Protein AF-0000000078446846 (afdb_homodimer)

Structure (mmCIF, N/CA/C/O backbone):
data_AF-0000000078446846-model_v1
#
loop_
_entity.id
_entity.type
_entity.pdbx_description
1 polymer 'Choline/ethanolamine kinase, putative'
#
loop_
_atom_site.group_PDB
_atom_site.id
_atom_site.type_symbol
_atom_site.label_atom_id
_atom_site.label_alt_id
_atom_site.label_comp_id
_atom_site.label_asym_id
_atom_site.label_entity_id
_atom_site.label_seq_id
_atom_site.pdbx_PDB_ins_code
_atom_site.Cartn_x
_atom_site.Cartn_y
_atom_site.Cartn_z
_atom_site.occupancy
_atom_site.B_iso_or_equiv
_atom_site.auth_seq_id
_atom_site.auth_comp_id
_atom_site.auth_asym_id
_atom_site.auth_atom_id
_atom_site.pdbx_PDB_model_num
ATOM 1 N N . MET A 1 1 ? -19.094 -29.75 25.406 1 22.97 1 MET A N 1
ATOM 2 C CA . MET A 1 1 ? -18.812 -30.438 24.156 1 22.97 1 MET A CA 1
ATOM 3 C C . MET A 1 1 ? -19.984 -30.297 23.188 1 22.97 1 MET A C 1
ATOM 5 O O . MET A 1 1 ? -20.125 -31.109 22.266 1 22.97 1 MET A O 1
ATOM 9 N N . GLU A 1 2 ? -20.906 -29.438 23.422 1 23.42 2 GLU A N 1
ATOM 10 C CA . GLU A 1 2 ? -22.203 -29.375 22.75 1 23.42 2 GLU A CA 1
ATOM 11 C C . GLU A 1 2 ? -22.031 -29.266 21.234 1 23.42 2 GLU A C 1
ATOM 13 O O . GLU A 1 2 ? -21.078 -28.672 20.75 1 23.42 2 GLU A O 1
ATOM 18 N N . ASP A 1 3 ? -22.875 -30.172 20.422 1 23.31 3 ASP A N 1
ATOM 19 C CA . ASP A 1 3 ? -23 -30.547 19.016 1 23.31 3 ASP A CA 1
ATOM 20 C C . ASP A 1 3 ? -23.234 -29.328 18.125 1 23.31 3 ASP A C 1
ATOM 22 O O . ASP A 1 3 ? -24.234 -28.625 18.297 1 23.31 3 ASP A O 1
ATOM 26 N N . LEU A 1 4 ? -22.25 -28.547 17.891 1 24.52 4 LEU A N 1
ATOM 27 C CA . LEU A 1 4 ? -22.359 -27.531 16.859 1 24.52 4 LEU A CA 1
ATOM 28 C C . LEU A 1 4 ? -23.094 -28.062 15.633 1 24.52 4 LEU A C 1
ATOM 30 O O . LEU A 1 4 ? -22.562 -28.875 14.883 1 24.52 4 LEU A O 1
ATOM 34 N N . LYS A 1 5 ? -24.516 -28.328 15.672 1 25.48 5 LYS A N 1
ATOM 35 C CA . LYS A 1 5 ? -25.641 -28.844 14.906 1 25.48 5 LYS A CA 1
ATOM 36 C C . LYS A 1 5 ? -25.5 -28.484 13.422 1 25.48 5 LYS A C 1
ATOM 38 O O . LYS A 1 5 ? -24.859 -27.5 13.078 1 25.48 5 LYS A O 1
ATOM 43 N N . ASP A 1 6 ? -25.984 -29.406 12.359 1 22.62 6 ASP A N 1
ATOM 44 C CA . ASP A 1 6 ? -26.047 -29.688 10.922 1 22.62 6 ASP A CA 1
ATOM 45 C C . ASP A 1 6 ? -26.578 -28.469 10.164 1 22.62 6 ASP A C 1
ATOM 47 O O . ASP A 1 6 ? -27.797 -28.281 10.055 1 22.62 6 ASP A O 1
ATOM 51 N N . GLN A 1 7 ? -26.266 -27.328 10.344 1 27.14 7 GLN A N 1
ATOM 52 C CA . GLN A 1 7 ? -26.828 -26.375 9.398 1 27.14 7 GLN A CA 1
ATOM 53 C C . GLN A 1 7 ? -26.703 -26.875 7.961 1 27.14 7 GLN A C 1
ATOM 55 O O . GLN A 1 7 ? -25.594 -26.922 7.414 1 27.14 7 GLN A O 1
ATOM 60 N N . GLN A 1 8 ? -27.547 -27.891 7.543 1 24.42 8 GLN A N 1
ATOM 61 C CA . GLN A 1 8 ? -27.812 -28.453 6.223 1 24.42 8 GLN A CA 1
ATOM 62 C C . GLN A 1 8 ? -27.859 -27.375 5.156 1 24.42 8 GLN A C 1
ATOM 64 O O . GLN A 1 8 ? -28.641 -26.422 5.266 1 24.42 8 GLN A O 1
ATOM 69 N N . VAL A 1 9 ? -26.828 -27.172 4.527 1 29.62 9 VAL A N 1
ATOM 70 C CA . VAL A 1 9 ? -26.781 -26.484 3.24 1 29.62 9 VAL A CA 1
ATOM 71 C C . VAL A 1 9 ? -27.906 -27 2.344 1 29.62 9 VAL A C 1
ATOM 73 O O . VAL A 1 9 ? -28.016 -28.203 2.094 1 29.62 9 VAL A O 1
ATOM 76 N N . ASP A 1 10 ? -29.156 -26.531 2.506 1 30.09 10 ASP A N 1
ATOM 77 C CA . ASP A 1 10 ? -30.297 -26.922 1.683 1 30.09 10 ASP A CA 1
ATOM 78 C C . ASP A 1 10 ? -29.875 -27.094 0.223 1 30.09 10 ASP A C 1
ATOM 80 O O . ASP A 1 10 ? -29.531 -26.125 -0.453 1 30.09 10 ASP A O 1
ATOM 84 N N . ALA A 1 11 ? -29.438 -28.25 -0.302 1 29.41 11 ALA A N 1
ATOM 85 C CA . ALA A 1 11 ? -29.109 -28.812 -1.606 1 29.41 11 ALA A CA 1
ATOM 86 C C . ALA A 1 11 ? -30.25 -28.594 -2.602 1 29.41 11 ALA A C 1
ATOM 88 O O . ALA A 1 11 ? -30.078 -28.812 -3.805 1 29.41 11 ALA A O 1
ATOM 89 N N . SER A 1 12 ? -31.469 -28.516 -2.193 1 31.17 12 SER A N 1
ATOM 90 C CA . SER A 1 12 ? -32.594 -28.688 -3.096 1 31.17 12 SER A CA 1
ATOM 91 C C . SER A 1 12 ? -32.719 -27.5 -4.043 1 31.17 12 SER A C 1
ATOM 93 O O . SER A 1 12 ? -33.562 -27.5 -4.953 1 31.17 12 SER A O 1
ATOM 95 N N . ALA A 1 13 ? -32.406 -26.328 -3.713 1 31.66 13 ALA A N 1
ATOM 96 C CA . ALA A 1 13 ? -32.844 -25.328 -4.68 1 31.66 13 ALA A CA 1
ATOM 97 C C . ALA A 1 13 ? -31.922 -25.328 -5.906 1 31.66 13 ALA A C 1
ATOM 99 O O . ALA A 1 13 ? -30.812 -24.781 -5.867 1 31.66 13 ALA A O 1
ATOM 100 N N . ARG A 1 14 ? -31.969 -26.328 -6.75 1 32.19 14 ARG A N 1
ATOM 101 C CA . ARG A 1 14 ? -31.438 -26.406 -8.102 1 32.19 14 ARG A CA 1
ATOM 102 C C . ARG A 1 14 ? -31.75 -25.156 -8.898 1 32.19 14 ARG A C 1
ATOM 104 O O . ARG A 1 14 ? -32.906 -24.938 -9.305 1 32.19 14 ARG A O 1
ATOM 111 N N . VAL A 1 15 ? -31.172 -24.078 -8.586 1 35.31 15 VAL A N 1
ATOM 112 C CA . VAL A 1 15 ? -31.359 -23 -9.555 1 35.31 15 VAL A CA 1
ATOM 113 C C . VAL A 1 15 ? -30.906 -23.469 -10.938 1 35.31 15 VAL A C 1
ATOM 115 O O . VAL A 1 15 ? -29.75 -23.844 -11.117 1 35.31 15 VAL A O 1
ATOM 118 N N . ASP A 1 16 ? -31.688 -24.078 -11.758 1 33.06 16 ASP A N 1
ATOM 119 C CA . ASP A 1 16 ? -31.453 -24.375 -13.164 1 33.06 16 ASP A CA 1
ATOM 120 C C . ASP A 1 16 ? -30.703 -23.234 -13.852 1 33.06 16 ASP A C 1
ATOM 122 O O . ASP A 1 16 ? -31.234 -22.141 -14.008 1 33.06 16 ASP A O 1
ATOM 126 N N . LEU A 1 17 ? -29.375 -23.219 -13.859 1 38.16 17 LEU A N 1
ATOM 127 C CA . LEU A 1 17 ? -28.344 -22.312 -14.336 1 38.16 17 LEU A CA 1
ATOM 128 C C . LEU A 1 17 ? -28.562 -21.938 -15.797 1 38.16 17 LEU A C 1
ATOM 130 O O . LEU A 1 17 ? -27.922 -21.031 -16.312 1 38.16 17 LEU A O 1
ATOM 134 N N . THR A 1 18 ? -29.047 -22.875 -16.672 1 40.66 18 THR A N 1
ATOM 135 C CA . THR A 1 18 ? -29.469 -22.5 -18.016 1 40.66 18 THR A CA 1
ATOM 136 C C . THR A 1 18 ? -30.297 -21.219 -17.984 1 40.66 18 THR A C 1
ATOM 138 O O . THR A 1 18 ? -30.312 -20.453 -18.953 1 40.66 18 THR A O 1
ATOM 141 N N . GLU A 1 19 ? -30.891 -21.031 -16.938 1 41.5 19 GLU A N 1
ATOM 142 C CA . GLU A 1 19 ? -31.828 -19.922 -16.734 1 41.5 19 GLU A CA 1
ATOM 143 C C . GLU A 1 19 ? -31.094 -18.672 -16.234 1 41.5 19 GLU A C 1
ATOM 145 O O . GLU A 1 19 ? -31.688 -17.609 -16.141 1 41.5 19 GLU A O 1
ATOM 150 N N . LEU A 1 20 ? -29.891 -18.812 -15.625 1 46.75 20 LEU A N 1
ATOM 151 C CA . LEU A 1 20 ? -29.188 -17.609 -15.195 1 46.75 20 LEU A CA 1
ATOM 152 C C . LEU A 1 20 ? -28.891 -16.688 -16.375 1 46.75 20 LEU A C 1
ATOM 154 O O . LEU A 1 20 ? -28.625 -15.5 -16.188 1 46.75 20 LEU A O 1
ATOM 158 N N . GLU A 1 21 ? -28.484 -17.312 -17.609 1 49.31 21 GLU A N 1
ATOM 159 C CA . GLU A 1 21 ? -28.172 -16.516 -18.781 1 49.31 21 GLU A CA 1
ATOM 160 C C . GLU A 1 21 ? -29.422 -15.992 -19.453 1 49.31 21 GLU A C 1
ATOM 162 O O . GLU A 1 21 ? -29.391 -15.547 -20.609 1 49.31 21 GLU A O 1
ATOM 167 N N . LYS A 1 22 ? -30.453 -16.328 -18.953 1 47.66 22 LYS A N 1
ATOM 168 C CA . LYS A 1 22 ? -31.484 -15.602 -19.703 1 47.66 22 LYS A CA 1
ATOM 169 C C . LYS A 1 22 ? -31.141 -14.117 -19.797 1 47.66 22 LYS A C 1
ATOM 171 O O . LYS A 1 22 ? -30.328 -13.609 -19.016 1 47.66 22 LYS A O 1
ATOM 176 N N . ASP A 1 23 ? -31.703 -13.289 -20.672 1 56.88 23 ASP A N 1
ATOM 177 C CA . ASP A 1 23 ? -31.547 -11.977 -21.297 1 56.88 23 ASP A CA 1
ATOM 178 C C . ASP A 1 23 ? -31.328 -10.898 -20.234 1 56.88 23 ASP A C 1
ATOM 180 O O . ASP A 1 23 ? -30.594 -9.938 -20.453 1 56.88 23 ASP A O 1
ATOM 184 N N . ASP A 1 24 ? -31.75 -11.055 -18.922 1 65.56 24 ASP A N 1
ATOM 185 C CA . ASP A 1 24 ? -31.672 -9.867 -18.078 1 65.56 24 ASP A CA 1
ATOM 186 C C . ASP A 1 24 ? -30.953 -10.172 -16.766 1 65.56 24 ASP A C 1
ATOM 188 O O . ASP A 1 24 ? -31.094 -9.43 -15.781 1 65.56 24 ASP A O 1
ATOM 192 N N . PHE A 1 25 ? -30.047 -11.375 -16.656 1 81.75 25 PHE A N 1
ATOM 193 C CA . PHE A 1 25 ? -29.234 -11.773 -15.516 1 81.75 25 PHE A CA 1
ATOM 194 C C . PHE A 1 25 ? -30.094 -11.875 -14.258 1 81.75 25 PHE A C 1
ATOM 196 O O . PHE A 1 25 ? -29.625 -11.594 -13.156 1 81.75 25 PHE A O 1
ATOM 203 N N . SER A 1 26 ? -31.375 -12.148 -14.398 1 85.25 26 SER A N 1
ATOM 204 C CA . SER A 1 26 ? -32.281 -12.164 -13.266 1 85.25 26 SER A CA 1
ATOM 205 C C . SER A 1 26 ? -31.875 -13.195 -12.227 1 85.25 26 SER A C 1
ATOM 207 O O . SER A 1 26 ? -31.969 -12.945 -11.0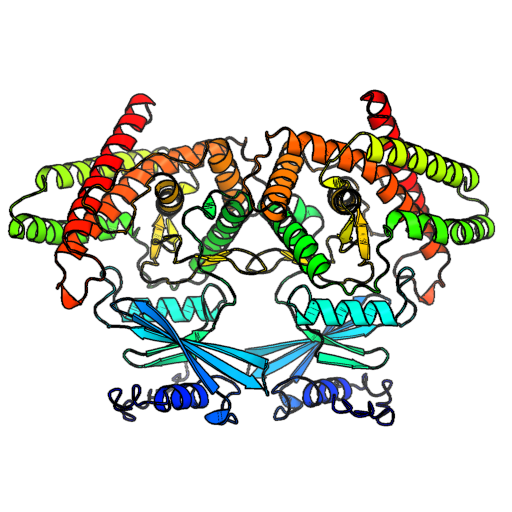23 1 85.25 26 SER A O 1
ATOM 209 N N . GLY A 1 27 ? -31.484 -14.328 -12.703 1 83.38 27 GLY A N 1
ATOM 210 C CA . GLY A 1 27 ? -31.047 -15.359 -11.781 1 83.38 27 GLY A CA 1
ATOM 211 C C . GLY A 1 27 ? -29.875 -14.914 -10.914 1 83.38 27 GLY A C 1
ATOM 212 O O . GLY A 1 27 ? -29.859 -15.172 -9.711 1 83.38 27 GLY A O 1
ATOM 213 N N . LEU A 1 28 ? -28.938 -14.336 -11.523 1 86.62 28 LEU A N 1
ATOM 214 C CA . LEU A 1 28 ? -27.766 -13.836 -10.812 1 86.62 28 LEU A CA 1
ATOM 215 C C . LEU A 1 28 ? -28.172 -12.766 -9.805 1 86.62 28 LEU A C 1
ATOM 217 O O . LEU A 1 28 ? -27.656 -12.742 -8.68 1 86.62 28 LEU A O 1
ATOM 221 N N . LYS A 1 29 ? -29.031 -11.914 -10.25 1 90.88 29 LYS A N 1
ATOM 222 C CA . LYS A 1 29 ? -29.531 -10.859 -9.375 1 90.88 29 LYS A CA 1
ATOM 223 C C . LYS A 1 29 ? -30.219 -11.445 -8.148 1 90.88 29 LYS A C 1
ATOM 225 O O . LYS A 1 29 ? -30.016 -10.977 -7.023 1 90.88 29 LYS A O 1
ATOM 230 N N . ASP A 1 30 ? -30.969 -12.398 -8.359 1 89.62 30 ASP A N 1
ATOM 231 C CA . ASP A 1 30 ? -31.672 -13.055 -7.262 1 89.62 30 ASP A CA 1
ATOM 232 C C . ASP A 1 30 ? -30.688 -13.664 -6.262 1 89.62 30 ASP A C 1
ATOM 234 O O . ASP A 1 30 ? -30.922 -13.609 -5.051 1 89.62 30 ASP A O 1
ATOM 238 N N . LEU A 1 31 ? -29.719 -14.289 -6.789 1 88.12 31 LEU A N 1
ATOM 239 C CA . LEU A 1 31 ? -28.703 -14.867 -5.922 1 88.12 31 LEU A CA 1
ATOM 240 C C . LEU A 1 31 ? -28.062 -13.797 -5.055 1 88.12 31 LEU A C 1
ATOM 242 O O . LEU A 1 31 ? -27.812 -14.016 -3.865 1 88.12 31 LEU A O 1
ATOM 246 N N . CYS A 1 32 ? -27.75 -12.688 -5.621 1 90.5 32 CYS A N 1
ATOM 247 C CA . CYS A 1 32 ? -27.141 -11.586 -4.879 1 90.5 32 CYS A CA 1
ATOM 248 C C . CYS A 1 32 ? -28.078 -11.086 -3.785 1 90.5 32 CYS A C 1
ATOM 250 O O . CYS A 1 32 ? -27.672 -10.922 -2.637 1 90.5 32 CYS A O 1
ATOM 252 N N . ILE A 1 33 ? -29.297 -10.875 -4.16 1 90.38 33 ILE A N 1
ATOM 253 C CA . ILE A 1 33 ? -30.297 -10.367 -3.227 1 90.38 33 ILE A CA 1
ATOM 254 C C . ILE A 1 33 ? -30.422 -11.32 -2.035 1 90.38 33 ILE A C 1
ATOM 256 O O . ILE A 1 33 ? -30.5 -10.875 -0.888 1 90.38 33 ILE A O 1
ATOM 260 N N . LYS A 1 34 ? -30.328 -12.492 -2.311 1 88.75 34 LYS A N 1
ATOM 261 C CA . LYS A 1 34 ? -30.562 -13.516 -1.293 1 88.75 34 LYS A CA 1
ATOM 262 C C . LYS A 1 34 ? -29.344 -13.664 -0.384 1 88.75 34 LYS A C 1
ATOM 264 O O . LYS A 1 34 ? -29.484 -13.906 0.816 1 88.75 34 LYS A O 1
ATOM 269 N N . HIS A 1 35 ? -28.203 -13.539 -0.894 1 88.38 35 HIS A N 1
ATOM 270 C CA . HIS A 1 35 ? -27.047 -14.047 -0.152 1 88.38 35 HIS A CA 1
ATOM 271 C C . HIS A 1 35 ? -26.109 -12.914 0.239 1 88.38 35 HIS A C 1
ATOM 273 O O . HIS A 1 35 ? -25.234 -13.086 1.096 1 88.38 35 HIS A O 1
ATOM 279 N N . VAL A 1 36 ? -26.219 -11.773 -0.336 1 86.88 36 VAL A N 1
ATOM 280 C CA . VAL A 1 36 ? -25.344 -10.656 -0.002 1 86.88 36 VAL A CA 1
ATOM 281 C C . VAL A 1 36 ? -25.891 -9.898 1.201 1 86.88 36 VAL A C 1
ATOM 283 O O . VAL A 1 36 ? -27.078 -9.547 1.226 1 86.88 36 VAL A O 1
ATOM 286 N N . PRO A 1 37 ? -25.016 -9.688 2.189 1 78.94 37 PRO A N 1
ATOM 287 C CA . PRO A 1 37 ? -25.484 -8.961 3.371 1 78.94 37 PRO A CA 1
ATOM 288 C C . PRO A 1 37 ? -26.109 -7.613 3.023 1 78.94 37 PRO A C 1
ATOM 290 O O . PRO A 1 37 ? -25.594 -6.887 2.176 1 78.94 37 PRO A O 1
ATOM 293 N N . PHE A 1 38 ? -27.281 -7.332 3.539 1 76.5 38 PHE A N 1
ATOM 294 C CA . PHE A 1 38 ? -28 -6.059 3.51 1 76.5 38 PHE A CA 1
ATOM 295 C C . PHE A 1 38 ? -28.688 -5.859 2.168 1 76.5 38 PHE A C 1
ATOM 297 O O . PHE A 1 38 ? -29.234 -4.785 1.894 1 76.5 38 PHE A O 1
ATOM 304 N N . TRP A 1 39 ? -28.609 -6.961 1.251 1 84 39 TRP A N 1
ATOM 305 C CA . TRP A 1 39 ? -29.25 -6.809 -0.046 1 84 39 TRP A CA 1
ATOM 306 C C . TRP A 1 39 ? -30.672 -7.387 -0.019 1 84 39 TRP A C 1
ATOM 308 O O . TRP A 1 39 ? -31.375 -7.352 -1.026 1 84 39 TRP A O 1
ATOM 318 N N . ALA A 1 40 ? -31.094 -7.805 1.111 1 82.25 40 ALA A N 1
ATOM 319 C CA . ALA A 1 40 ? -32.375 -8.508 1.207 1 82.25 40 ALA A CA 1
ATOM 320 C C . ALA A 1 40 ? -33.531 -7.609 0.774 1 82.25 40 ALA A C 1
ATOM 322 O O . ALA A 1 40 ? -34.531 -8.094 0.252 1 82.25 40 ALA A O 1
ATOM 323 N N . SER A 1 41 ? -33.375 -6.34 0.948 1 82.81 41 SER A N 1
ATOM 324 C CA . SER A 1 41 ? -34.469 -5.414 0.63 1 82.81 41 SER A CA 1
ATOM 325 C C . SER A 1 41 ? -34.25 -4.77 -0.736 1 82.81 41 SER A C 1
ATOM 327 O O . SER A 1 41 ? -35.031 -3.912 -1.148 1 82.81 41 SER A O 1
ATOM 329 N N . VAL A 1 42 ? -33.312 -5.195 -1.417 1 86.69 42 VAL A N 1
ATOM 330 C CA . VAL A 1 42 ? -32.969 -4.629 -2.719 1 86.69 42 VAL A CA 1
ATOM 331 C C . VAL A 1 42 ? -33.844 -5.277 -3.801 1 86.69 42 VAL A C 1
ATOM 333 O O . VAL A 1 42 ? -34.125 -6.469 -3.727 1 86.69 42 VAL A O 1
ATOM 336 N N . SER A 1 43 ? -34.25 -4.477 -4.727 1 89.69 43 SER A N 1
ATOM 337 C CA . SER A 1 43 ? -35 -5.008 -5.863 1 89.69 43 SER A CA 1
ATOM 338 C C . SER A 1 43 ? -34.094 -5.273 -7.051 1 89.69 43 SER A C 1
ATOM 340 O O . SER A 1 43 ? -33 -4.695 -7.148 1 89.69 43 SER A O 1
ATOM 342 N N . ARG A 1 44 ? -34.562 -6.133 -7.977 1 90.88 44 ARG A N 1
ATOM 343 C CA . ARG A 1 44 ? -33.781 -6.488 -9.164 1 90.88 44 ARG A CA 1
ATOM 344 C C . ARG A 1 44 ? -33.438 -5.25 -9.984 1 90.88 44 ARG A C 1
ATOM 346 O O . ARG A 1 44 ? -32.344 -5.168 -10.562 1 90.88 44 ARG A O 1
ATOM 353 N N . GLY A 1 45 ? -34.344 -4.336 -9.992 1 89.56 45 GLY A N 1
ATOM 354 C CA . GLY A 1 45 ? -34.156 -3.133 -10.789 1 89.56 45 GLY A CA 1
ATOM 355 C C . GLY A 1 45 ? -33.031 -2.254 -10.297 1 89.56 45 GLY A C 1
ATOM 356 O O . GLY A 1 45 ? -32.531 -1.42 -11.047 1 89.56 45 GLY A O 1
ATOM 357 N N . GLN A 1 46 ? -32.625 -2.518 -9.148 1 92.19 46 GLN A N 1
ATOM 358 C CA . GLN A 1 46 ? -31.578 -1.71 -8.547 1 92.19 46 GLN A CA 1
ATOM 359 C C . GLN A 1 46 ? -30.203 -2.328 -8.789 1 92.19 46 GLN A C 1
ATOM 361 O O . GLN A 1 46 ? -29.188 -1.744 -8.422 1 92.19 46 GLN A O 1
ATOM 366 N N . ILE A 1 47 ? -30.219 -3.439 -9.406 1 93.31 47 ILE A N 1
ATOM 367 C CA . ILE A 1 47 ? -28.953 -4.148 -9.602 1 93.31 47 ILE A CA 1
ATOM 368 C C . ILE A 1 47 ? -28.609 -4.168 -11.094 1 93.31 47 ILE A C 1
ATOM 370 O O . ILE A 1 47 ? -29.406 -4.613 -11.914 1 93.31 47 ILE A O 1
ATOM 374 N N . ARG A 1 48 ? -27.531 -3.699 -11.445 1 91.88 48 ARG A N 1
ATOM 375 C CA . ARG A 1 48 ? -26.984 -3.744 -12.797 1 91.88 48 ARG A CA 1
ATOM 376 C C . ARG A 1 48 ? -25.859 -4.77 -12.906 1 91.88 48 ARG A C 1
ATOM 378 O O . ARG A 1 48 ? -24.953 -4.789 -12.078 1 91.88 48 ARG A O 1
ATOM 385 N N . VAL A 1 49 ? -25.953 -5.652 -13.914 1 91.19 49 VAL A N 1
ATOM 386 C CA . VAL A 1 49 ? -24.938 -6.688 -14.102 1 91.19 49 VAL A CA 1
ATOM 387 C C . VAL A 1 49 ? -24.219 -6.473 -15.43 1 91.19 49 VAL A C 1
ATOM 389 O O . VAL A 1 49 ? -24.859 -6.203 -16.453 1 91.19 49 VAL A O 1
ATOM 392 N N . LYS A 1 50 ? -22.891 -6.516 -15.336 1 86.88 50 LYS A N 1
ATOM 393 C CA . LYS A 1 50 ? -22.062 -6.379 -16.531 1 86.88 50 LYS A CA 1
ATOM 394 C C . LYS A 1 50 ? -21.062 -7.527 -16.625 1 86.88 50 LYS A C 1
ATOM 396 O O . LYS A 1 50 ? -20.5 -7.961 -15.617 1 86.88 50 LYS A O 1
ATOM 401 N N . LEU A 1 51 ? -20.891 -8.031 -17.828 1 81.81 51 LEU A N 1
ATOM 402 C CA . LEU A 1 51 ? -19.844 -9.008 -18.094 1 81.81 51 LEU A CA 1
ATOM 403 C C . LEU A 1 51 ? -18.469 -8.344 -18.125 1 81.81 51 LEU A C 1
ATOM 405 O O . LEU A 1 51 ? -18.25 -7.395 -18.891 1 81.81 51 LEU A O 1
ATOM 409 N N . MET A 1 52 ? -17.578 -8.688 -17.172 1 76.31 52 MET A N 1
ATOM 410 C CA . MET A 1 52 ? -16.25 -8.086 -17.078 1 76.31 52 MET A CA 1
ATOM 411 C C . MET A 1 52 ? -15.25 -8.844 -17.938 1 76.31 52 MET A C 1
ATOM 413 O O . MET A 1 52 ? -14.445 -8.234 -18.641 1 76.31 52 MET A O 1
ATOM 417 N N . ALA A 1 53 ? -15.055 -10 -17.75 1 66.81 53 ALA A N 1
ATOM 418 C CA . ALA A 1 53 ? -14.086 -10.812 -18.469 1 66.81 53 ALA A CA 1
ATOM 419 C C . ALA A 1 53 ? -14.641 -12.195 -18.781 1 66.81 53 ALA A C 1
ATOM 421 O O . ALA A 1 53 ? -15.5 -12.703 -18.047 1 66.81 53 ALA A O 1
ATOM 422 N N . GLN A 1 54 ? -14.523 -12.586 -19.938 1 53.84 54 GLN A N 1
ATOM 423 C CA . GLN A 1 54 ? -14.805 -13.961 -20.328 1 53.84 54 GLN A CA 1
ATOM 424 C C . GLN A 1 54 ? -13.516 -14.734 -20.594 1 53.84 54 GLN A C 1
ATOM 426 O O . GLN A 1 54 ? -12.766 -14.406 -21.516 1 53.84 54 GLN A O 1
ATOM 431 N N . VAL A 1 55 ? -13.109 -15.141 -19.422 1 49.94 55 VAL A N 1
ATOM 432 C CA . VAL A 1 55 ? -11.969 -16.031 -19.656 1 49.94 55 VAL A CA 1
ATOM 433 C C . VAL A 1 55 ? -12.461 -17.438 -19.938 1 49.94 55 VAL A C 1
ATOM 435 O O . VAL A 1 55 ? -13.578 -17.812 -19.547 1 49.94 55 VAL A O 1
ATOM 438 N N . LEU A 1 56 ? -12.039 -18.172 -20.703 1 47.38 56 LEU A N 1
ATOM 439 C CA . LEU A 1 56 ? -12.461 -19.469 -21.219 1 47.38 56 LEU A CA 1
ATOM 440 C C . LEU A 1 56 ? -13.188 -20.266 -20.125 1 47.38 56 LEU A C 1
ATOM 442 O O . LEU A 1 56 ? -14.219 -20.891 -20.391 1 47.38 56 LEU A O 1
ATOM 446 N N . THR A 1 57 ? -12.609 -20.297 -18.953 1 52.25 57 THR A N 1
ATOM 447 C CA . THR A 1 57 ? -13.164 -21.203 -17.953 1 52.25 57 THR A CA 1
ATOM 448 C C . THR A 1 57 ? -14.047 -20.438 -16.969 1 52.25 57 THR A C 1
ATOM 450 O O . THR A 1 57 ? -14.875 -21.031 -16.281 1 52.25 57 THR A O 1
ATOM 453 N N . ASN A 1 58 ? -13.773 -19.219 -17 1 62.31 58 ASN A N 1
ATOM 454 C CA . ASN A 1 58 ? -14.508 -18.5 -15.977 1 62.31 58 ASN A CA 1
ATOM 455 C C . ASN A 1 58 ? -15.148 -17.234 -16.531 1 62.31 58 ASN A C 1
ATOM 457 O O . ASN A 1 58 ? -14.609 -16.609 -17.438 1 62.31 58 ASN A O 1
ATOM 461 N N . ARG A 1 59 ? -16.469 -17.156 -16.422 1 73.38 59 ARG A N 1
ATOM 462 C CA . ARG A 1 59 ? -17.125 -15.883 -16.688 1 73.38 59 ARG A CA 1
ATOM 463 C C . ARG A 1 59 ? -17.203 -15.031 -15.414 1 73.38 59 ARG A C 1
ATOM 465 O O . ARG A 1 59 ? -17.578 -15.523 -14.352 1 73.38 59 ARG A O 1
ATOM 472 N N . LEU A 1 60 ? -16.656 -13.836 -15.625 1 82.19 60 LEU A N 1
ATOM 473 C CA . LEU A 1 60 ? -16.672 -12.906 -14.5 1 82.19 60 LEU A CA 1
ATOM 474 C C . LEU A 1 60 ? -17.672 -11.781 -14.742 1 82.19 60 LEU A C 1
ATOM 476 O O . LEU A 1 60 ? -17.609 -11.102 -15.773 1 82.19 60 LEU A O 1
ATOM 480 N N . TYR A 1 61 ? -18.625 -11.656 -13.781 1 86.94 61 TYR A N 1
ATOM 481 C CA . TYR A 1 61 ? -19.625 -10.586 -13.852 1 86.94 61 TYR A CA 1
ATOM 482 C C . TYR A 1 61 ? -19.438 -9.609 -12.695 1 86.94 61 TYR A C 1
ATOM 484 O O . TYR A 1 61 ? -19.062 -10 -11.586 1 86.94 61 TYR A O 1
ATOM 492 N N . ARG A 1 62 ? -19.672 -8.375 -13.023 1 89.81 62 ARG A N 1
ATOM 493 C CA . ARG A 1 62 ? -19.797 -7.367 -11.977 1 89.81 62 ARG A CA 1
ATOM 494 C C . ARG A 1 62 ? -21.25 -7.02 -11.703 1 89.81 62 ARG A C 1
ATOM 496 O O . ARG A 1 62 ? -22.016 -6.754 -12.633 1 89.81 62 ARG A O 1
ATOM 503 N N . ALA A 1 63 ? -21.719 -7.117 -10.516 1 91.81 63 ALA A N 1
ATOM 504 C CA . ALA A 1 63 ? -23.047 -6.711 -10.086 1 91.81 63 ALA A CA 1
ATOM 505 C C . ALA A 1 63 ? -23 -5.438 -9.25 1 91.81 63 ALA A C 1
ATOM 507 O O . ALA A 1 63 ? -22.375 -5.414 -8.188 1 91.81 63 ALA A O 1
ATOM 508 N N . ASP A 1 64 ? -23.688 -4.383 -9.75 1 91.62 64 ASP A N 1
ATOM 509 C CA . ASP A 1 64 ? -23.688 -3.086 -9.086 1 91.62 64 ASP A CA 1
ATOM 510 C C . ASP A 1 64 ? -25.062 -2.789 -8.469 1 91.62 64 ASP A C 1
ATOM 512 O O . ASP A 1 64 ? -26.078 -2.846 -9.156 1 91.62 64 ASP A O 1
ATOM 516 N N . LEU A 1 65 ? -25.062 -2.527 -7.211 1 90.94 65 LEU A N 1
ATOM 517 C CA . LEU A 1 65 ? -26.234 -1.938 -6.59 1 90.94 65 LEU A CA 1
ATOM 518 C C . LEU A 1 65 ? -26.312 -0.44 -6.867 1 90.94 65 LEU A C 1
ATOM 520 O O . LEU A 1 65 ? -25.406 0.307 -6.492 1 90.94 65 LEU A O 1
ATOM 524 N N . MET A 1 66 ? -27.422 -0.074 -7.406 1 87.5 66 MET A N 1
ATOM 525 C CA . MET A 1 66 ? -27.531 1.302 -7.879 1 87.5 66 MET A CA 1
ATOM 526 C C . MET A 1 66 ? -28.438 2.119 -6.961 1 87.5 66 MET A C 1
ATOM 528 O O . MET A 1 66 ? -29.422 1.604 -6.434 1 87.5 66 MET A O 1
ATOM 532 N N . GLU A 1 67 ? -28.016 3.287 -6.68 1 81.44 67 GLU A N 1
ATOM 533 C CA . GLU A 1 67 ? -28.875 4.352 -6.172 1 81.44 67 GLU A CA 1
ATOM 534 C C . GLU A 1 67 ? -28.969 5.516 -7.156 1 81.44 67 GLU A C 1
ATOM 536 O O . GLU A 1 67 ? -28.078 6.375 -7.18 1 81.44 67 GLU A O 1
ATOM 541 N N . GLY A 1 68 ? -30.062 5.539 -7.812 1 80.12 68 GLY A N 1
ATOM 542 C CA . GLY A 1 68 ? -30.078 6.441 -8.953 1 80.12 68 GLY A CA 1
ATOM 543 C C . GLY A 1 68 ? -29.031 6.109 -9.992 1 80.12 68 GLY A C 1
ATOM 544 O O . GLY A 1 68 ? -28.984 4.988 -10.5 1 80.12 68 GLY A O 1
ATOM 545 N N . ASP A 1 69 ? -28.188 7.051 -10.25 1 81.56 69 ASP A N 1
ATOM 546 C CA . ASP A 1 69 ? -27.141 6.855 -11.242 1 81.56 69 ASP A CA 1
ATOM 547 C C . ASP A 1 69 ? -25.797 6.527 -10.578 1 81.56 69 ASP A C 1
ATOM 549 O O . ASP A 1 69 ? -24.797 6.297 -11.258 1 81.56 69 ASP A O 1
ATOM 553 N N . SER A 1 70 ? -25.844 6.387 -9.258 1 82.62 70 SER A N 1
ATOM 554 C CA . SER A 1 70 ? -24.609 6.16 -8.531 1 82.62 70 SER A CA 1
ATOM 555 C C . SER A 1 70 ? -24.5 4.715 -8.055 1 82.62 70 SER A C 1
ATOM 557 O O . SER A 1 70 ? -25.516 4.098 -7.711 1 82.62 70 SER A O 1
ATOM 559 N N . VAL A 1 71 ? -23.359 4.203 -8.211 1 85.12 71 VAL A N 1
ATOM 560 C CA . VAL A 1 71 ? -23.094 2.861 -7.699 1 85.12 71 VAL A CA 1
ATOM 561 C C . VAL A 1 71 ? -22.875 2.914 -6.191 1 85.12 71 VAL A C 1
ATOM 563 O O . VAL A 1 71 ? -22 3.635 -5.711 1 85.12 71 VAL A O 1
ATOM 566 N N . LEU A 1 72 ? -23.672 2.168 -5.473 1 79.88 72 LEU A N 1
ATOM 567 C CA . LEU A 1 72 ? -23.562 2.119 -4.02 1 79.88 72 LEU A CA 1
ATOM 568 C C . LEU A 1 72 ? -22.625 0.994 -3.58 1 79.88 72 LEU A C 1
ATOM 570 O O . LEU A 1 72 ? -21.906 1.13 -2.592 1 79.88 72 LEU A O 1
ATOM 574 N N . HIS A 1 73 ? -22.734 -0.024 -4.223 1 85.06 73 HIS A N 1
ATOM 575 C CA . HIS A 1 73 ? -22 -1.228 -3.861 1 85.06 73 HIS A CA 1
ATOM 576 C C . HIS A 1 73 ? -21.797 -2.135 -5.07 1 85.06 73 HIS A C 1
ATOM 578 O O . HIS A 1 73 ? -22.703 -2.283 -5.898 1 85.06 73 HIS A O 1
ATOM 584 N N . SER A 1 74 ? -20.609 -2.68 -5.191 1 89.12 74 SER A N 1
ATOM 585 C CA . SER A 1 74 ? -20.312 -3.584 -6.297 1 89.12 74 SER A CA 1
ATOM 586 C C . SER A 1 74 ? -19.859 -4.945 -5.789 1 89.12 74 SER A C 1
ATOM 588 O O . SER A 1 74 ? -19.266 -5.043 -4.707 1 89.12 74 SER A O 1
ATOM 590 N N . LEU A 1 75 ? -20.188 -5.992 -6.625 1 92.31 75 LEU A N 1
ATOM 591 C CA . LEU A 1 75 ? -19.781 -7.367 -6.355 1 92.31 75 LEU A CA 1
ATOM 592 C C . LEU A 1 75 ? -19.266 -8.039 -7.625 1 92.31 75 LEU A C 1
ATOM 594 O O . LEU A 1 75 ? -19.531 -7.57 -8.734 1 92.31 75 LEU A O 1
ATOM 598 N N . ILE A 1 76 ? -18.531 -9.117 -7.395 1 90.31 76 ILE A N 1
ATOM 599 C CA . ILE A 1 76 ? -18.109 -9.992 -8.492 1 90.31 76 ILE A CA 1
ATOM 600 C C . ILE A 1 76 ? -18.875 -11.32 -8.406 1 90.31 76 ILE A C 1
ATOM 602 O O . ILE A 1 76 ? -19 -11.898 -7.328 1 90.31 76 ILE A O 1
ATOM 606 N N . VAL A 1 77 ? -19.375 -11.664 -9.5 1 87.88 77 VAL A N 1
ATOM 607 C CA . VAL A 1 77 ? -19.953 -13 -9.633 1 87.88 77 VAL A CA 1
ATOM 608 C C . VAL A 1 77 ? -19.125 -13.812 -10.625 1 87.88 77 VAL A C 1
ATOM 610 O O . VAL A 1 77 ? -19.016 -13.453 -11.805 1 87.88 77 VAL A O 1
ATOM 613 N N . LYS A 1 78 ? -18.516 -14.867 -10.086 1 83.69 78 LYS A N 1
ATOM 614 C CA . LYS A 1 78 ? -17.656 -15.734 -10.898 1 83.69 78 LYS A CA 1
ATOM 615 C C . LYS A 1 78 ? -18.328 -17.078 -11.164 1 83.69 78 LYS A C 1
ATOM 617 O O . LYS A 1 78 ? -18.844 -17.719 -10.242 1 83.69 78 LYS A O 1
ATOM 622 N N . ARG A 1 79 ? -18.344 -17.344 -12.375 1 76.62 79 ARG A N 1
ATOM 623 C CA . ARG A 1 79 ? -18.797 -18.672 -12.766 1 76.62 79 ARG A CA 1
ATOM 624 C C . ARG A 1 79 ? -17.609 -19.516 -13.234 1 76.62 79 ARG A C 1
ATOM 626 O O . ARG A 1 79 ? -16.859 -19.109 -14.125 1 76.62 79 ARG A O 1
ATOM 633 N N . PHE A 1 80 ? -17.266 -20.516 -12.461 1 67.25 80 PHE A N 1
ATOM 634 C CA . PHE A 1 80 ? -16.062 -21.25 -12.812 1 67.25 80 PHE A CA 1
ATOM 635 C C . PHE A 1 80 ? -16.406 -22.656 -13.305 1 67.25 80 PHE A C 1
ATOM 637 O O . PHE A 1 80 ? -17.438 -23.219 -12.914 1 67.25 80 PHE A O 1
ATOM 644 N N . ASN A 1 81 ? -15.641 -23.031 -14.344 1 55 81 ASN A N 1
ATOM 645 C CA . ASN A 1 81 ? -15.688 -24.438 -14.75 1 55 81 ASN A CA 1
ATOM 646 C C . ASN A 1 81 ? -14.875 -25.328 -13.82 1 55 81 ASN A C 1
ATOM 648 O O . ASN A 1 81 ? -13.797 -24.922 -13.359 1 55 81 ASN A O 1
ATOM 652 N N . VAL A 1 82 ? -15.445 -26.125 -12.93 1 48.72 82 VAL A N 1
ATOM 653 C CA . VAL A 1 82 ? -14.906 -26.984 -11.891 1 48.72 82 VAL A CA 1
ATOM 654 C C . VAL A 1 82 ? -13.609 -27.641 -12.367 1 48.72 82 VAL A C 1
ATOM 656 O O . VAL A 1 82 ? -12.867 -28.219 -11.578 1 48.72 82 VAL A O 1
ATOM 659 N N . PHE A 1 83 ? -13.273 -27.766 -13.547 1 45.59 83 PHE A N 1
ATOM 660 C CA . PHE A 1 83 ? -12.188 -28.641 -13.984 1 45.59 83 PHE A CA 1
ATOM 661 C C . PHE A 1 83 ? -10.836 -27.953 -13.766 1 45.59 83 PHE A C 1
ATOM 663 O O . PHE A 1 83 ? -9.789 -28.547 -14.031 1 45.59 83 PHE A O 1
ATOM 670 N N . GLY A 1 84 ? -10.781 -26.875 -13.156 1 51.5 84 GLY A N 1
ATOM 671 C CA . GLY A 1 84 ? -9.609 -26.172 -13.641 1 51.5 84 GLY A CA 1
ATOM 672 C C . GLY A 1 84 ? -8.422 -26.266 -12.695 1 51.5 84 GLY A C 1
ATOM 673 O O . GLY A 1 84 ? -7.285 -25.984 -13.086 1 51.5 84 GLY A O 1
ATOM 674 N N . SER A 1 85 ? -8.555 -26.562 -11.281 1 56.12 85 SER A N 1
ATOM 675 C CA . SER A 1 85 ? -7.273 -26.375 -10.609 1 56.12 85 SER A CA 1
ATOM 676 C C . SER A 1 85 ? -6.465 -27.672 -10.602 1 56.12 85 SER A C 1
ATOM 678 O O . SER A 1 85 ? -6.953 -28.719 -10.156 1 56.12 85 SER A O 1
ATOM 680 N N . VAL A 1 86 ? -5.332 -27.812 -11.367 1 55.72 86 VAL A N 1
ATOM 681 C CA . VAL A 1 86 ? -4.43 -28.953 -11.406 1 55.72 86 VAL A CA 1
ATOM 682 C C . VAL A 1 86 ? -3.715 -29.094 -10.062 1 55.72 86 VAL A C 1
ATOM 684 O O . VAL A 1 86 ? -3.152 -30.156 -9.758 1 55.72 86 VAL A O 1
ATOM 687 N N . ILE A 1 87 ? -3.785 -28.094 -9.242 1 56.88 87 ILE A N 1
ATOM 688 C CA . ILE A 1 87 ? -2.984 -28.125 -8.023 1 56.88 87 ILE A CA 1
ATOM 689 C C . ILE A 1 87 ? -3.861 -28.531 -6.844 1 56.88 87 ILE A C 1
ATOM 691 O O . ILE A 1 87 ? -3.492 -29.406 -6.062 1 56.88 87 ILE A O 1
ATOM 695 N N . ASN A 1 88 ? -4.902 -27.844 -6.621 1 59.84 88 ASN A N 1
ATOM 696 C CA . ASN A 1 88 ? -5.723 -28.062 -5.434 1 59.84 88 ASN A CA 1
ATOM 697 C C . ASN A 1 88 ? -7.059 -28.719 -5.789 1 59.84 88 ASN A C 1
ATOM 699 O O . ASN A 1 88 ? -7.613 -28.453 -6.859 1 59.84 88 ASN A O 1
ATOM 703 N N . ASN A 1 89 ? -7.305 -29.594 -4.859 1 69.38 89 ASN A N 1
ATOM 704 C CA . ASN A 1 89 ? -8.672 -30.094 -5 1 69.38 89 ASN A CA 1
ATOM 705 C C . ASN A 1 89 ? -9.703 -29 -4.711 1 69.38 89 ASN A C 1
ATOM 707 O O . ASN A 1 89 ? -9.375 -27.984 -4.098 1 69.38 89 ASN A O 1
ATOM 711 N N . ALA A 1 90 ? -10.797 -29.172 -5.219 1 70.19 90 ALA A N 1
ATOM 712 C CA . ALA A 1 90 ? -11.875 -28.172 -5.172 1 70.19 90 ALA A CA 1
ATOM 713 C C . ALA A 1 90 ? -12.195 -27.781 -3.734 1 70.19 90 ALA A C 1
ATOM 715 O O . ALA A 1 90 ? -12.398 -26.609 -3.438 1 70.19 90 ALA A O 1
ATOM 716 N N . ASP A 1 91 ? -12.086 -28.75 -2.818 1 74.25 91 ASP A N 1
ATOM 717 C CA . ASP A 1 91 ? -12.445 -28.484 -1.429 1 74.25 91 ASP A CA 1
ATOM 718 C C . ASP A 1 91 ? -11.414 -27.578 -0.753 1 74.25 91 ASP A C 1
ATOM 720 O O . ASP A 1 91 ? -11.773 -26.625 -0.066 1 74.25 91 ASP A O 1
ATOM 724 N N . THR A 1 92 ? -10.18 -27.922 -0.971 1 80.12 92 THR A N 1
ATOM 725 C CA . THR A 1 92 ? -9.109 -27.125 -0.378 1 80.12 92 THR A CA 1
ATOM 726 C C . THR A 1 92 ? -9.094 -25.719 -0.958 1 80.12 92 THR A C 1
ATOM 728 O O . THR A 1 92 ? -8.805 -24.75 -0.248 1 80.12 92 THR A O 1
ATOM 731 N N . GLN A 1 93 ? -9.422 -25.688 -2.16 1 81.75 93 GLN A N 1
ATOM 732 C CA . GLN A 1 93 ? -9.469 -24.391 -2.824 1 81.75 93 GLN A CA 1
ATOM 733 C C . GLN A 1 93 ? -10.539 -23.5 -2.213 1 81.75 93 GLN A C 1
ATOM 735 O O . GLN A 1 93 ? -10.289 -22.328 -1.934 1 81.75 93 GLN A O 1
ATOM 740 N N . ILE A 1 94 ? -11.617 -24.062 -2.012 1 80.56 94 ILE A N 1
ATOM 741 C CA . ILE A 1 94 ? -12.742 -23.312 -1.467 1 80.56 94 ILE A CA 1
ATOM 742 C C . ILE A 1 94 ? -12.43 -22.875 -0.041 1 80.56 94 ILE A C 1
ATOM 744 O O . ILE A 1 94 ? -12.688 -21.734 0.33 1 80.56 94 ILE A O 1
ATOM 748 N N . GLU A 1 95 ? -11.93 -23.812 0.667 1 87.38 95 GLU A N 1
ATOM 749 C CA . GLU A 1 95 ? -11.555 -23.484 2.041 1 87.38 95 GLU A CA 1
ATOM 750 C C . GLU A 1 95 ? -10.531 -22.344 2.084 1 87.38 95 GLU A C 1
ATOM 752 O O . GLU A 1 95 ? -10.617 -21.469 2.943 1 87.38 95 GLU A O 1
ATOM 757 N N . THR A 1 96 ? -9.656 -22.406 1.177 1 91.31 96 THR A N 1
ATOM 758 C CA . THR A 1 96 ? -8.617 -21.391 1.089 1 91.31 96 THR A CA 1
ATOM 759 C C . THR A 1 96 ? -9.227 -20.016 0.769 1 91.31 96 THR A C 1
ATOM 761 O O . THR A 1 96 ? -8.93 -19.031 1.438 1 91.31 96 THR A O 1
ATOM 764 N N . PHE A 1 97 ? -10.133 -19.969 -0.17 1 88.62 97 PHE A N 1
ATOM 765 C CA . PHE A 1 97 ? -10.773 -18.719 -0.578 1 88.62 97 PHE A CA 1
ATOM 766 C C . PHE A 1 97 ? -11.57 -18.125 0.574 1 88.62 97 PHE A C 1
ATOM 768 O O . PHE A 1 97 ? -11.484 -16.922 0.828 1 88.62 97 PHE A O 1
ATOM 775 N N . GLU A 1 98 ? -12.281 -18.969 1.178 1 89.19 98 GLU A N 1
ATOM 776 C CA . GLU A 1 98 ? -13.117 -18.5 2.281 1 89.19 98 GLU A CA 1
ATOM 777 C C . GLU A 1 98 ? -12.273 -17.953 3.43 1 89.19 98 GLU A C 1
ATOM 779 O O . GLU A 1 98 ? -12.57 -16.891 3.973 1 89.19 98 GLU A O 1
ATOM 784 N N . LEU A 1 99 ? -11.266 -18.719 3.762 1 93.44 99 LEU A N 1
ATOM 785 C CA . LEU A 1 99 ? -10.398 -18.312 4.867 1 93.44 99 LEU A CA 1
ATOM 786 C C . LEU A 1 99 ? -9.711 -16.984 4.566 1 93.44 99 LEU A C 1
ATOM 788 O O . LEU A 1 99 ? -9.672 -16.094 5.422 1 93.44 99 LEU A O 1
ATOM 792 N N . LEU A 1 100 ? -9.164 -16.859 3.379 1 94.5 100 LEU A N 1
ATOM 793 C CA . LEU A 1 100 ? -8.477 -15.625 3.002 1 94.5 100 LEU A CA 1
ATOM 794 C C . LEU A 1 100 ? -9.438 -14.445 2.957 1 94.5 100 LEU A C 1
ATOM 796 O O . LEU A 1 100 ? -9.117 -13.352 3.428 1 94.5 100 LEU A O 1
ATOM 800 N N . GLY A 1 101 ? -10.578 -14.633 2.414 1 91.31 101 GLY A N 1
ATOM 801 C CA . GLY A 1 101 ? -11.578 -13.586 2.328 1 91.31 101 GLY A CA 1
ATOM 802 C C . GLY A 1 101 ? -12.055 -13.102 3.686 1 91.31 101 GLY A C 1
ATOM 803 O O . GLY A 1 101 ? -12.219 -11.898 3.896 1 91.31 101 GLY A O 1
ATOM 804 N N . GLU A 1 102 ? -12.258 -14.039 4.551 1 88.56 102 GLU A N 1
ATOM 805 C CA . GLU A 1 102 ? -12.742 -13.719 5.895 1 88.56 102 GLU A CA 1
ATOM 806 C C . GLU A 1 102 ? -11.703 -12.922 6.676 1 88.56 102 GLU A C 1
ATOM 808 O O . GLU A 1 102 ? -12.039 -12.273 7.672 1 88.56 102 GLU A O 1
ATOM 813 N N . ASN A 1 103 ? -10.531 -12.984 6.258 1 91 103 ASN A N 1
ATOM 814 C CA . ASN A 1 103 ? -9.453 -12.305 6.98 1 91 103 ASN A CA 1
ATOM 815 C C . ASN A 1 103 ? -8.867 -11.156 6.164 1 91 103 ASN A C 1
ATOM 817 O O . ASN A 1 103 ? -7.738 -10.734 6.41 1 91 103 ASN A O 1
ATOM 821 N N . ASP A 1 104 ? -9.531 -10.734 5.156 1 89.94 104 ASP A N 1
ATOM 822 C CA . ASP A 1 104 ? -9.219 -9.57 4.332 1 89.94 104 ASP A CA 1
ATOM 823 C C . ASP A 1 104 ? -7.895 -9.766 3.594 1 89.94 104 ASP A C 1
ATOM 825 O O . ASP A 1 104 ? -7.117 -8.82 3.445 1 89.94 104 ASP A O 1
ATOM 829 N N . LEU A 1 105 ? -7.543 -11 3.305 1 94.19 105 LEU A N 1
ATOM 830 C CA . LEU A 1 105 ? -6.348 -11.312 2.527 1 94.19 105 LEU A CA 1
ATOM 831 C C . LEU A 1 105 ? -6.699 -11.547 1.061 1 94.19 105 LEU A C 1
ATOM 833 O O . LEU A 1 105 ? -5.812 -11.586 0.204 1 94.19 105 LEU A O 1
ATOM 837 N N . GLY A 1 106 ? -7.848 -11.68 0.777 1 92.94 106 GLY A N 1
ATOM 838 C CA . GLY A 1 106 ? -8.492 -11.805 -0.523 1 92.94 106 GLY A CA 1
ATOM 839 C C . GLY A 1 106 ? -9.93 -11.32 -0.528 1 92.94 106 GLY A C 1
ATOM 840 O O . GLY A 1 106 ? -10.43 -10.828 0.486 1 92.94 106 GLY A O 1
ATOM 841 N N . PRO A 1 107 ? -10.523 -11.359 -1.67 1 91.75 107 PRO A N 1
ATOM 842 C CA . PRO A 1 107 ? -11.93 -10.938 -1.703 1 91.75 107 PRO A CA 1
ATOM 843 C C . PRO A 1 107 ? -12.82 -11.805 -0.816 1 91.75 107 PRO A C 1
ATOM 845 O O . PRO A 1 107 ? -12.695 -13.031 -0.811 1 91.75 107 PRO A O 1
ATOM 848 N N . ARG A 1 108 ? -13.656 -11.188 -0.097 1 88.94 108 ARG A N 1
ATOM 849 C CA . ARG A 1 108 ? -14.617 -11.914 0.726 1 88.94 108 ARG A CA 1
ATOM 850 C C . ARG A 1 108 ? -15.602 -12.695 -0.14 1 88.94 108 ARG A C 1
ATOM 852 O O . ARG A 1 108 ? -16.078 -12.195 -1.156 1 88.94 108 ARG A O 1
ATOM 859 N N . ILE A 1 109 ? -15.914 -13.898 0.301 1 88.25 109 ILE A N 1
ATOM 860 C CA . ILE A 1 109 ? -16.875 -14.742 -0.399 1 88.25 109 ILE A CA 1
ATOM 861 C C . ILE A 1 109 ? -18.234 -14.664 0.292 1 88.25 109 ILE A C 1
ATOM 863 O O . ILE A 1 109 ? -18.344 -14.953 1.485 1 88.25 109 ILE A O 1
ATOM 867 N N . PHE A 1 110 ? -19.234 -14.25 -0.436 1 87.56 110 PHE A N 1
ATOM 868 C CA . PHE A 1 110 ? -20.578 -14.117 0.125 1 87.56 110 PHE A CA 1
ATOM 869 C C . PHE A 1 110 ? -21.406 -15.367 -0.143 1 87.56 110 PHE A C 1
ATOM 871 O O . PHE A 1 110 ? -22.312 -15.695 0.625 1 87.56 110 PHE A O 1
ATOM 878 N N . TYR A 1 111 ? -21.156 -15.938 -1.246 1 85.81 111 TYR A N 1
ATOM 879 C CA . TYR A 1 111 ? -21.922 -17.109 -1.644 1 85.81 111 TYR A CA 1
ATOM 880 C C . TYR A 1 111 ? -21.109 -18 -2.574 1 85.81 111 TYR A C 1
ATOM 882 O O . TYR A 1 111 ? -20.328 -17.516 -3.395 1 85.81 111 TYR A O 1
ATOM 890 N N . ARG A 1 112 ? -21.328 -19.25 -2.26 1 83.25 112 ARG A N 1
ATOM 891 C CA . ARG A 1 112 ? -20.75 -20.234 -3.164 1 83.25 112 ARG A CA 1
ATOM 892 C C . ARG A 1 112 ? -21.688 -21.422 -3.365 1 83.25 112 ARG A C 1
ATOM 894 O O . ARG A 1 112 ? -22.203 -21.984 -2.395 1 83.25 112 ARG A O 1
ATOM 901 N N . PHE A 1 113 ? -21.922 -21.672 -4.629 1 75.5 113 PHE A N 1
ATOM 902 C CA . PHE A 1 113 ? -22.703 -22.844 -4.961 1 75.5 113 PHE A CA 1
ATOM 903 C C . PHE A 1 113 ? -22.344 -23.359 -6.348 1 75.5 113 PHE A C 1
ATOM 905 O O . PHE A 1 113 ? -22.453 -22.641 -7.336 1 75.5 113 PHE A O 1
ATOM 912 N N . ARG A 1 114 ? -21.859 -24.688 -6.355 1 71.5 114 ARG A N 1
ATOM 913 C CA . ARG A 1 114 ? -21.484 -25.344 -7.605 1 71.5 114 ARG A CA 1
ATOM 914 C C . ARG A 1 114 ? -20.438 -24.531 -8.352 1 71.5 114 ARG A C 1
ATOM 916 O O . ARG A 1 114 ? -19.312 -24.391 -7.883 1 71.5 114 ARG A O 1
ATOM 923 N N . ASP A 1 115 ? -20.938 -23.906 -9.43 1 73.25 115 ASP A N 1
ATOM 924 C CA . ASP A 1 115 ? -19.984 -23.234 -10.305 1 73.25 115 ASP A CA 1
ATOM 925 C C . ASP A 1 115 ? -20.078 -21.719 -10.18 1 73.25 115 ASP A C 1
ATOM 927 O O . ASP A 1 115 ? -19.562 -20.984 -11.031 1 73.25 115 ASP A O 1
ATOM 931 N N . VAL A 1 116 ? -20.719 -21.328 -9.086 1 80.69 116 VAL A N 1
ATOM 932 C CA . VAL A 1 116 ? -20.891 -19.875 -8.961 1 80.69 116 VAL A CA 1
ATOM 933 C C . VAL A 1 116 ? -20.312 -19.406 -7.633 1 80.69 116 VAL A C 1
ATOM 935 O O . VAL A 1 116 ? -20.516 -20.031 -6.59 1 80.69 116 VAL A O 1
ATOM 938 N N . ILE A 1 117 ? -19.594 -18.359 -7.715 1 85.56 117 ILE A N 1
ATOM 939 C CA . ILE A 1 117 ? -19.078 -17.688 -6.523 1 85.56 117 ILE A CA 1
ATOM 940 C C . ILE A 1 117 ? -19.453 -16.219 -6.555 1 85.56 117 ILE A C 1
ATOM 942 O O . ILE A 1 117 ? -19.281 -15.547 -7.578 1 85.56 117 ILE A O 1
ATOM 946 N N . ILE A 1 118 ? -20.094 -15.758 -5.516 1 89.31 118 ILE A N 1
ATOM 947 C CA . ILE A 1 118 ? -20.312 -14.328 -5.316 1 89.31 118 ILE A CA 1
ATOM 948 C C . ILE A 1 118 ? -19.312 -13.781 -4.316 1 89.31 118 ILE A C 1
ATOM 950 O O . ILE A 1 118 ? -19.25 -14.234 -3.17 1 89.31 118 ILE A O 1
ATOM 954 N N . GLN A 1 119 ? -18.562 -12.82 -4.812 1 90.38 119 GLN A N 1
ATOM 955 C CA . GLN A 1 119 ? -17.5 -12.336 -3.943 1 90.38 119 GLN A CA 1
ATOM 956 C C . GLN A 1 119 ? -17.422 -10.812 -3.98 1 90.38 119 GLN A C 1
ATOM 958 O O . GLN A 1 119 ? -18.062 -10.172 -4.812 1 90.38 119 GLN A O 1
ATOM 963 N N . GLU A 1 120 ? -16.703 -10.289 -3.066 1 89.75 120 GLU A N 1
ATOM 964 C CA . GLU A 1 120 ? -16.438 -8.859 -2.951 1 89.75 120 GLU A CA 1
ATOM 965 C C . GLU A 1 120 ? -15.75 -8.328 -4.207 1 89.75 120 GLU A C 1
ATOM 967 O O . GLU A 1 120 ? -14.914 -9.008 -4.805 1 89.75 120 GLU A O 1
ATOM 972 N N . PHE A 1 121 ? -16.203 -7.145 -4.578 1 88.56 121 PHE A N 1
ATOM 973 C CA . PHE A 1 121 ? -15.508 -6.402 -5.625 1 88.56 121 PHE A CA 1
ATOM 974 C C . PHE A 1 121 ? -14.461 -5.473 -5.02 1 88.56 121 PHE A C 1
ATOM 976 O O . PHE A 1 121 ? -14.797 -4.496 -4.355 1 88.56 121 PHE A O 1
ATOM 983 N N . ILE A 1 122 ? -13.25 -5.793 -5.246 1 88.5 122 ILE A N 1
ATOM 984 C CA . ILE A 1 122 ? -12.18 -4.902 -4.82 1 88.5 122 ILE A CA 1
ATOM 985 C C . ILE A 1 122 ? -11.93 -3.844 -5.891 1 88.5 122 ILE A C 1
ATOM 987 O O . ILE A 1 122 ? -11.609 -4.172 -7.035 1 88.5 122 ILE A O 1
ATOM 991 N N . VAL A 1 123 ? -12.078 -2.617 -5.508 1 86.81 123 VAL A N 1
ATOM 992 C CA . VAL A 1 123 ? -11.93 -1.515 -6.453 1 86.81 123 VAL A CA 1
ATOM 993 C C . VAL A 1 123 ? -10.484 -1.419 -6.918 1 86.81 123 VAL A C 1
ATOM 995 O O . VAL A 1 123 ? -9.562 -1.316 -6.098 1 86.81 123 VAL A O 1
ATOM 998 N N . GLY A 1 124 ? -10.273 -1.518 -8.188 1 88.44 124 GLY A N 1
ATOM 999 C CA . GLY A 1 124 ? -8.961 -1.455 -8.805 1 88.44 124 GLY A CA 1
ATOM 1000 C C . GLY A 1 124 ? -8.914 -2.08 -10.18 1 88.44 124 GLY A C 1
ATOM 1001 O O . GLY A 1 124 ? -9.93 -2.59 -10.672 1 88.44 124 GLY A O 1
ATOM 1002 N N . ASN A 1 125 ? -7.797 -1.931 -10.828 1 88.44 125 ASN A N 1
ATOM 1003 C CA . ASN A 1 125 ? -7.555 -2.537 -12.133 1 88.44 125 ASN A CA 1
ATOM 1004 C C . ASN A 1 125 ? -6.406 -3.537 -12.086 1 88.44 125 ASN A C 1
ATOM 1006 O O . ASN A 1 125 ? -5.43 -3.332 -11.359 1 88.44 125 ASN A O 1
ATOM 1010 N N . THR A 1 126 ? -6.645 -4.609 -12.844 1 89.25 126 THR A N 1
ATOM 1011 C CA . THR A 1 126 ? -5.539 -5.555 -12.938 1 89.25 126 THR A CA 1
ATOM 1012 C C . THR A 1 126 ? -4.277 -4.867 -13.453 1 89.25 126 THR A C 1
ATOM 1014 O O . THR A 1 126 ? -4.355 -3.986 -14.312 1 89.25 126 THR A O 1
ATOM 1017 N N . LEU A 1 127 ? -3.168 -5.238 -12.906 1 90.31 127 LEU A N 1
ATOM 1018 C CA . LEU A 1 127 ? -1.901 -4.664 -13.352 1 90.31 127 LEU A CA 1
ATOM 1019 C C . LEU A 1 127 ? -1.615 -5.043 -14.797 1 90.31 127 LEU A C 1
ATOM 1021 O O . LEU A 1 127 ? -2.148 -6.035 -15.305 1 90.31 127 LEU A O 1
ATOM 1025 N N . GLU A 1 128 ? -0.864 -4.195 -15.406 1 85 128 GLU A N 1
ATOM 1026 C CA . GLU A 1 128 ? -0.262 -4.516 -16.688 1 85 128 GLU A CA 1
ATOM 1027 C C . GLU A 1 128 ? 1.152 -5.062 -16.516 1 85 128 GLU A C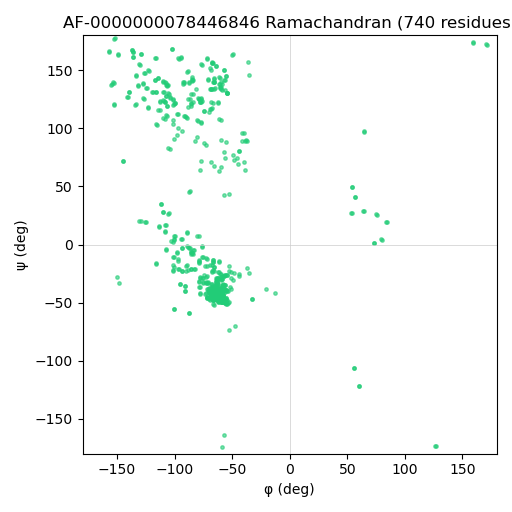 1
ATOM 1029 O O . GLU A 1 128 ? 1.769 -4.883 -15.469 1 85 128 GLU A O 1
ATOM 1034 N N . ARG A 1 129 ? 1.591 -5.699 -17.5 1 75.62 129 ARG A N 1
ATOM 1035 C CA . ARG A 1 129 ? 2.881 -6.379 -17.438 1 75.62 129 ARG A CA 1
ATOM 1036 C C . ARG A 1 129 ? 3.992 -5.406 -17.062 1 75.62 129 ARG A C 1
ATOM 1038 O O . ARG A 1 129 ? 4.883 -5.746 -16.281 1 75.62 129 ARG A O 1
ATOM 1045 N N . LEU A 1 130 ? 3.914 -4.188 -17.594 1 81.81 130 LEU A N 1
ATOM 1046 C CA . LEU A 1 130 ? 5.004 -3.238 -17.375 1 81.81 130 LEU A CA 1
ATOM 1047 C C . LEU A 1 130 ? 4.781 -2.43 -16.109 1 81.81 130 LEU A C 1
ATOM 1049 O O . LEU A 1 130 ? 5.664 -1.678 -15.68 1 81.81 130 LEU A O 1
ATOM 1053 N N . SER A 1 131 ? 3.67 -2.674 -15.445 1 86.69 131 SER A N 1
ATOM 1054 C CA . SER A 1 131 ? 3.355 -1.924 -14.234 1 86.69 131 SER A CA 1
ATOM 1055 C C . SER A 1 131 ? 4.379 -2.191 -13.133 1 86.69 131 SER A C 1
ATOM 1057 O O . SER A 1 131 ? 4.711 -1.296 -12.352 1 86.69 131 SER A O 1
ATOM 1059 N N . LEU A 1 132 ? 4.895 -3.352 -13.109 1 87.38 132 LEU A N 1
ATOM 1060 C CA . LEU A 1 132 ? 5.797 -3.756 -12.039 1 87.38 132 LEU A CA 1
ATOM 1061 C C . LEU A 1 132 ? 7.172 -3.129 -12.219 1 87.38 132 LEU A C 1
ATOM 1063 O O . LEU A 1 132 ? 7.992 -3.148 -11.297 1 87.38 132 LEU A O 1
ATOM 1067 N N . LEU A 1 133 ? 7.395 -2.529 -13.383 1 88.81 133 LEU A N 1
ATOM 1068 C CA . LEU A 1 133 ? 8.656 -1.835 -13.594 1 88.81 133 LEU A CA 1
ATOM 1069 C C . LEU A 1 133 ? 8.648 -0.464 -12.93 1 88.81 133 LEU A C 1
ATOM 1071 O O . LEU A 1 133 ? 9.695 0.166 -12.773 1 88.81 133 LEU A O 1
ATOM 1075 N N . ASN A 1 134 ? 7.488 -0.068 -12.602 1 92.94 134 ASN A N 1
ATOM 1076 C CA . ASN A 1 134 ? 7.375 1.128 -11.773 1 92.94 134 ASN A CA 1
ATOM 1077 C C . ASN A 1 134 ? 7.699 0.83 -10.312 1 92.94 134 ASN A C 1
ATOM 1079 O O . ASN A 1 134 ? 7.062 -0.021 -9.688 1 92.94 134 ASN A O 1
ATOM 1083 N N . LEU A 1 135 ? 8.641 1.581 -9.758 1 95.56 135 LEU A N 1
ATOM 1084 C CA . LEU A 1 135 ? 9.18 1.268 -8.445 1 95.56 135 LEU A CA 1
ATOM 1085 C C . LEU A 1 135 ? 8.094 1.338 -7.375 1 95.56 135 LEU A C 1
ATOM 1087 O O . LEU A 1 135 ? 8.094 0.554 -6.426 1 95.56 135 LEU A O 1
ATOM 1091 N N . SER A 1 136 ? 7.191 2.316 -7.477 1 96.31 136 SER A N 1
ATOM 1092 C CA . SER A 1 136 ? 6.086 2.416 -6.527 1 96.31 136 SER A CA 1
ATOM 1093 C C . SER A 1 136 ? 5.227 1.155 -6.547 1 96.31 136 SER A C 1
ATOM 1095 O O . SER A 1 136 ? 4.879 0.62 -5.492 1 96.31 136 SER A O 1
ATOM 1097 N N . CYS A 1 137 ? 4.914 0.671 -7.707 1 94.81 137 CYS A N 1
ATOM 1098 C CA . CYS A 1 137 ? 4.109 -0.535 -7.855 1 94.81 137 CYS A CA 1
ATOM 1099 C C . CYS A 1 137 ? 4.852 -1.756 -7.324 1 94.81 137 CYS A C 1
ATOM 1101 O O . CYS A 1 137 ? 4.289 -2.551 -6.566 1 94.81 137 CYS A O 1
ATOM 1103 N N . LEU A 1 138 ? 6.074 -1.858 -7.734 1 94.19 138 LEU A N 1
ATOM 1104 C CA . LEU A 1 138 ? 6.902 -2.996 -7.348 1 94.19 138 LEU A CA 1
ATOM 1105 C C . LEU A 1 138 ? 7.043 -3.076 -5.832 1 94.19 138 LEU A C 1
ATOM 1107 O O . LEU A 1 138 ? 6.938 -4.16 -5.25 1 94.19 138 LEU A O 1
ATOM 1111 N N . THR A 1 139 ? 7.281 -1.963 -5.172 1 95.38 139 THR A N 1
ATOM 1112 C CA . THR A 1 139 ? 7.52 -1.964 -3.734 1 95.38 139 THR A CA 1
ATOM 1113 C C . THR A 1 139 ? 6.215 -2.166 -2.969 1 95.38 139 THR A C 1
ATOM 1115 O O . THR A 1 139 ? 6.203 -2.783 -1.901 1 95.38 139 THR A O 1
ATOM 1118 N N . SER A 1 140 ? 5.125 -1.647 -3.533 1 95.5 140 SER A N 1
ATOM 1119 C CA . SER A 1 140 ? 3.82 -1.954 -2.957 1 95.5 140 SER A CA 1
ATOM 1120 C C . SER A 1 140 ? 3.553 -3.455 -2.963 1 95.5 140 SER A C 1
ATOM 1122 O O . SER A 1 140 ? 3.014 -3.998 -1.997 1 95.5 140 SER A O 1
ATOM 1124 N N . MET A 1 141 ? 3.922 -4.066 -4.016 1 95.12 141 MET A N 1
ATOM 1125 C CA . MET A 1 141 ? 3.771 -5.516 -4.125 1 95.12 141 MET A CA 1
ATOM 1126 C C . MET A 1 141 ? 4.645 -6.23 -3.104 1 95.12 141 MET A C 1
ATOM 1128 O O . MET A 1 141 ? 4.227 -7.223 -2.506 1 95.12 141 MET A O 1
ATOM 1132 N N . ALA A 1 142 ? 5.859 -5.75 -2.9 1 97.19 142 ALA A N 1
ATOM 1133 C CA . ALA A 1 142 ? 6.773 -6.363 -1.937 1 97.19 142 ALA A CA 1
ATOM 1134 C C . ALA A 1 142 ? 6.164 -6.375 -0.538 1 97.19 142 ALA A C 1
ATOM 1136 O O . ALA A 1 142 ? 6.16 -7.41 0.135 1 97.19 142 ALA A O 1
ATOM 1137 N N . SER A 1 143 ? 5.656 -5.211 -0.089 1 97.31 143 SER A N 1
ATOM 1138 C CA . SER A 1 143 ? 5.031 -5.102 1.227 1 97.31 143 SER A CA 1
ATOM 1139 C C . SER A 1 143 ? 3.791 -5.98 1.326 1 97.31 143 SER A C 1
ATOM 1141 O O . SER A 1 143 ? 3.59 -6.668 2.33 1 97.31 143 SER A O 1
ATOM 1143 N N . GLU A 1 144 ? 2.951 -5.934 0.264 1 97 144 GLU A N 1
ATOM 1144 C CA . GLU A 1 144 ? 1.723 -6.723 0.244 1 97 144 GLU A CA 1
ATOM 1145 C C . GLU A 1 144 ? 2.023 -8.219 0.328 1 97 144 GLU A C 1
ATOM 1147 O O . GLU A 1 144 ? 1.34 -8.953 1.044 1 97 144 GLU A O 1
ATOM 1152 N N . LEU A 1 145 ? 2.984 -8.625 -0.395 1 97.62 145 LEU A N 1
ATOM 1153 C CA . LEU A 1 145 ? 3.371 -10.031 -0.42 1 97.62 145 LEU A CA 1
ATOM 1154 C C . LEU A 1 145 ? 3.865 -10.484 0.95 1 97.62 145 LEU A C 1
ATOM 1156 O O . LEU A 1 145 ? 3.496 -11.555 1.422 1 97.62 145 LEU A O 1
ATOM 1160 N N . ALA A 1 146 ? 4.734 -9.672 1.57 1 98.25 146 ALA A N 1
ATOM 1161 C CA . ALA A 1 146 ? 5.246 -10.008 2.898 1 98.25 146 ALA A CA 1
ATOM 1162 C C . ALA A 1 146 ? 4.109 -10.109 3.914 1 98.25 146 ALA A C 1
ATOM 1164 O O . ALA A 1 146 ? 4.078 -11.031 4.727 1 98.25 146 ALA A O 1
ATOM 1165 N N . ARG A 1 147 ? 3.178 -9.164 3.883 1 96.75 147 ARG A N 1
ATOM 1166 C CA . ARG A 1 147 ? 2.029 -9.188 4.781 1 96.75 147 ARG A CA 1
ATOM 1167 C C . ARG A 1 147 ? 1.184 -10.438 4.555 1 96.75 147 ARG A C 1
ATOM 1169 O O . ARG A 1 147 ? 0.756 -11.086 5.512 1 96.75 147 ARG A O 1
ATOM 1176 N N . PHE A 1 148 ? 0.961 -10.727 3.299 1 97.81 148 PHE A N 1
ATOM 1177 C CA . PHE A 1 148 ? 0.175 -11.898 2.945 1 97.81 148 PHE A CA 1
ATOM 1178 C C . PHE A 1 148 ? 0.822 -13.164 3.492 1 97.81 148 PHE A C 1
ATOM 1180 O O . PHE A 1 148 ? 0.154 -13.992 4.121 1 97.81 148 PHE A O 1
ATOM 1187 N N . HIS A 1 149 ? 2.123 -13.305 3.232 1 98.5 149 HIS A N 1
ATOM 1188 C CA . HIS A 1 149 ? 2.848 -14.484 3.697 1 98.5 149 HIS A CA 1
ATOM 1189 C C . HIS A 1 149 ? 2.723 -14.641 5.207 1 98.5 149 HIS A C 1
ATOM 1191 O O . HIS A 1 149 ? 2.447 -15.742 5.695 1 98.5 149 HIS A O 1
ATOM 1197 N N . LYS A 1 150 ? 2.926 -13.602 5.875 1 97 150 LYS A N 1
ATOM 1198 C CA . LYS A 1 150 ? 2.891 -13.633 7.336 1 97 150 LYS A CA 1
ATOM 1199 C C . LYS A 1 150 ? 1.486 -13.945 7.844 1 97 150 LYS A C 1
ATOM 1201 O O . LYS A 1 150 ? 1.294 -14.875 8.625 1 97 150 LYS A O 1
ATOM 1206 N N . SER A 1 151 ? 0.505 -13.219 7.395 1 96.44 151 SER A N 1
ATOM 1207 C CA . SER A 1 151 ? -0.861 -13.328 7.895 1 96.44 151 SER A CA 1
ATOM 1208 C C . SER A 1 151 ? -1.499 -14.648 7.488 1 96.44 151 SER A C 1
ATOM 1210 O O . SER A 1 151 ? -2.15 -15.312 8.305 1 96.44 151 SER A O 1
ATOM 1212 N N . ALA A 1 152 ? -1.327 -15.008 6.238 1 97.38 152 ALA A N 1
ATOM 1213 C CA . ALA A 1 152 ? -1.915 -16.25 5.75 1 97.38 152 ALA A CA 1
ATOM 1214 C C . ALA A 1 152 ? -1.326 -17.469 6.473 1 97.38 152 ALA A C 1
ATOM 1216 O O . ALA A 1 152 ? -2.045 -18.406 6.797 1 97.38 152 ALA A O 1
ATOM 1217 N N . THR A 1 153 ? -0.04 -17.453 6.711 1 98.25 153 THR A N 1
ATOM 1218 C CA . THR A 1 153 ? 0.612 -18.547 7.426 1 98.25 153 THR A CA 1
ATOM 1219 C C . THR A 1 153 ? 0.079 -18.656 8.852 1 98.25 153 THR A C 1
ATOM 1221 O O . THR A 1 153 ? -0.155 -19.75 9.352 1 98.25 153 THR A O 1
ATOM 1224 N N . ALA A 1 154 ? -0.092 -17.531 9.469 1 96.88 154 ALA A N 1
ATOM 1225 C CA . ALA A 1 154 ? -0.534 -17.484 10.859 1 96.88 154 ALA A CA 1
ATOM 1226 C C . ALA A 1 154 ? -1.937 -18.078 11.008 1 96.88 154 ALA A C 1
ATOM 1228 O O . ALA A 1 154 ? -2.256 -18.688 12.023 1 96.88 154 ALA A O 1
ATOM 1229 N N . ILE A 1 155 ? -2.771 -17.922 10.016 1 95.81 155 ILE A N 1
ATOM 1230 C CA . ILE A 1 155 ? -4.172 -18.312 10.172 1 95.81 155 ILE A CA 1
ATOM 1231 C C . ILE A 1 155 ? -4.406 -19.672 9.516 1 95.81 155 ILE A C 1
ATOM 1233 O O . ILE A 1 155 ? -5.461 -20.281 9.695 1 95.81 155 ILE A O 1
ATOM 1237 N N . ALA A 1 156 ? -3.424 -20.172 8.742 1 96 156 ALA A N 1
ATOM 1238 C CA . ALA A 1 156 ? -3.592 -21.422 8.023 1 96 156 ALA A CA 1
ATOM 1239 C C . ALA A 1 156 ? -3.857 -22.578 8.992 1 96 156 ALA A C 1
ATOM 1241 O O . ALA A 1 156 ? -3.139 -22.75 9.977 1 96 156 ALA A O 1
ATOM 1242 N N . PRO A 1 157 ? -4.809 -23.391 8.688 1 95.25 157 PRO A N 1
ATOM 1243 C CA . PRO A 1 157 ? -5.121 -24.516 9.562 1 95.25 157 PRO A CA 1
ATOM 1244 C C . PRO A 1 157 ? -4.008 -25.562 9.594 1 95.25 157 PRO A C 1
ATOM 1246 O O . PRO A 1 157 ? -3.285 -25.734 8.609 1 95.25 157 PRO A O 1
ATOM 1249 N N . PRO A 1 158 ? -3.963 -26.312 10.664 1 94.5 158 PRO A N 1
ATOM 1250 C CA . PRO A 1 158 ? -2.883 -27.281 10.82 1 94.5 158 PRO A CA 1
ATOM 1251 C C . PRO A 1 158 ? -2.957 -28.422 9.805 1 94.5 158 PRO A C 1
ATOM 1253 O O . PRO A 1 158 ? -1.933 -29.016 9.461 1 94.5 158 PRO A O 1
ATOM 1256 N N . HIS A 1 159 ? -4.164 -28.688 9.25 1 93.31 159 HIS A N 1
ATOM 1257 C CA . HIS A 1 159 ? -4.32 -29.859 8.383 1 93.31 159 HIS A CA 1
ATOM 1258 C C . HIS A 1 159 ? -3.924 -29.531 6.949 1 93.31 159 HIS A C 1
ATOM 1260 O O . HIS A 1 159 ? -3.873 -30.422 6.098 1 93.31 159 HIS A O 1
ATOM 1266 N N . TRP A 1 160 ? -3.678 -28.297 6.676 1 93.12 160 TRP A N 1
ATOM 1267 C CA . TRP A 1 160 ? -3.213 -27.953 5.332 1 93.12 160 TRP A CA 1
ATOM 1268 C C . TRP A 1 160 ? -1.831 -28.547 5.074 1 93.12 160 TRP A C 1
ATOM 1270 O O . TRP A 1 160 ? -0.984 -28.578 5.969 1 93.12 160 TRP A O 1
ATOM 1280 N N . ASP A 1 161 ? -1.591 -29.062 3.861 1 92.81 161 ASP A N 1
ATOM 1281 C CA . ASP A 1 161 ? -0.307 -29.641 3.461 1 92.81 161 ASP A CA 1
ATOM 1282 C C . ASP A 1 161 ? 0.799 -28.578 3.51 1 92.81 161 ASP A C 1
ATOM 1284 O O . ASP A 1 161 ? 0.734 -27.578 2.803 1 92.81 161 ASP A O 1
ATOM 1288 N N . ARG A 1 162 ? 1.85 -28.797 4.266 1 95.56 162 ARG A N 1
ATOM 1289 C CA . ARG A 1 162 ? 2.895 -27.797 4.469 1 95.56 162 ARG A CA 1
ATOM 1290 C C . ARG A 1 162 ? 4.129 -28.125 3.631 1 95.56 162 ARG A C 1
ATOM 1292 O O . ARG A 1 162 ? 5.137 -27.422 3.713 1 95.56 162 ARG A O 1
ATOM 1299 N N . ASN A 1 163 ? 4.023 -29.219 2.824 1 95 163 ASN A N 1
ATOM 1300 C CA . ASN A 1 163 ? 5.098 -29.484 1.873 1 95 163 ASN A CA 1
ATOM 1301 C C . ASN A 1 163 ? 5.145 -28.438 0.772 1 95 163 ASN A C 1
ATOM 1303 O O . ASN A 1 163 ? 4.105 -28.031 0.246 1 95 163 ASN A O 1
ATOM 1307 N N . PRO A 1 164 ? 6.367 -27.938 0.483 1 97.44 164 PRO A N 1
ATOM 1308 C CA . PRO A 1 164 ? 6.461 -26.875 -0.525 1 97.44 164 PRO A CA 1
ATOM 1309 C C . PRO A 1 164 ? 5.824 -27.266 -1.855 1 97.44 164 PRO A C 1
ATOM 1311 O O . PRO A 1 164 ? 6.121 -28.328 -2.395 1 97.44 164 PRO A O 1
ATOM 1314 N N . VAL A 1 165 ? 4.996 -26.438 -2.375 1 95.19 165 VAL A N 1
ATOM 1315 C CA . VAL A 1 165 ? 4.227 -26.656 -3.594 1 95.19 165 VAL A CA 1
ATOM 1316 C C . VAL A 1 165 ? 5.172 -27 -4.746 1 95.19 165 VAL A C 1
ATOM 1318 O O . VAL A 1 165 ? 4.875 -27.875 -5.562 1 95.19 165 VAL A O 1
ATOM 1321 N N . VAL A 1 166 ? 6.312 -26.359 -4.809 1 95.94 166 VAL A N 1
ATOM 1322 C CA . VAL A 1 166 ? 7.246 -26.547 -5.914 1 95.94 166 VAL A CA 1
ATOM 1323 C C . VAL A 1 166 ? 7.754 -28 -5.914 1 95.94 166 VAL A C 1
ATOM 1325 O O . VAL A 1 166 ? 7.879 -28.609 -6.973 1 95.94 166 VAL A O 1
ATOM 1328 N N . LEU A 1 167 ? 7.984 -28.562 -4.793 1 95.31 167 LEU A N 1
ATOM 1329 C CA . LEU A 1 167 ? 8.492 -29.938 -4.695 1 95.31 167 LEU A CA 1
ATOM 1330 C C . LEU A 1 167 ? 7.375 -30.938 -4.918 1 95.31 167 LEU A C 1
ATOM 1332 O O . LEU A 1 167 ? 7.551 -31.922 -5.652 1 95.31 167 LEU A O 1
ATOM 1336 N N . ARG A 1 168 ? 6.266 -30.672 -4.348 1 92.38 168 ARG A N 1
ATOM 1337 C CA . ARG A 1 168 ? 5.145 -31.609 -4.465 1 92.38 168 ARG A CA 1
ATOM 1338 C C . ARG A 1 168 ? 4.652 -31.688 -5.906 1 92.38 168 ARG A C 1
ATOM 1340 O O . ARG A 1 168 ? 4.379 -32.781 -6.41 1 92.38 168 ARG A O 1
ATOM 1347 N N . THR A 1 169 ? 4.5 -30.562 -6.512 1 90.5 169 THR A N 1
ATOM 1348 C CA . THR A 1 169 ? 3.934 -30.516 -7.855 1 90.5 169 THR A CA 1
ATOM 1349 C C . THR A 1 169 ? 4.914 -31.094 -8.875 1 90.5 169 THR A C 1
ATOM 1351 O O . THR A 1 169 ? 4.516 -31.812 -9.789 1 90.5 169 THR A O 1
ATOM 1354 N N . VAL A 1 170 ? 6.207 -30.75 -8.695 1 89.62 170 VAL A N 1
ATOM 1355 C CA . VAL A 1 170 ? 7.211 -31.297 -9.617 1 89.62 170 VAL A CA 1
ATOM 1356 C C . VAL A 1 170 ? 7.168 -32.812 -9.586 1 89.62 170 VAL A C 1
ATOM 1358 O O . VAL A 1 170 ? 7.25 -33.469 -10.633 1 89.62 170 VAL A O 1
ATOM 1361 N N . ASN A 1 171 ? 6.941 -33.344 -8.461 1 87.56 171 ASN A N 1
ATOM 1362 C CA . ASN A 1 171 ? 6.891 -34.781 -8.305 1 87.56 171 ASN A CA 1
ATOM 1363 C C . ASN A 1 171 ? 5.609 -35.375 -8.898 1 87.56 171 ASN A C 1
ATOM 1365 O O . ASN A 1 171 ? 5.645 -36.406 -9.586 1 87.56 171 ASN A O 1
ATOM 1369 N N . THR A 1 172 ? 4.539 -34.75 -8.68 1 90.31 172 THR A N 1
ATOM 1370 C CA . THR A 1 172 ? 3.244 -35.25 -9.086 1 90.31 172 THR A CA 1
ATOM 1371 C C . THR A 1 172 ? 3.006 -35 -10.578 1 90.31 172 THR A C 1
ATOM 1373 O O . THR A 1 172 ? 2.344 -35.812 -11.242 1 90.31 172 THR A O 1
ATOM 1376 N N . TRP A 1 173 ? 3.564 -33.938 -11.094 1 93.19 173 TRP A N 1
ATOM 1377 C CA . TRP A 1 173 ? 3.27 -33.531 -12.461 1 93.19 173 TRP A CA 1
ATOM 1378 C C . TRP A 1 173 ? 4.184 -34.25 -13.453 1 93.19 173 TRP A C 1
ATOM 1380 O O . TRP A 1 173 ? 3.842 -34.406 -14.625 1 93.19 173 TRP A O 1
ATOM 1390 N N . LEU A 1 174 ? 5.32 -34.75 -12.977 1 93.69 174 LEU A N 1
ATOM 1391 C CA . LEU A 1 174 ? 6.34 -35.281 -13.867 1 93.69 174 LEU A CA 1
ATOM 1392 C C . LEU A 1 174 ? 5.816 -36.531 -14.617 1 93.69 174 LEU A C 1
ATOM 1394 O O . LEU A 1 174 ? 5.957 -36.625 -15.836 1 93.69 174 LEU A O 1
ATOM 1398 N N . PRO A 1 175 ? 5.148 -37.469 -13.945 1 92.69 175 PRO A N 1
ATOM 1399 C CA . PRO A 1 175 ? 4.613 -38.625 -14.672 1 92.69 175 PRO A CA 1
ATOM 1400 C C . PRO A 1 175 ? 3.561 -38.219 -15.711 1 92.69 175 PRO A C 1
ATOM 1402 O O . PRO A 1 175 ? 3.527 -38.781 -16.797 1 92.69 175 PRO A O 1
ATOM 1405 N N . GLU A 1 176 ? 2.711 -37.281 -15.383 1 92.12 176 GLU A N 1
ATOM 1406 C CA . GLU A 1 176 ? 1.699 -36.812 -16.328 1 92.12 176 GLU A CA 1
ATOM 1407 C C . GLU A 1 176 ? 2.34 -36.062 -17.5 1 92.12 176 GLU A C 1
ATOM 1409 O O . GLU A 1 176 ? 1.887 -36.219 -18.641 1 92.12 176 GLU A O 1
ATOM 1414 N N . ALA A 1 177 ? 3.363 -35.312 -17.203 1 94.94 177 ALA A N 1
ATOM 1415 C CA . ALA A 1 177 ? 4.09 -34.594 -18.25 1 94.94 177 ALA A CA 1
ATOM 1416 C C . ALA A 1 177 ? 4.719 -35.562 -19.25 1 94.94 177 ALA A C 1
ATOM 1418 O O . ALA A 1 177 ? 4.719 -35.312 -20.453 1 94.94 177 ALA A O 1
ATOM 1419 N N . ARG A 1 178 ? 5.246 -36.688 -18.781 1 95.31 178 ARG A N 1
ATOM 1420 C CA . ARG A 1 178 ? 5.828 -37.688 -19.656 1 95.31 178 ARG A CA 1
ATOM 1421 C C . ARG A 1 178 ? 4.789 -38.219 -20.641 1 95.31 178 ARG A C 1
ATOM 1423 O O . ARG A 1 178 ? 5.055 -38.344 -21.828 1 95.31 178 ARG A O 1
ATOM 1430 N N . LYS A 1 179 ? 3.58 -38.531 -20.109 1 95.19 179 LYS A N 1
ATOM 1431 C CA . LYS A 1 179 ? 2.506 -39.031 -20.969 1 95.19 179 LYS A CA 1
ATOM 1432 C C . LYS A 1 179 ? 2.15 -38 -22.047 1 95.19 179 LYS A C 1
ATOM 1434 O O . LYS A 1 179 ? 1.925 -38.375 -23.203 1 95.19 179 LYS A O 1
ATOM 1439 N N . VAL A 1 180 ? 2.1 -36.812 -21.641 1 94.5 180 VAL A N 1
ATOM 1440 C CA . VAL A 1 180 ? 1.719 -35.719 -22.562 1 94.5 180 VAL A CA 1
ATOM 1441 C C . VAL A 1 180 ? 2.775 -35.594 -23.656 1 94.5 180 VAL A C 1
ATOM 1443 O O . VAL A 1 180 ? 2.443 -35.469 -24.828 1 94.5 180 VAL A O 1
ATOM 1446 N N . VAL A 1 181 ? 4.055 -35.594 -23.266 1 95.75 181 VAL A N 1
ATOM 1447 C CA . VAL A 1 181 ? 5.148 -35.438 -24.219 1 95.75 181 VAL A CA 1
ATOM 1448 C C . VAL A 1 181 ? 5.172 -36.625 -25.188 1 95.75 181 VAL A C 1
ATOM 1450 O O . VAL A 1 181 ? 5.324 -36.438 -26.391 1 95.75 181 VAL A O 1
ATOM 1453 N N . GLU A 1 182 ? 4.945 -37.781 -24.672 1 95.12 182 GLU A N 1
ATOM 1454 C CA . GLU A 1 182 ? 4.914 -38.969 -25.484 1 95.12 182 GLU A CA 1
ATOM 1455 C C . GLU A 1 182 ? 3.736 -38.969 -26.469 1 95.12 182 GLU A C 1
ATOM 1457 O O . GLU A 1 182 ? 3.881 -39.312 -27.625 1 95.12 182 GLU A O 1
ATOM 1462 N N . ALA A 1 183 ? 2.662 -38.469 -26 1 93.31 183 ALA A N 1
ATOM 1463 C CA . ALA A 1 183 ? 1.457 -38.406 -26.812 1 93.31 183 ALA A CA 1
ATOM 1464 C C . ALA A 1 183 ? 1.585 -37.312 -27.891 1 93.31 183 ALA A C 1
ATOM 1466 O O . ALA A 1 183 ? 0.856 -37.344 -28.875 1 93.31 183 ALA A O 1
ATOM 1467 N N . ASN A 1 184 ? 2.475 -36.469 -27.672 1 92.75 184 ASN A N 1
ATOM 1468 C CA . ASN A 1 184 ? 2.629 -35.344 -28.594 1 92.75 184 ASN A CA 1
ATOM 1469 C C . ASN A 1 184 ? 3.922 -35.469 -29.391 1 92.75 184 ASN A C 1
ATOM 1471 O O . ASN A 1 184 ? 4.586 -34.469 -29.641 1 92.75 184 ASN A O 1
ATOM 1475 N N . GLY A 1 185 ? 4.418 -36.625 -29.625 1 92.31 185 GLY A N 1
ATOM 1476 C CA . GLY A 1 185 ? 5.5 -36.875 -30.562 1 92.31 185 GLY A CA 1
ATOM 1477 C C . GLY A 1 185 ? 6.875 -36.656 -29.969 1 92.31 185 GLY A C 1
ATOM 1478 O O . GLY A 1 185 ? 7.824 -36.344 -30.688 1 92.31 185 GLY A O 1
ATOM 1479 N N . ASN A 1 186 ? 6.992 -36.656 -28.688 1 93.56 186 ASN A N 1
ATOM 1480 C CA . ASN A 1 186 ? 8.281 -36.5 -28 1 93.56 186 ASN A CA 1
ATOM 1481 C C . ASN A 1 186 ? 9.008 -35.25 -28.469 1 93.56 186 ASN A C 1
ATOM 1483 O O . ASN A 1 186 ? 10.18 -35.312 -28.844 1 93.56 186 ASN A O 1
ATOM 1487 N N . PHE A 1 187 ? 8.258 -34.125 -28.469 1 92.06 187 PHE A N 1
ATOM 1488 C CA . PHE A 1 187 ? 8.766 -32.875 -28.969 1 92.06 187 PHE A CA 1
ATOM 1489 C C . PHE A 1 187 ? 9.789 -32.281 -28 1 92.06 187 PHE A C 1
ATOM 1491 O O . PHE A 1 187 ? 10.508 -31.328 -28.344 1 92.06 187 PHE A O 1
ATOM 1498 N N . LEU A 1 188 ? 9.891 -32.812 -26.812 1 93.88 188 LEU A N 1
ATOM 1499 C CA . LEU A 1 188 ? 10.773 -32.344 -25.734 1 93.88 188 LEU A CA 1
ATOM 1500 C C . LEU A 1 188 ? 11.516 -33.531 -25.109 1 93.88 188 LEU A C 1
ATOM 1502 O O . LEU A 1 188 ? 10.992 -34.656 -25.062 1 93.88 188 LEU A O 1
ATOM 1506 N N . ASP A 1 189 ? 12.742 -33.281 -24.719 1 95.31 189 ASP A N 1
ATOM 1507 C CA . ASP A 1 189 ? 13.539 -34.281 -24.031 1 95.31 189 ASP A CA 1
ATOM 1508 C C . ASP A 1 189 ? 13.062 -34.5 -22.594 1 95.31 189 ASP A C 1
ATOM 1510 O O . ASP A 1 189 ? 13.656 -33.969 -21.656 1 95.31 189 ASP A O 1
ATOM 1514 N N . ILE A 1 190 ? 12.078 -35.375 -22.438 1 95.31 190 ILE A N 1
ATOM 1515 C CA . ILE A 1 190 ? 11.438 -35.594 -21.156 1 95.31 190 ILE A CA 1
ATOM 1516 C C . ILE A 1 190 ? 12.43 -36.25 -20.188 1 95.31 190 ILE A C 1
ATOM 1518 O O . ILE A 1 190 ? 12.398 -35.969 -18.984 1 95.31 190 ILE A O 1
ATOM 1522 N N . ASP A 1 191 ? 13.297 -37.094 -20.688 1 95.94 191 ASP A N 1
ATOM 1523 C CA . ASP A 1 191 ? 14.336 -37.688 -19.844 1 95.94 191 ASP A CA 1
ATOM 1524 C C . ASP A 1 191 ? 15.289 -36.594 -19.328 1 95.94 191 ASP A C 1
ATOM 1526 O O . ASP A 1 191 ? 15.711 -36.656 -18.172 1 95.94 191 ASP A O 1
ATOM 1530 N N . GLY A 1 192 ? 15.664 -35.688 -20.188 1 96.38 192 GLY A N 1
ATOM 1531 C CA . GLY A 1 192 ? 16.469 -34.562 -19.781 1 96.38 192 GLY A CA 1
ATOM 1532 C C . GLY A 1 192 ? 15.805 -33.719 -18.703 1 96.38 192 GLY A C 1
ATOM 1533 O O . GLY A 1 192 ? 16.469 -33.25 -17.766 1 96.38 192 GLY A O 1
ATOM 1534 N N . LEU A 1 193 ? 14.547 -33.469 -18.906 1 96.69 193 LEU A N 1
ATOM 1535 C CA . LEU A 1 193 ? 13.781 -32.719 -17.922 1 96.69 193 LEU A CA 1
ATOM 1536 C C . LEU A 1 193 ? 13.797 -33.406 -16.562 1 96.69 193 LEU A C 1
ATOM 1538 O O . LEU A 1 193 ? 13.953 -32.781 -15.531 1 96.69 193 LEU A O 1
ATOM 1542 N N . GLU A 1 194 ? 13.656 -34.719 -16.531 1 96 194 GLU A N 1
ATOM 1543 C CA . GLU A 1 194 ? 13.703 -35.5 -15.297 1 96 194 GLU A CA 1
ATOM 1544 C C . GLU A 1 194 ? 15.07 -35.375 -14.625 1 96 194 GLU A C 1
ATOM 1546 O O . GLU A 1 194 ? 15.164 -35.312 -13.398 1 96 194 GLU A O 1
ATOM 1551 N N . ARG A 1 195 ? 16.094 -35.406 -15.438 1 97.12 195 ARG A N 1
ATOM 1552 C CA . ARG A 1 195 ? 17.438 -35.25 -14.898 1 97.12 195 ARG A CA 1
ATOM 1553 C C . ARG A 1 195 ? 17.594 -33.875 -14.266 1 97.12 195 ARG A C 1
ATOM 1555 O O . ARG A 1 195 ? 18.219 -33.719 -13.219 1 97.12 195 ARG A O 1
ATOM 1562 N N . LYS A 1 196 ? 17.047 -32.844 -14.914 1 97.56 196 LYS A N 1
ATOM 1563 C CA . LYS A 1 196 ? 17.094 -31.484 -14.383 1 97.56 196 LYS A CA 1
ATOM 1564 C C . LYS A 1 196 ? 16.375 -31.391 -13.039 1 97.56 196 LYS A C 1
ATOM 1566 O O . LYS A 1 196 ? 16.812 -30.656 -12.148 1 97.56 196 LYS A O 1
ATOM 1571 N N . VAL A 1 197 ? 15.258 -32.094 -12.891 1 97.25 197 VAL A N 1
ATOM 1572 C CA . VAL A 1 197 ? 14.531 -32.125 -11.625 1 97.25 197 VAL A CA 1
ATOM 1573 C C . VAL A 1 197 ? 15.422 -32.719 -10.539 1 97.25 197 VAL A C 1
ATOM 1575 O O . VAL A 1 197 ? 15.469 -32.219 -9.414 1 97.25 197 VAL A O 1
ATOM 1578 N N . GLY A 1 198 ? 16.078 -33.844 -10.852 1 97.06 198 GLY A N 1
ATOM 1579 C CA . GLY A 1 198 ? 17.016 -34.438 -9.914 1 97.06 198 GLY A CA 1
ATOM 1580 C C . GLY A 1 198 ? 18.156 -33.5 -9.523 1 97.06 198 GLY A C 1
ATOM 1581 O O . GLY A 1 198 ? 18.531 -33.438 -8.352 1 97.06 198 GLY A O 1
ATOM 1582 N N . GLU A 1 199 ? 18.703 -32.844 -10.508 1 97.69 199 GLU A N 1
ATOM 1583 C CA . GLU A 1 199 ? 19.781 -31.875 -10.266 1 97.69 199 GLU A CA 1
ATOM 1584 C C . GLU A 1 199 ? 19.312 -30.734 -9.359 1 97.69 199 GLU A C 1
ATOM 1586 O O . GLU A 1 199 ? 20.016 -30.344 -8.438 1 97.69 199 GLU A O 1
ATOM 1591 N N . PHE A 1 200 ? 18.172 -30.234 -9.641 1 97.56 200 PHE A N 1
ATOM 1592 C CA . PHE A 1 200 ? 17.594 -29.172 -8.82 1 97.56 200 PHE A CA 1
ATOM 1593 C C . PHE A 1 200 ? 17.438 -29.641 -7.379 1 97.56 200 PHE A C 1
ATOM 1595 O O . PHE A 1 200 ? 17.797 -28.922 -6.445 1 97.56 200 PHE A O 1
ATOM 1602 N N . ARG A 1 201 ? 16.922 -30.797 -7.164 1 97.38 201 ARG A N 1
ATOM 1603 C CA . ARG A 1 201 ? 16.703 -31.328 -5.82 1 97.38 201 ARG A CA 1
ATOM 1604 C C . ARG A 1 201 ? 18.016 -31.391 -5.047 1 97.38 201 ARG A C 1
ATOM 1606 O O . ARG A 1 201 ? 18.078 -31.047 -3.865 1 97.38 201 ARG A O 1
ATOM 1613 N N . ALA A 1 202 ? 19.016 -31.844 -5.727 1 97.94 202 ALA A N 1
ATOM 1614 C CA . ALA A 1 202 ? 20.328 -31.938 -5.094 1 97.94 202 ALA A CA 1
ATOM 1615 C C . ALA A 1 202 ? 20.859 -30.562 -4.715 1 97.94 202 ALA A C 1
ATOM 1617 O O . ALA A 1 202 ? 21.391 -30.375 -3.615 1 97.94 202 ALA A O 1
ATOM 1618 N N . ILE A 1 203 ? 20.734 -29.641 -5.625 1 98.31 203 ILE A N 1
ATOM 1619 C CA . ILE A 1 203 ? 21.203 -28.266 -5.395 1 98.31 203 ILE A CA 1
ATOM 1620 C C . ILE A 1 203 ? 20.422 -27.656 -4.23 1 98.31 203 ILE A C 1
ATOM 1622 O O . ILE A 1 203 ? 21.016 -27.031 -3.342 1 98.31 203 ILE A O 1
ATOM 1626 N N . LEU A 1 204 ? 19.156 -27.828 -4.23 1 98.25 204 LEU A N 1
ATOM 1627 C CA . LEU A 1 204 ? 18.297 -27.266 -3.191 1 98.25 204 LEU A CA 1
ATOM 1628 C C . LEU A 1 204 ? 18.641 -27.844 -1.826 1 98.25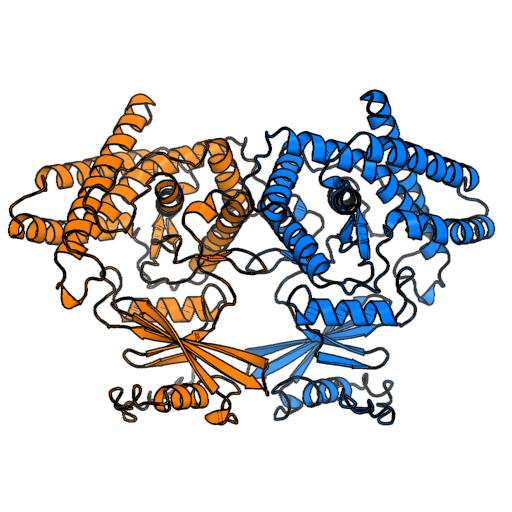 204 LEU A C 1
ATOM 1630 O O . LEU A 1 204 ? 18.766 -27.109 -0.842 1 98.25 204 LEU A O 1
ATOM 1634 N N . ASP A 1 205 ? 18.797 -29.156 -1.782 1 97.75 205 ASP A N 1
ATOM 1635 C CA . ASP A 1 205 ? 19.141 -29.828 -0.532 1 97.75 205 ASP A CA 1
ATOM 1636 C C . ASP A 1 205 ? 20.453 -29.281 0.04 1 97.75 205 ASP A C 1
ATOM 1638 O O . ASP A 1 205 ? 20.547 -29.016 1.24 1 97.75 205 ASP A O 1
ATOM 1642 N N . ALA A 1 206 ? 21.406 -29.156 -0.802 1 98.12 206 ALA A N 1
ATOM 1643 C CA . ALA A 1 206 ? 22.688 -28.609 -0.375 1 98.12 206 ALA A CA 1
ATOM 1644 C C . ALA A 1 206 ? 22.547 -27.172 0.111 1 98.12 206 ALA A C 1
ATOM 1646 O O . ALA A 1 206 ? 23.141 -26.781 1.116 1 98.12 206 ALA A O 1
ATOM 1647 N N . HIS A 1 207 ? 21.75 -26.406 -0.575 1 98.19 207 HIS A N 1
ATOM 1648 C CA . HIS A 1 207 ? 21.562 -25 -0.24 1 98.19 207 HIS A CA 1
ATOM 1649 C C . HIS A 1 207 ? 20.828 -24.844 1.093 1 98.19 207 HIS A C 1
ATOM 1651 O O . HIS A 1 207 ? 21.203 -24 1.915 1 98.19 207 HIS A O 1
ATOM 1657 N N . LEU A 1 208 ? 19.828 -25.656 1.286 1 98.19 208 LEU A N 1
ATOM 1658 C CA . LEU A 1 208 ? 19.031 -25.578 2.512 1 98.19 208 LEU A CA 1
ATOM 1659 C C . LEU A 1 208 ? 19.891 -25.922 3.727 1 98.19 208 LEU A C 1
ATOM 1661 O O . LEU A 1 208 ? 19.656 -25.422 4.824 1 98.19 208 LEU A O 1
ATOM 1665 N N . LYS A 1 209 ? 20.859 -26.719 3.553 1 97.62 209 LYS A N 1
ATOM 1666 C CA . LYS A 1 209 ? 21.766 -27.094 4.633 1 97.62 209 LYS A CA 1
ATOM 1667 C C . LYS A 1 209 ? 22.781 -25.984 4.902 1 97.62 209 LYS A C 1
ATOM 1669 O O . LYS A 1 209 ? 23.219 -25.781 6.043 1 97.62 209 LYS A O 1
ATOM 1674 N N . ALA A 1 210 ? 23.094 -25.234 3.918 1 97.12 210 ALA A N 1
ATOM 1675 C CA . ALA A 1 210 ? 24.203 -24.297 4.004 1 97.12 210 ALA A CA 1
ATOM 1676 C C . ALA A 1 210 ? 23.719 -22.891 4.363 1 97.12 210 ALA A C 1
ATOM 1678 O O . ALA A 1 210 ? 24.5 -22.047 4.812 1 97.12 210 ALA A O 1
ATOM 1679 N N . SER A 1 211 ? 22.438 -22.609 4.129 1 97.31 211 SER A N 1
ATOM 1680 C CA . SER A 1 211 ? 21.953 -21.234 4.246 1 97.31 211 SER A CA 1
ATOM 1681 C C . SER A 1 211 ? 20.688 -21.172 5.074 1 97.31 211 SER A C 1
ATOM 1683 O O . SER A 1 211 ? 19.766 -21.984 4.898 1 97.31 211 SER A O 1
ATOM 1685 N N . ASP A 1 212 ? 20.672 -20.156 5.945 1 97.06 212 ASP A N 1
ATOM 1686 C CA . ASP A 1 212 ? 19.469 -19.906 6.738 1 97.06 212 ASP A CA 1
ATOM 1687 C C . ASP A 1 212 ? 18.719 -18.688 6.219 1 97.06 212 ASP A C 1
ATOM 1689 O O . ASP A 1 212 ? 18.016 -18.016 6.977 1 97.06 212 ASP A O 1
ATOM 1693 N N . SER A 1 213 ? 18.875 -18.391 4.977 1 98.25 213 SER A N 1
ATOM 1694 C CA . SER A 1 213 ? 18.219 -17.25 4.34 1 98.25 213 SER A CA 1
ATOM 1695 C C . SER A 1 213 ? 16.703 -17.312 4.527 1 98.25 213 SER A C 1
ATOM 1697 O O . SER A 1 213 ? 16.109 -18.391 4.496 1 98.25 213 SER A O 1
ATOM 1699 N N . TYR A 1 214 ? 16.109 -16.094 4.68 1 98.62 214 TYR A N 1
ATOM 1700 C CA . TYR A 1 214 ? 14.664 -16.016 4.805 1 98.62 214 TYR A CA 1
ATOM 1701 C C . TYR A 1 214 ? 13.977 -16.578 3.568 1 98.62 214 TYR A C 1
ATOM 1703 O O . TYR A 1 214 ? 12.836 -17.047 3.643 1 98.62 214 TYR A O 1
ATOM 1711 N N . ALA A 1 215 ? 14.617 -16.578 2.428 1 98.69 215 ALA A N 1
ATOM 1712 C CA . ALA A 1 215 ? 14.086 -17.125 1.178 1 98.69 215 ALA A CA 1
ATOM 1713 C C . ALA A 1 215 ? 13.805 -18.609 1.297 1 98.69 215 ALA A C 1
ATOM 1715 O O . ALA A 1 215 ? 13.023 -19.172 0.522 1 98.69 215 ALA A O 1
ATOM 1716 N N . ASN A 1 216 ? 14.508 -19.297 2.256 1 98.62 216 ASN A N 1
ATOM 1717 C CA . ASN A 1 216 ? 14.383 -20.734 2.416 1 98.62 216 ASN A CA 1
ATOM 1718 C C . ASN A 1 216 ? 13.219 -21.094 3.34 1 98.62 216 ASN A C 1
ATOM 1720 O O . ASN A 1 216 ? 12.891 -22.266 3.498 1 98.62 216 ASN A O 1
ATOM 1724 N N . LYS A 1 217 ? 12.555 -20.078 3.893 1 98.56 217 LYS A N 1
ATOM 1725 C CA . LYS A 1 217 ? 11.406 -20.344 4.75 1 98.56 217 LYS A CA 1
ATOM 1726 C C . LYS A 1 217 ? 10.219 -20.844 3.936 1 98.56 217 LYS A C 1
ATOM 1728 O O . LYS A 1 217 ? 10 -20.391 2.807 1 98.56 217 LYS A O 1
ATOM 1733 N N . VAL A 1 218 ? 9.531 -21.766 4.547 1 98.62 218 VAL A N 1
ATOM 1734 C CA . VAL A 1 218 ? 8.289 -22.266 3.955 1 98.62 218 VAL A CA 1
ATOM 1735 C C . VAL A 1 218 ? 7.098 -21.562 4.594 1 98.62 218 VAL A C 1
ATOM 1737 O O . VAL A 1 218 ? 6.844 -21.719 5.789 1 98.62 218 VAL A O 1
ATOM 1740 N N . LEU A 1 219 ? 6.418 -20.75 3.799 1 98.69 219 LEU A N 1
ATOM 1741 C CA . LEU A 1 219 ? 5.238 -20 4.23 1 98.69 219 LEU A CA 1
ATOM 1742 C C . LEU A 1 219 ? 4.078 -20.203 3.266 1 98.69 219 LEU A C 1
ATOM 1744 O O . LEU A 1 219 ? 4.242 -20.828 2.215 1 98.69 219 LEU A O 1
ATOM 1748 N N . PHE A 1 220 ? 2.865 -19.844 3.732 1 98.25 220 PHE A N 1
ATOM 1749 C CA . PHE A 1 220 ? 1.731 -19.906 2.818 1 98.25 220 PHE A CA 1
ATOM 1750 C C . PHE A 1 220 ? 1.846 -18.844 1.737 1 98.25 220 PHE A C 1
ATOM 1752 O O . PHE A 1 220 ? 1.875 -17.641 2.039 1 98.25 220 PHE A O 1
ATOM 1759 N N . CYS A 1 221 ? 1.972 -19.266 0.463 1 98.12 221 CYS A N 1
ATOM 1760 C CA . CYS A 1 221 ? 2.273 -18.391 -0.664 1 98.12 221 CYS A CA 1
ATOM 1761 C C . CYS A 1 221 ? 1.12 -18.375 -1.661 1 98.12 221 CYS A C 1
ATOM 1763 O O . CYS A 1 221 ? 0.24 -19.234 -1.617 1 98.12 221 CYS A O 1
ATOM 1765 N N . HIS A 1 222 ? 1.071 -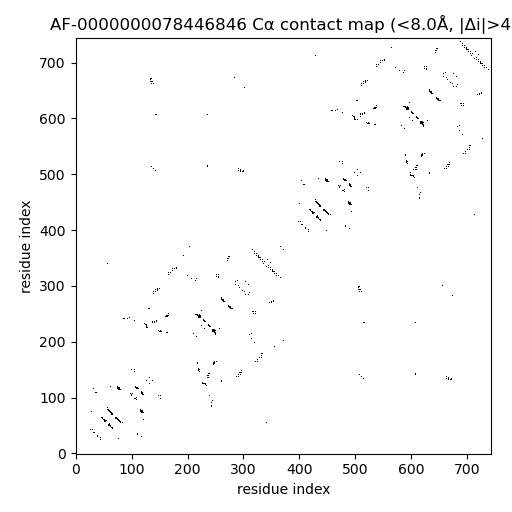17.391 -2.484 1 96.5 222 HIS A N 1
ATOM 1766 C CA . HIS A 1 222 ? 0.101 -17.266 -3.564 1 96.5 222 HIS A CA 1
ATOM 1767 C C . HIS A 1 222 ? 0.396 -18.25 -4.691 1 96.5 222 HIS A C 1
ATOM 1769 O O . HIS A 1 222 ? -0.516 -18.906 -5.207 1 96.5 222 HIS A O 1
ATOM 1775 N N . ASN A 1 223 ? 1.676 -18.344 -5.07 1 95.19 223 ASN A N 1
ATOM 1776 C CA . ASN A 1 223 ? 2.271 -19.312 -5.984 1 95.19 223 ASN A CA 1
ATOM 1777 C C . ASN A 1 223 ? 1.891 -19.031 -7.434 1 95.19 223 ASN A C 1
ATOM 1779 O O . ASN A 1 223 ? 2.285 -19.766 -8.344 1 95.19 223 ASN A O 1
ATOM 1783 N N . ASP A 1 224 ? 1.126 -17.984 -7.766 1 92.38 224 ASP A N 1
ATOM 1784 C CA . ASP A 1 224 ? 0.841 -17.562 -9.133 1 92.38 224 ASP A CA 1
ATOM 1785 C C . ASP A 1 224 ? 0.742 -16.031 -9.219 1 92.38 224 ASP A C 1
ATOM 1787 O O . ASP A 1 224 ? -0.324 -15.5 -9.523 1 92.38 224 ASP A O 1
ATOM 1791 N N . LEU A 1 225 ? 1.856 -15.406 -9.109 1 92.88 225 LEU A N 1
ATOM 1792 C CA . LEU A 1 225 ? 1.902 -13.945 -9.109 1 92.88 225 LEU A CA 1
ATOM 1793 C C . LEU A 1 225 ? 1.995 -13.406 -10.539 1 92.88 225 LEU A C 1
ATOM 1795 O O . LEU A 1 225 ? 2.838 -12.555 -10.828 1 92.88 225 LEU A O 1
ATOM 1799 N N . TYR A 1 226 ? 1.174 -13.953 -11.453 1 88.12 226 TYR A N 1
ATOM 1800 C CA . TYR A 1 226 ? 0.945 -13.367 -12.766 1 88.12 226 TYR A CA 1
ATOM 1801 C C . TYR A 1 226 ? 0.359 -11.969 -12.648 1 88.12 226 TYR A C 1
ATOM 1803 O O . TYR A 1 226 ? -0.446 -11.695 -11.758 1 88.12 226 TYR A O 1
ATOM 1811 N N . TYR A 1 227 ? 0.771 -11 -13.422 1 86.75 227 TYR A N 1
ATOM 1812 C CA . TYR A 1 227 ? 0.43 -9.594 -13.234 1 86.75 227 TYR A CA 1
ATOM 1813 C C . TYR A 1 227 ? -1.08 -9.391 -13.219 1 86.75 227 TYR A C 1
ATOM 1815 O O . TYR A 1 227 ? -1.589 -8.492 -12.547 1 86.75 227 TYR A O 1
ATOM 1823 N N . LYS A 1 228 ? -1.84 -10.258 -13.852 1 86.88 228 LYS A N 1
ATOM 1824 C CA . LYS A 1 228 ? -3.293 -10.117 -13.883 1 86.88 228 LYS A CA 1
ATOM 1825 C C . LYS A 1 228 ? -3.92 -10.594 -12.57 1 86.88 228 LYS A C 1
ATOM 1827 O O . LYS A 1 228 ? -5.105 -10.359 -12.328 1 86.88 228 LYS A O 1
ATOM 1832 N N . ASN A 1 229 ? -3.186 -11.281 -11.766 1 91 229 ASN A N 1
ATOM 1833 C CA . ASN A 1 229 ? -3.648 -11.695 -10.445 1 91 229 ASN A CA 1
ATOM 1834 C C . ASN A 1 229 ? -3.326 -10.641 -9.383 1 91 229 ASN A C 1
ATOM 1836 O O . ASN A 1 229 ? -3.408 -10.922 -8.188 1 91 229 ASN A O 1
ATOM 1840 N N . LEU A 1 230 ? -2.896 -9.492 -9.883 1 93 230 LEU A N 1
ATOM 1841 C CA . LEU A 1 230 ? -2.605 -8.336 -9.039 1 93 230 LEU A CA 1
ATOM 1842 C C . LEU A 1 230 ? -3.5 -7.156 -9.406 1 93 230 LEU A C 1
ATOM 1844 O O . LEU A 1 230 ? -3.643 -6.824 -10.586 1 93 230 LEU A O 1
ATOM 1848 N N . LEU A 1 231 ? -4.09 -6.562 -8.406 1 93.75 231 LEU A N 1
ATOM 1849 C CA . LEU A 1 231 ? -4.922 -5.383 -8.617 1 93.75 231 LEU A CA 1
ATOM 1850 C C . LEU A 1 231 ? -4.188 -4.117 -8.188 1 93.75 231 LEU A C 1
ATOM 1852 O O . LEU A 1 231 ? -3.564 -4.086 -7.121 1 93.75 231 LEU A O 1
ATOM 1856 N N . ASN A 1 232 ? -4.125 -3.197 -9.062 1 92.81 232 ASN A N 1
ATOM 1857 C CA . ASN A 1 232 ? -3.756 -1.844 -8.664 1 92.81 232 ASN A CA 1
ATOM 1858 C C . ASN A 1 232 ? -4.945 -1.09 -8.07 1 92.81 232 ASN A C 1
ATOM 1860 O O . ASN A 1 232 ? -5.863 -0.706 -8.797 1 92.81 232 ASN A O 1
ATOM 1864 N N . THR A 1 233 ? -4.93 -0.891 -6.777 1 90.94 233 THR A N 1
ATOM 1865 C CA . THR A 1 233 ? -5.996 -0.18 -6.082 1 90.94 233 THR A CA 1
ATOM 1866 C C . THR A 1 233 ? -5.566 1.246 -5.746 1 90.94 233 THR A C 1
ATOM 1868 O O . THR A 1 233 ? -4.391 1.592 -5.875 1 90.94 233 THR A O 1
ATOM 1871 N N . PRO A 1 234 ? -6.484 2.086 -5.34 1 86.69 234 PRO A N 1
ATOM 1872 C CA . PRO A 1 234 ? -6.129 3.453 -4.953 1 86.69 234 PRO A CA 1
ATOM 1873 C C . PRO A 1 234 ? -5.164 3.496 -3.77 1 86.69 234 PRO A C 1
ATOM 1875 O O . PRO A 1 234 ? -4.516 4.52 -3.533 1 86.69 234 PRO A O 1
ATOM 1878 N N . HIS A 1 235 ? -5.023 2.395 -3.092 1 88.38 235 HIS A N 1
ATOM 1879 C CA . HIS A 1 235 ? -4.188 2.426 -1.897 1 88.38 235 HIS A CA 1
ATOM 1880 C C . HIS A 1 235 ? -3.094 1.363 -1.961 1 88.38 235 HIS A C 1
ATOM 1882 O O . HIS A 1 235 ? -2.535 0.979 -0.931 1 88.38 235 HIS A O 1
ATOM 1888 N N . GLY A 1 236 ? -2.838 0.908 -3.16 1 90 236 GLY A N 1
ATOM 1889 C CA . GLY A 1 236 ? -1.746 -0.041 -3.311 1 90 236 GLY A CA 1
ATOM 1890 C C . GLY A 1 236 ? -2.154 -1.312 -4.027 1 90 236 GLY A C 1
ATOM 1891 O O . GLY A 1 236 ? -3.285 -1.425 -4.508 1 90 236 GLY A O 1
ATOM 1892 N N . VAL A 1 237 ? -1.229 -2.238 -4.047 1 94.25 237 VAL A N 1
ATOM 1893 C CA . VAL A 1 237 ? -1.418 -3.48 -4.789 1 94.25 237 VAL A CA 1
ATOM 1894 C C . VAL A 1 237 ? -2.127 -4.504 -3.908 1 94.25 237 VAL A C 1
ATOM 1896 O O . VAL A 1 237 ? -1.856 -4.594 -2.709 1 94.25 237 VAL A O 1
ATOM 1899 N N . ARG A 1 238 ? -3.053 -5.242 -4.492 1 94.94 238 ARG A N 1
ATOM 1900 C CA . ARG A 1 238 ? -3.758 -6.332 -3.822 1 94.94 238 ARG A CA 1
ATOM 1901 C C . ARG A 1 238 ? -3.652 -7.625 -4.625 1 94.94 238 ARG A C 1
ATOM 1903 O O . ARG A 1 238 ? -3.6 -7.594 -5.859 1 94.94 238 ARG A O 1
ATOM 1910 N N . LEU A 1 239 ? -3.635 -8.695 -3.898 1 95.62 239 LEU A N 1
ATOM 1911 C CA . LEU A 1 239 ? -3.59 -10.008 -4.535 1 95.62 239 LEU A CA 1
ATOM 1912 C C . LEU A 1 239 ? -4.996 -10.562 -4.742 1 95.62 239 LEU A C 1
ATOM 1914 O O . LEU A 1 239 ? -5.867 -10.391 -3.891 1 95.62 239 LEU A O 1
ATOM 1918 N N . ILE A 1 240 ? -5.188 -11.172 -5.883 1 91.12 240 ILE A N 1
ATOM 1919 C CA . ILE A 1 240 ? -6.438 -11.875 -6.148 1 91.12 240 ILE A CA 1
ATOM 1920 C C . ILE A 1 240 ? -6.141 -13.227 -6.797 1 91.12 240 ILE A C 1
ATOM 1922 O O . ILE A 1 240 ? -4.988 -13.531 -7.117 1 91.12 240 ILE A O 1
ATOM 1926 N N . ASP A 1 241 ? -7.094 -14.117 -6.855 1 87.75 241 ASP A N 1
ATOM 1927 C CA . ASP A 1 241 ? -7.027 -15.438 -7.477 1 87.75 241 ASP A CA 1
ATOM 1928 C C . ASP A 1 241 ? -6.012 -16.328 -6.762 1 87.75 241 ASP A C 1
ATOM 1930 O O . ASP A 1 241 ? -4.832 -16.344 -7.125 1 87.75 241 ASP A O 1
ATOM 1934 N N . PHE A 1 242 ? -6.434 -17.125 -5.91 1 91.06 242 PHE A N 1
ATOM 1935 C CA . PHE A 1 242 ? -5.574 -17.922 -5.043 1 91.06 242 PHE A CA 1
ATOM 1936 C C . PHE A 1 242 ? -5.672 -19.391 -5.395 1 91.06 242 PHE A C 1
ATOM 1938 O O . PHE A 1 242 ? -5.566 -20.25 -4.516 1 91.06 242 PHE A O 1
ATOM 1945 N N . ASP A 1 243 ? -5.832 -19.688 -6.637 1 85.25 243 ASP A N 1
ATOM 1946 C CA . ASP A 1 243 ? -6.031 -21.047 -7.125 1 85.25 243 ASP A CA 1
ATOM 1947 C C . ASP A 1 243 ? -4.816 -21.922 -6.832 1 85.25 243 ASP A C 1
ATOM 1949 O O . ASP A 1 243 ? -4.949 -23.125 -6.605 1 85.25 243 ASP A O 1
ATOM 1953 N N . TYR A 1 244 ? -3.699 -21.297 -6.793 1 90.94 244 TYR A N 1
ATOM 1954 C CA . TYR A 1 244 ? -2.465 -22.062 -6.633 1 90.94 244 TYR A CA 1
ATOM 1955 C C . TYR A 1 244 ? -1.878 -21.859 -5.238 1 90.94 244 TYR A C 1
ATOM 1957 O O . TYR A 1 244 ? -0.75 -22.281 -4.969 1 90.94 244 TYR A O 1
ATOM 1965 N N . ALA A 1 245 ? -2.627 -21.281 -4.414 1 94.44 245 ALA A N 1
ATOM 1966 C CA . ALA A 1 245 ? -2.098 -20.938 -3.098 1 94.44 245 ALA A CA 1
ATOM 1967 C C . ALA A 1 245 ? -1.77 -22.188 -2.295 1 94.44 245 ALA A C 1
ATOM 1969 O O . ALA A 1 245 ? -2.461 -23.203 -2.406 1 94.44 245 ALA A O 1
ATOM 1970 N N . GLY A 1 246 ? -0.762 -22.156 -1.564 1 95.19 246 GLY A N 1
ATOM 1971 C CA . GLY A 1 246 ? -0.259 -23.219 -0.709 1 95.19 246 GLY A CA 1
ATOM 1972 C C . GLY A 1 246 ? 1.114 -22.922 -0.136 1 95.19 246 GLY A C 1
ATOM 1973 O O . GLY A 1 246 ? 1.76 -21.953 -0.527 1 95.19 246 GLY A O 1
ATOM 1974 N N . PHE A 1 247 ? 1.526 -23.797 0.767 1 97.44 247 PHE A N 1
ATOM 1975 C CA . PHE A 1 247 ? 2.826 -23.594 1.395 1 97.44 247 PHE A CA 1
ATOM 1976 C C . PHE A 1 247 ? 3.953 -23.812 0.393 1 97.44 247 PHE A C 1
ATOM 1978 O O . PHE A 1 247 ? 3.902 -24.75 -0.407 1 97.44 247 PHE A O 1
ATOM 1985 N N . ASN A 1 248 ? 4.895 -22.953 0.351 1 98.31 248 ASN A N 1
ATOM 1986 C CA . ASN A 1 248 ? 6.031 -22.969 -0.565 1 98.31 248 ASN A CA 1
ATOM 1987 C C . ASN A 1 248 ? 7.215 -22.188 -0.012 1 98.31 248 ASN A C 1
ATOM 1989 O O . ASN A 1 248 ? 7.09 -21.5 1.009 1 98.31 248 ASN A O 1
ATOM 1993 N N . TYR A 1 249 ? 8.359 -22.375 -0.626 1 98.69 249 TYR A N 1
ATOM 1994 C CA . TYR A 1 249 ? 9.5 -21.531 -0.269 1 98.69 249 TYR A CA 1
ATOM 1995 C C . TYR A 1 249 ? 9.242 -20.078 -0.648 1 98.69 249 TYR A C 1
ATOM 1997 O O . TYR A 1 249 ? 8.789 -19.797 -1.759 1 98.69 249 TYR A O 1
ATOM 2005 N N . VAL A 1 250 ? 9.547 -19.141 0.278 1 98.81 250 VAL A N 1
ATOM 2006 C CA . VAL A 1 250 ? 9.438 -17.719 0.004 1 98.81 250 VAL A CA 1
ATOM 2007 C C . VAL A 1 250 ? 10.242 -17.375 -1.251 1 98.81 250 VAL A C 1
ATOM 2009 O O . VAL A 1 250 ? 9.773 -16.609 -2.104 1 98.81 250 VAL A O 1
ATOM 2012 N N . GLY A 1 251 ? 11.414 -18 -1.365 1 98.62 251 GLY A N 1
ATOM 2013 C CA . GLY A 1 251 ? 12.281 -17.75 -2.504 1 98.62 251 GLY A CA 1
ATOM 2014 C C . GLY A 1 251 ? 11.656 -18.141 -3.83 1 98.62 251 GLY A C 1
ATOM 2015 O O . GLY A 1 251 ? 11.859 -17.453 -4.84 1 98.62 251 GLY A O 1
ATOM 2016 N N . ALA A 1 252 ? 10.906 -19.188 -3.857 1 97.81 252 ALA A N 1
ATOM 2017 C CA . ALA A 1 252 ? 10.242 -19.625 -5.082 1 97.81 252 ALA A CA 1
ATOM 2018 C C . ALA A 1 252 ? 9.172 -18.625 -5.516 1 97.81 252 ALA A C 1
ATOM 2020 O O . ALA A 1 252 ? 8.992 -18.375 -6.707 1 97.81 252 ALA A O 1
ATOM 2021 N N . GLU A 1 253 ? 8.469 -18.094 -4.566 1 97 253 GLU A N 1
ATOM 2022 C CA . GLU A 1 253 ? 7.445 -17.094 -4.867 1 97 253 GLU A CA 1
ATOM 2023 C C . GLU A 1 253 ? 8.07 -15.812 -5.398 1 97 253 GLU A C 1
ATOM 2025 O O . GLU A 1 253 ? 7.602 -15.258 -6.395 1 97 253 GLU A O 1
ATOM 2030 N N . VAL A 1 254 ? 9.086 -15.359 -4.719 1 96.94 254 VAL A N 1
ATOM 2031 C CA . VAL A 1 254 ? 9.766 -14.133 -5.141 1 96.94 254 VAL A CA 1
ATOM 2032 C C . VAL A 1 254 ? 10.406 -14.344 -6.508 1 96.94 254 VAL A C 1
ATOM 2034 O O . VAL A 1 254 ? 10.453 -13.422 -7.328 1 96.94 254 VAL A O 1
ATOM 2037 N N . ALA A 1 255 ? 10.898 -15.555 -6.762 1 95.88 255 ALA A N 1
ATOM 2038 C CA . ALA A 1 255 ? 11.445 -15.891 -8.07 1 95.88 255 ALA A CA 1
ATOM 2039 C C . ALA A 1 255 ? 10.422 -15.664 -9.18 1 95.88 255 ALA A C 1
ATOM 2041 O O . ALA A 1 255 ? 10.758 -15.188 -10.266 1 95.88 255 ALA A O 1
ATOM 2042 N N . LYS A 1 256 ? 9.203 -15.984 -8.906 1 92.31 256 LYS A N 1
ATOM 2043 C CA . LYS A 1 256 ? 8.141 -15.805 -9.891 1 92.31 256 LYS A CA 1
ATOM 2044 C C . LYS A 1 256 ? 7.941 -14.328 -10.219 1 92.31 256 LYS A C 1
ATOM 2046 O O . LYS A 1 256 ? 7.66 -13.977 -11.367 1 92.31 256 LYS A O 1
ATOM 2051 N N . VAL A 1 257 ? 8.039 -13.461 -9.25 1 89.44 257 VAL A N 1
ATOM 2052 C CA . VAL A 1 257 ? 7.926 -12.023 -9.469 1 89.44 257 VAL A CA 1
ATOM 2053 C C . VAL A 1 257 ? 9.039 -11.555 -10.414 1 89.44 257 VAL A C 1
ATOM 2055 O O . VAL A 1 257 ? 8.781 -10.836 -11.375 1 89.44 257 VAL A O 1
ATOM 2058 N N . ILE A 1 258 ? 10.227 -12.039 -10.141 1 86.19 258 ILE A N 1
ATOM 2059 C CA . ILE A 1 258 ? 11.391 -11.602 -10.891 1 86.19 258 ILE A CA 1
ATOM 2060 C C . ILE A 1 258 ? 11.344 -12.188 -12.305 1 86.19 258 ILE A C 1
ATOM 2062 O O . ILE A 1 258 ? 11.664 -11.5 -13.281 1 86.19 258 ILE A O 1
ATOM 2066 N N . ASP A 1 259 ? 10.906 -13.391 -12.43 1 83.25 259 ASP A N 1
ATOM 2067 C CA . ASP A 1 259 ? 10.836 -14.055 -13.719 1 83.25 259 ASP A CA 1
ATOM 2068 C C . ASP A 1 259 ? 9.859 -13.344 -14.656 1 83.25 259 ASP A C 1
ATOM 2070 O O . ASP A 1 259 ? 10.094 -13.266 -15.867 1 83.25 259 ASP A O 1
ATOM 2074 N N . GLN A 1 260 ? 8.781 -12.898 -14.078 1 80 260 GLN A N 1
ATOM 2075 C CA . GLN A 1 260 ? 7.781 -12.211 -14.891 1 80 260 GLN A CA 1
ATOM 2076 C C . GLN A 1 260 ? 8.344 -10.93 -15.492 1 80 260 GLN A C 1
ATOM 2078 O O . GLN A 1 260 ? 7.914 -10.492 -16.562 1 80 260 GLN A O 1
ATOM 2083 N N . LEU A 1 261 ? 9.227 -10.391 -14.781 1 77.38 261 LEU A N 1
ATOM 2084 C CA . LEU A 1 261 ? 9.836 -9.156 -15.273 1 77.38 261 LEU A CA 1
ATOM 2085 C C . LEU A 1 261 ? 10.945 -9.461 -16.266 1 77.38 261 LEU A C 1
ATOM 2087 O O . LEU A 1 261 ? 11.281 -8.617 -17.109 1 77.38 261 LEU A O 1
ATOM 2091 N N . ASP A 1 262 ? 11.422 -10.648 -16.172 1 73.31 262 ASP A N 1
ATOM 2092 C CA . ASP A 1 262 ? 12.539 -11.039 -17.031 1 73.31 262 ASP A CA 1
ATOM 2093 C C . ASP A 1 262 ? 12.031 -11.664 -18.328 1 73.31 262 ASP A C 1
ATOM 2095 O O . ASP A 1 262 ? 12.648 -11.508 -19.391 1 73.31 262 ASP A O 1
ATOM 2099 N N . ILE A 1 263 ? 10.906 -12.414 -18.172 1 71.88 263 ILE A N 1
ATOM 2100 C CA . ILE A 1 263 ? 10.414 -13.195 -19.297 1 71.88 263 ILE A CA 1
ATOM 2101 C C . ILE A 1 263 ? 9.234 -12.484 -19.953 1 71.88 263 ILE A C 1
ATOM 2103 O O . ILE A 1 263 ? 8.211 -12.242 -19.297 1 71.88 263 ILE A O 1
ATOM 2107 N N . GLN A 1 264 ? 9.398 -11.836 -21.109 1 63.09 264 GLN A N 1
ATOM 2108 C CA . GLN A 1 264 ? 8.305 -11.227 -21.859 1 63.09 264 GLN A CA 1
ATOM 2109 C C . GLN A 1 264 ? 7.758 -12.18 -22.922 1 63.09 264 GLN A C 1
ATOM 2111 O O . GLN A 1 264 ? 8.523 -12.75 -23.703 1 63.09 264 GLN A O 1
ATOM 2116 N N . TYR A 1 265 ? 6.715 -12.828 -22.609 1 58.56 265 TYR A N 1
ATOM 2117 C CA . TYR A 1 265 ? 6.113 -13.617 -23.688 1 58.56 265 TYR A CA 1
ATOM 2118 C C . TYR A 1 265 ? 4.809 -12.984 -24.156 1 58.56 265 TYR A C 1
ATOM 2120 O O . TYR A 1 265 ? 4.102 -12.344 -23.375 1 58.56 265 TYR A O 1
ATOM 2128 N N . MET A 1 266 ? 4.734 -12.344 -25.391 1 50.44 266 MET A N 1
ATOM 2129 C CA . MET A 1 266 ? 3.535 -11.766 -26 1 50.44 266 MET A CA 1
ATOM 2130 C C . MET A 1 266 ? 2.459 -12.828 -26.188 1 50.44 266 MET A C 1
ATOM 2132 O O . MET A 1 266 ? 2.75 -13.938 -26.641 1 50.44 266 MET A O 1
ATOM 2136 N N . GLU A 1 267 ? 1.398 -12.797 -25.391 1 51.28 267 GLU A N 1
ATOM 2137 C CA . GLU A 1 267 ? 0.268 -13.688 -25.641 1 51.28 267 GLU A CA 1
ATOM 2138 C C . GLU A 1 267 ? -0.231 -13.562 -27.078 1 51.28 267 GLU A C 1
ATOM 2140 O O . GLU A 1 267 ? -1.12 -14.305 -27.5 1 51.28 267 GLU A O 1
ATOM 2145 N N . ASP A 1 268 ? -0.023 -12.516 -27.797 1 45.84 268 ASP A N 1
ATOM 2146 C CA . ASP A 1 268 ? -0.684 -12.508 -29.094 1 45.84 268 ASP A CA 1
ATOM 2147 C C . ASP A 1 268 ? -0.274 -13.727 -29.922 1 45.84 268 ASP A C 1
ATOM 2149 O O . ASP A 1 268 ? 0.645 -14.461 -29.547 1 45.84 268 ASP A O 1
ATOM 2153 N N . ASP A 1 269 ? -0.598 -13.57 -31.344 1 42 269 ASP A N 1
ATOM 2154 C CA . ASP A 1 269 ? -0.71 -14.602 -32.375 1 42 269 ASP A CA 1
ATOM 2155 C C . ASP A 1 269 ? 0.539 -15.477 -32.406 1 42 269 ASP A C 1
ATOM 2157 O O . ASP A 1 269 ? 0.486 -16.625 -32.844 1 42 269 ASP A O 1
ATOM 2161 N N . ASP A 1 270 ? 1.73 -14.992 -32.938 1 42.09 270 ASP A N 1
ATOM 2162 C CA . ASP A 1 270 ? 2.75 -15.773 -33.656 1 42.09 270 ASP A CA 1
ATOM 2163 C C . ASP A 1 270 ? 3.709 -16.422 -32.656 1 42.09 270 ASP A C 1
ATOM 2165 O O . ASP A 1 270 ? 3.873 -15.953 -31.531 1 42.09 270 ASP A O 1
ATOM 2169 N N . ASP A 1 271 ? 4.25 -17.766 -32.938 1 43.03 271 ASP A N 1
ATOM 2170 C CA . ASP A 1 271 ? 5.09 -18.891 -32.531 1 43.03 271 ASP A CA 1
ATOM 2171 C C . ASP A 1 271 ? 6.133 -18.438 -31.5 1 43.03 271 ASP A C 1
ATOM 2173 O O . ASP A 1 271 ? 6.828 -19.266 -30.922 1 43.03 271 ASP A O 1
ATOM 2177 N N . ILE A 1 272 ? 6.75 -17.203 -31.609 1 45.06 27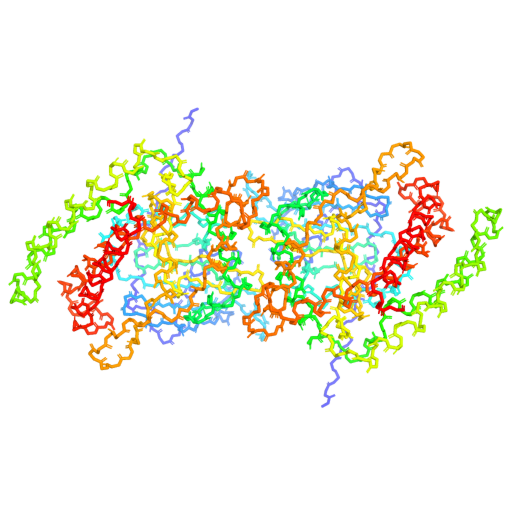2 ILE A N 1
ATOM 2178 C CA . ILE A 1 272 ? 8.078 -17.109 -31 1 45.06 272 ILE A CA 1
ATOM 2179 C C . ILE A 1 272 ? 7.984 -16.422 -29.641 1 45.06 272 ILE A C 1
ATOM 2181 O O . ILE A 1 272 ? 7.516 -15.289 -29.547 1 45.06 272 ILE A O 1
ATOM 2185 N N . VAL A 1 273 ? 7.812 -17.062 -28.594 1 49.41 273 VAL A N 1
ATOM 2186 C CA . VAL A 1 273 ? 7.949 -16.516 -27.234 1 49.41 273 VAL A CA 1
ATOM 2187 C C . VAL A 1 273 ? 9.398 -16.125 -26.984 1 49.41 273 VAL A C 1
ATOM 2189 O O . VAL A 1 273 ? 10.281 -16.984 -26.875 1 49.41 273 VAL A O 1
ATOM 2192 N N . GLU A 1 274 ? 9.953 -15.07 -27.688 1 50.94 274 GLU A N 1
ATOM 2193 C CA . GLU A 1 274 ? 11.305 -14.664 -27.312 1 50.94 274 GLU A CA 1
ATOM 2194 C C . GLU A 1 274 ? 11.328 -14.055 -25.922 1 50.94 274 GLU A C 1
ATOM 2196 O O . GLU A 1 274 ? 10.359 -13.422 -25.5 1 50.94 274 GLU A O 1
ATOM 2201 N N . TYR A 1 275 ? 12.062 -14.703 -25 1 53.72 275 TYR A N 1
ATOM 2202 C CA . TYR A 1 275 ? 12.273 -14.156 -23.656 1 53.72 275 TYR A CA 1
ATOM 2203 C C . TYR A 1 275 ? 13.383 -13.109 -23.672 1 53.72 275 TYR A C 1
ATOM 2205 O O . TYR A 1 275 ? 14.422 -13.305 -24.297 1 53.72 275 TYR A O 1
ATOM 2213 N N . ASP A 1 276 ? 13.07 -11.852 -23.844 1 53.88 276 ASP A N 1
ATOM 2214 C CA . ASP A 1 276 ? 14.078 -10.82 -23.578 1 53.88 276 ASP A CA 1
ATOM 2215 C C . ASP A 1 276 ? 14.125 -10.461 -22.094 1 53.88 276 ASP A C 1
ATOM 2217 O O . ASP A 1 276 ? 13.109 -10.555 -21.406 1 53.88 276 ASP A O 1
ATOM 2221 N N . VAL A 1 277 ? 15.43 -10.656 -21.547 1 53.84 277 VAL A N 1
ATOM 2222 C CA . VAL A 1 277 ? 15.672 -10.18 -20.188 1 53.84 277 VAL A CA 1
ATOM 2223 C C . VAL A 1 277 ? 15.469 -8.672 -20.125 1 53.84 277 VAL A C 1
ATOM 2225 O O . VAL A 1 277 ? 16.234 -7.906 -20.719 1 53.84 277 VAL A O 1
ATOM 2228 N N . ILE A 1 278 ? 14.367 -8.117 -20.344 1 53.19 278 ILE A N 1
ATOM 2229 C CA . ILE A 1 278 ? 14.133 -6.68 -20.453 1 53.19 278 ILE A CA 1
ATOM 2230 C C . ILE A 1 278 ? 14.508 -6.008 -19.125 1 53.19 278 ILE A C 1
ATOM 2232 O O . ILE A 1 278 ? 15.117 -4.934 -19.125 1 53.19 278 ILE A O 1
ATOM 2236 N N . GLY A 1 279 ? 14.211 -6.496 -17.734 1 64.12 279 GLY A N 1
ATOM 2237 C CA . GLY A 1 279 ? 13.867 -5.148 -17.297 1 64.12 279 GLY A CA 1
ATOM 2238 C C . GLY A 1 279 ? 14.188 -4.887 -15.836 1 64.12 279 GLY A C 1
ATOM 2239 O O . GLY A 1 279 ? 14.438 -3.746 -15.445 1 64.12 279 GLY A O 1
ATOM 2240 N N . VAL A 1 280 ? 14.148 -5.801 -14.75 1 81 280 VAL A N 1
ATOM 2241 C CA . VAL A 1 280 ? 14.305 -5.344 -13.375 1 81 280 VAL A CA 1
ATOM 2242 C C . VAL A 1 280 ? 15.781 -5.266 -13.016 1 81 280 VAL A C 1
ATOM 2244 O O . VAL A 1 280 ? 16.516 -6.238 -13.18 1 81 280 VAL A O 1
ATOM 2247 N N . THR A 1 281 ? 16.312 -4.109 -12.672 1 88.38 281 THR A N 1
ATOM 2248 C CA . THR A 1 281 ? 17.703 -3.881 -12.328 1 88.38 281 THR A CA 1
ATOM 2249 C C . THR A 1 281 ? 18.031 -4.488 -10.969 1 88.38 281 THR A C 1
ATOM 2251 O O . THR A 1 281 ? 17.141 -4.766 -10.172 1 88.38 281 THR A O 1
ATOM 2254 N N . ASP A 1 282 ? 19.328 -4.711 -10.727 1 91.94 282 ASP A N 1
ATOM 2255 C CA . ASP A 1 282 ? 19.781 -5.207 -9.43 1 91.94 282 ASP A CA 1
ATOM 2256 C C . ASP A 1 282 ? 19.359 -4.262 -8.305 1 91.94 282 ASP A C 1
ATOM 2258 O O . ASP A 1 282 ? 19.078 -4.699 -7.195 1 91.94 282 ASP A O 1
ATOM 2262 N N . GLU A 1 283 ? 19.375 -2.969 -8.602 1 94.06 283 GLU A N 1
ATOM 2263 C CA . GLU A 1 283 ? 18.938 -1.976 -7.617 1 94.06 283 GLU A CA 1
ATOM 2264 C C . GLU A 1 283 ? 17.484 -2.176 -7.234 1 94.06 283 GLU A C 1
ATOM 2266 O O . GLU A 1 283 ? 17.141 -2.18 -6.051 1 94.06 283 GLU A O 1
ATOM 2271 N N . MET A 1 284 ? 16.672 -2.396 -8.219 1 94.12 284 MET A N 1
ATOM 2272 C CA . MET A 1 284 ? 15.242 -2.605 -7.977 1 94.12 284 MET A CA 1
ATOM 2273 C C . MET A 1 284 ? 15.016 -3.898 -7.199 1 94.12 284 MET A C 1
ATOM 2275 O O . MET A 1 284 ? 14.18 -3.943 -6.293 1 94.12 284 MET A O 1
ATOM 2279 N N . LYS A 1 285 ? 15.797 -4.969 -7.551 1 95.5 285 LYS A N 1
ATOM 2280 C CA . LYS A 1 285 ? 15.68 -6.23 -6.828 1 95.5 285 LYS A CA 1
ATOM 2281 C C . LYS A 1 285 ? 16.047 -6.059 -5.359 1 95.5 285 LYS A C 1
ATOM 2283 O O . LYS A 1 285 ? 15.383 -6.594 -4.477 1 95.5 285 LYS A O 1
ATOM 2288 N N . ALA A 1 286 ? 17.109 -5.316 -5.148 1 97.31 286 ALA A N 1
ATOM 2289 C CA . ALA A 1 286 ? 17.562 -5.09 -3.781 1 97.31 286 ALA A CA 1
ATOM 2290 C C . ALA A 1 286 ? 16.547 -4.285 -2.98 1 97.31 286 ALA A C 1
ATOM 2292 O O . ALA A 1 286 ? 16.312 -4.574 -1.806 1 97.31 286 ALA A O 1
ATOM 2293 N N . ILE A 1 287 ? 15.961 -3.266 -3.619 1 97.31 287 ILE A N 1
ATOM 2294 C CA . ILE A 1 287 ? 14.953 -2.443 -2.961 1 97.31 287 ILE A CA 1
ATOM 2295 C C . ILE A 1 287 ? 13.727 -3.291 -2.641 1 97.31 287 ILE A C 1
ATOM 2297 O O . ILE A 1 287 ? 13.195 -3.234 -1.527 1 97.31 287 ILE A O 1
ATOM 2301 N N . PHE A 1 288 ? 13.32 -4.129 -3.621 1 97.12 288 PHE A N 1
ATOM 2302 C CA . PHE A 1 288 ? 12.211 -5.051 -3.404 1 97.12 288 PHE A CA 1
ATOM 2303 C C . PHE A 1 288 ? 12.477 -5.945 -2.197 1 97.12 288 PHE A C 1
ATOM 2305 O O . PHE A 1 288 ? 11.633 -6.055 -1.305 1 97.12 288 PHE A O 1
ATOM 2312 N N . ALA A 1 289 ? 13.625 -6.539 -2.182 1 98.38 289 ALA A N 1
ATOM 2313 C CA . ALA A 1 289 ? 13.984 -7.484 -1.128 1 98.38 289 ALA A CA 1
ATOM 2314 C C . ALA A 1 289 ? 14.062 -6.793 0.229 1 98.38 289 ALA A C 1
ATOM 2316 O O . ALA A 1 289 ? 13.602 -7.332 1.236 1 98.38 289 ALA A O 1
ATOM 2317 N N . GLY A 1 290 ? 14.664 -5.613 0.272 1 98.44 290 GLY A N 1
ATOM 2318 C CA . GLY A 1 290 ? 14.742 -4.859 1.514 1 98.44 290 GLY A CA 1
ATOM 2319 C C . GLY A 1 290 ? 13.383 -4.539 2.104 1 98.44 290 GLY A C 1
ATOM 2320 O O . GLY A 1 290 ? 13.164 -4.707 3.305 1 98.44 290 GLY A O 1
ATOM 2321 N N . ILE A 1 291 ? 12.5 -4.113 1.283 1 98.12 291 ILE A N 1
ATOM 2322 C CA . ILE A 1 291 ? 11.156 -3.742 1.718 1 98.12 291 ILE A CA 1
ATOM 2323 C C . ILE A 1 291 ? 10.391 -4.988 2.154 1 98.12 291 ILE A C 1
ATOM 2325 O O . ILE A 1 291 ? 9.734 -4.988 3.199 1 98.12 291 ILE A O 1
ATOM 2329 N N . TYR A 1 292 ? 10.469 -6.086 1.33 1 98.56 292 TYR A N 1
ATOM 2330 C CA . TYR A 1 292 ? 9.836 -7.348 1.703 1 98.56 292 TYR A CA 1
ATOM 2331 C C . TYR A 1 292 ? 10.32 -7.812 3.074 1 98.56 292 TYR A C 1
ATOM 2333 O O . TYR A 1 292 ? 9.508 -8.141 3.943 1 98.56 292 TYR A O 1
ATOM 2341 N N . LEU A 1 293 ? 11.617 -7.793 3.283 1 98.75 293 LEU A N 1
ATOM 2342 C CA . LEU A 1 293 ? 12.211 -8.289 4.523 1 98.75 293 LEU A CA 1
ATOM 2343 C C . LEU A 1 293 ? 11.875 -7.371 5.691 1 98.75 293 LEU A C 1
ATOM 2345 O O . LEU A 1 293 ? 11.664 -7.836 6.812 1 98.75 293 LEU A O 1
ATOM 2349 N N . SER A 1 294 ? 11.844 -6.023 5.445 1 98.06 294 SER A N 1
ATOM 2350 C CA . SER A 1 294 ? 11.461 -5.086 6.496 1 98.06 294 SER A CA 1
ATOM 2351 C C . SER A 1 294 ? 10.055 -5.387 7.012 1 98.06 294 SER A C 1
ATOM 2353 O O . SER A 1 294 ? 9.805 -5.336 8.219 1 98.06 294 SER A O 1
ATOM 2355 N N . GLU A 1 295 ? 9.164 -5.672 6.086 1 97.5 295 GLU A N 1
ATOM 2356 C CA . GLU A 1 295 ? 7.789 -6.004 6.449 1 97.5 295 GLU A CA 1
ATOM 2357 C C . GLU A 1 295 ? 7.711 -7.355 7.148 1 97.5 295 GLU A C 1
ATOM 2359 O O . GLU A 1 295 ? 7.07 -7.484 8.195 1 97.5 295 GLU A O 1
ATOM 2364 N N . ALA A 1 296 ? 8.359 -8.344 6.582 1 97.88 296 ALA A N 1
ATOM 2365 C CA . ALA A 1 296 ? 8.289 -9.719 7.074 1 97.88 296 ALA A CA 1
ATOM 2366 C C . ALA A 1 296 ? 8.891 -9.836 8.469 1 97.88 296 ALA A C 1
ATOM 2368 O O . ALA A 1 296 ? 8.367 -10.555 9.32 1 97.88 296 ALA A O 1
ATOM 2369 N N . LEU A 1 297 ? 9.984 -9.102 8.688 1 97.44 297 LEU A N 1
ATOM 2370 C CA . LEU A 1 297 ? 10.734 -9.234 9.938 1 97.44 297 LEU A CA 1
ATOM 2371 C C . LEU A 1 297 ? 10.344 -8.133 10.922 1 97.44 297 LEU A C 1
ATOM 2373 O O . LEU A 1 297 ? 10.82 -8.117 12.055 1 97.44 297 LEU A O 1
ATOM 2377 N N . GLU A 1 298 ? 9.539 -7.18 10.5 1 94.06 298 GLU A N 1
ATOM 2378 C CA . GLU A 1 298 ? 9.094 -6.059 11.32 1 94.06 298 GLU A CA 1
ATOM 2379 C C . GLU A 1 298 ? 10.281 -5.281 11.883 1 94.06 298 GLU A C 1
ATOM 2381 O O . GLU A 1 298 ? 10.312 -4.961 13.07 1 94.06 298 GLU A O 1
ATOM 2386 N N . LYS A 1 299 ? 11.219 -5.121 11.07 1 94.69 299 LYS A N 1
ATOM 2387 C CA . LYS A 1 299 ? 12.391 -4.293 11.352 1 94.69 299 LYS A CA 1
ATOM 2388 C C . LYS A 1 299 ? 12.938 -3.67 10.07 1 94.69 299 LYS A C 1
ATOM 2390 O O . LYS A 1 299 ? 12.633 -4.133 8.969 1 94.69 299 LYS A O 1
ATOM 2395 N N . ASN A 1 300 ? 13.75 -2.689 10.273 1 93.69 300 ASN A N 1
ATOM 2396 C CA . ASN A 1 300 ? 14.289 -2.008 9.102 1 93.69 300 ASN A CA 1
ATOM 2397 C C . ASN A 1 300 ? 15.398 -2.824 8.438 1 93.69 300 ASN A C 1
ATOM 2399 O O . ASN A 1 300 ? 16.375 -3.195 9.086 1 93.69 300 ASN A O 1
ATOM 2403 N N . VAL A 1 301 ? 15.258 -3.139 7.234 1 97.38 301 VAL A N 1
ATOM 2404 C CA . VAL A 1 301 ? 16.25 -3.809 6.406 1 97.38 301 VAL A CA 1
ATOM 2405 C C . VAL A 1 301 ? 16.562 -2.961 5.176 1 97.38 301 VAL A C 1
ATOM 2407 O O . VAL A 1 301 ? 15.672 -2.705 4.355 1 97.38 301 VAL A O 1
ATOM 2410 N N . LEU A 1 302 ? 17.734 -2.559 5.055 1 96.81 302 LEU A N 1
ATOM 2411 C CA . LEU A 1 302 ? 18.125 -1.723 3.924 1 96.81 302 LEU A CA 1
ATOM 2412 C C . LEU A 1 302 ? 18.578 -2.578 2.742 1 96.81 302 LEU A C 1
ATOM 2414 O O . LEU A 1 302 ? 19.125 -3.668 2.932 1 96.81 302 LEU A O 1
ATOM 2418 N N . PRO A 1 303 ? 18.344 -2.086 1.519 1 97.38 303 PRO A N 1
ATOM 2419 C CA . PRO A 1 303 ? 18.797 -2.82 0.33 1 97.38 303 PRO A CA 1
ATOM 2420 C C . PRO A 1 303 ? 20.281 -3.146 0.36 1 97.38 303 PRO A C 1
ATOM 2422 O O . PRO A 1 303 ? 20.703 -4.148 -0.218 1 97.38 303 PRO A O 1
ATOM 2425 N N . SER A 1 304 ? 21.047 -2.357 1.068 1 96.12 304 SER A N 1
ATOM 2426 C CA . SER A 1 304 ? 22.484 -2.531 1.09 1 96.12 304 SER A CA 1
ATOM 2427 C C . SER A 1 304 ? 22.906 -3.559 2.137 1 96.12 304 SER A C 1
ATOM 2429 O O . SER A 1 304 ? 24.078 -3.953 2.195 1 96.12 304 SER A O 1
ATOM 2431 N N . ASP A 1 305 ? 22 -4.039 2.943 1 97.19 305 ASP A N 1
ATOM 2432 C CA . ASP A 1 305 ? 22.312 -4.984 4.008 1 97.19 305 ASP A CA 1
ATOM 2433 C C . ASP A 1 305 ? 22.734 -6.336 3.434 1 97.19 305 ASP A C 1
ATOM 2435 O O . ASP A 1 305 ? 22.219 -6.758 2.393 1 97.19 305 ASP A O 1
ATOM 2439 N N . GLU A 1 306 ? 23.578 -7.039 4.164 1 97.44 306 GLU A N 1
ATOM 2440 C CA . GLU A 1 306 ? 24.047 -8.359 3.762 1 97.44 306 GLU A CA 1
ATOM 2441 C C . GLU A 1 306 ? 22.906 -9.359 3.674 1 97.44 306 GLU A C 1
ATOM 2443 O O . GLU A 1 306 ? 22.922 -10.258 2.832 1 97.44 306 GLU A O 1
ATOM 2448 N N . MET A 1 307 ? 21.969 -9.211 4.516 1 97.38 307 MET A N 1
ATOM 2449 C CA . MET A 1 307 ? 20.844 -10.141 4.527 1 97.38 307 MET A CA 1
ATOM 2450 C C . MET A 1 307 ? 20.062 -10.078 3.215 1 97.38 307 MET A C 1
ATOM 2452 O O . MET A 1 307 ? 19.5 -11.078 2.771 1 97.38 307 MET A O 1
ATOM 2456 N N . VAL A 1 308 ? 20.062 -8.898 2.643 1 98.44 308 VAL A N 1
ATOM 2457 C CA . VAL A 1 308 ? 19.375 -8.727 1.364 1 98.44 308 VAL A CA 1
ATOM 2458 C C . VAL A 1 308 ? 20.141 -9.469 0.269 1 98.44 308 VAL A C 1
ATOM 2460 O O . VAL A 1 308 ? 19.531 -10.125 -0.583 1 98.44 308 VAL A O 1
ATOM 2463 N N . LYS A 1 309 ? 21.453 -9.383 0.267 1 97.31 309 LYS A N 1
ATOM 2464 C CA . LYS A 1 309 ? 22.266 -10.117 -0.693 1 97.31 309 LYS A CA 1
ATOM 2465 C C . LYS A 1 309 ? 22.062 -11.617 -0.565 1 97.31 309 LYS A C 1
ATOM 2467 O O . LYS A 1 309 ? 21.922 -12.32 -1.569 1 97.31 309 LYS A O 1
ATOM 2472 N N . ASP A 1 310 ? 22.031 -12.039 0.631 1 97.75 310 ASP A N 1
ATOM 2473 C CA . ASP A 1 310 ? 21.812 -13.461 0.903 1 97.75 310 ASP A CA 1
ATOM 2474 C C . ASP A 1 310 ? 20.438 -13.898 0.412 1 97.75 310 ASP A C 1
ATOM 2476 O O . ASP A 1 310 ? 20.281 -14.969 -0.168 1 97.75 310 ASP A O 1
ATOM 2480 N N . PHE A 1 311 ? 19.484 -13.109 0.688 1 98.69 311 PHE A N 1
ATOM 2481 C CA . PHE A 1 311 ? 18.125 -13.367 0.266 1 98.69 311 PHE A CA 1
ATOM 2482 C C . PHE A 1 311 ? 18.031 -13.508 -1.25 1 98.69 311 PHE A C 1
ATOM 2484 O O . PHE A 1 311 ? 17.469 -14.477 -1.759 1 98.69 311 PHE A O 1
ATOM 2491 N N . LEU A 1 312 ? 18.641 -12.602 -1.957 1 97.75 312 LEU A N 1
ATOM 2492 C CA . LEU A 1 312 ? 18.547 -12.586 -3.414 1 97.75 312 LEU A CA 1
ATOM 2493 C C . LEU A 1 312 ? 19.344 -13.734 -4.02 1 97.75 312 LEU A C 1
ATOM 2495 O O . LEU A 1 312 ? 18.969 -14.281 -5.059 1 97.75 312 LEU A O 1
ATOM 2499 N N . THR A 1 313 ? 20.438 -14.102 -3.387 1 97.25 313 THR A N 1
ATOM 2500 C CA . THR A 1 313 ? 21.188 -15.273 -3.83 1 97.25 313 THR A CA 1
ATOM 2501 C C . THR A 1 313 ? 20.344 -16.531 -3.705 1 97.25 313 THR A C 1
ATOM 2503 O O . THR A 1 313 ? 20.297 -17.359 -4.625 1 97.25 313 THR A O 1
ATOM 2506 N N . SER A 1 314 ? 19.703 -16.672 -2.619 1 98.56 314 SER A N 1
ATOM 2507 C CA . SER A 1 314 ? 18.828 -17.812 -2.41 1 98.56 314 SER A CA 1
ATOM 2508 C C . SER A 1 314 ? 17.656 -17.812 -3.389 1 98.56 314 SER A C 1
ATOM 2510 O O . SER A 1 314 ? 17.234 -18.875 -3.867 1 98.56 314 SER A O 1
ATOM 2512 N N . VAL A 1 315 ? 17.141 -16.641 -3.654 1 98.31 315 VAL A N 1
ATOM 2513 C CA . VAL A 1 315 ? 16.047 -16.516 -4.625 1 98.31 315 VAL A CA 1
ATOM 2514 C C . VAL A 1 315 ? 16.516 -17.047 -5.98 1 98.31 315 VAL A C 1
ATOM 2516 O O . VAL A 1 315 ? 15.75 -17.703 -6.688 1 98.31 315 VAL A O 1
ATOM 2519 N N . ARG A 1 316 ? 17.734 -16.812 -6.363 1 96.25 316 ARG A N 1
ATOM 2520 C CA . ARG A 1 316 ? 18.281 -17.312 -7.621 1 96.25 316 ARG A CA 1
ATOM 2521 C C . ARG A 1 316 ? 18.266 -18.844 -7.648 1 96.25 316 ARG A C 1
ATOM 2523 O O . ARG A 1 316 ? 17.953 -19.438 -8.672 1 96.25 316 ARG A O 1
ATOM 2530 N N . ILE A 1 317 ? 18.578 -19.391 -6.559 1 98.12 317 ILE A N 1
ATOM 2531 C CA . ILE A 1 317 ? 18.578 -20.844 -6.473 1 98.12 317 ILE A CA 1
ATOM 2532 C C . ILE A 1 317 ? 17.156 -21.375 -6.59 1 98.12 317 ILE A C 1
ATOM 2534 O O . ILE A 1 317 ? 16.891 -22.297 -7.348 1 98.12 317 ILE A O 1
ATOM 2538 N N . HIS A 1 318 ? 16.234 -20.766 -5.906 1 98.38 318 HIS A N 1
ATOM 2539 C CA . HIS A 1 318 ? 14.844 -21.172 -5.941 1 98.38 318 HIS A CA 1
ATOM 2540 C C . HIS A 1 318 ? 14.234 -20.953 -7.32 1 98.38 318 HIS A C 1
ATOM 2542 O O . HIS A 1 318 ? 13.211 -21.547 -7.656 1 98.38 318 HIS A O 1
ATOM 2548 N N . THR A 1 319 ? 14.836 -20.047 -8.102 1 96.94 319 THR A N 1
ATOM 2549 C CA . THR A 1 319 ? 14.359 -19.797 -9.453 1 96.94 319 THR A CA 1
ATOM 2550 C C . THR A 1 319 ? 14.43 -21.062 -10.297 1 96.94 319 THR A C 1
ATOM 2552 O O . THR A 1 319 ? 13.609 -21.266 -11.195 1 96.94 319 THR A O 1
ATOM 2555 N N . LEU A 1 320 ? 15.414 -21.953 -9.984 1 97.69 320 LEU A N 1
ATOM 2556 C CA . LEU A 1 320 ? 15.5 -23.234 -10.688 1 97.69 320 LEU A CA 1
ATOM 2557 C C . LEU A 1 320 ? 14.203 -24.031 -10.531 1 97.69 320 LEU A C 1
ATOM 2559 O O . LEU A 1 320 ? 13.648 -24.516 -11.516 1 97.69 320 LEU A O 1
ATOM 2563 N N . GLY A 1 321 ? 13.781 -24.125 -9.297 1 97.31 321 GLY A N 1
ATOM 2564 C CA . GLY A 1 321 ? 12.539 -24.828 -9.031 1 97.31 321 GLY A CA 1
ATOM 2565 C C . GLY A 1 321 ? 11.328 -24.172 -9.664 1 97.31 321 GLY A C 1
ATOM 2566 O O . GLY A 1 321 ? 10.453 -24.859 -10.195 1 97.31 321 GLY A O 1
ATOM 2567 N N . SER A 1 322 ? 11.242 -22.859 -9.57 1 96 322 SER A N 1
ATOM 2568 C CA . SER A 1 322 ? 10.148 -22.109 -10.18 1 96 322 SER A CA 1
ATOM 2569 C C . SER A 1 322 ? 10.094 -22.344 -11.68 1 96 322 SER A C 1
ATOM 2571 O O . SER A 1 322 ? 9.016 -22.547 -12.242 1 96 322 SER A O 1
ATOM 2573 N N . ALA A 1 323 ? 11.242 -22.312 -12.344 1 94.88 323 ALA A N 1
ATOM 2574 C CA . ALA A 1 323 ? 11.312 -22.531 -13.789 1 94.88 323 ALA A CA 1
ATOM 2575 C C . ALA A 1 323 ? 10.797 -23.922 -14.156 1 94.88 323 ALA A C 1
ATOM 2577 O O . ALA A 1 323 ? 10.047 -24.078 -15.117 1 94.88 323 ALA A O 1
ATOM 2578 N N . LEU A 1 324 ? 11.227 -24.938 -13.398 1 96.75 324 LEU A N 1
ATOM 2579 C CA . LEU A 1 324 ? 10.773 -26.297 -13.648 1 96.75 324 LEU A CA 1
ATOM 2580 C C . LEU A 1 324 ? 9.266 -26.422 -13.43 1 96.75 324 LEU A C 1
ATOM 2582 O O . LEU A 1 324 ? 8.57 -27.078 -14.203 1 96.75 324 LEU A O 1
ATOM 2586 N N . PHE A 1 325 ? 8.812 -25.781 -12.367 1 95.62 325 PHE A N 1
ATOM 2587 C CA . PHE A 1 325 ? 7.387 -25.766 -12.055 1 95.62 325 PHE A CA 1
ATOM 2588 C C . PHE A 1 325 ? 6.578 -25.25 -13.242 1 95.62 325 PHE A C 1
ATOM 2590 O O . PHE A 1 325 ? 5.637 -25.906 -13.688 1 95.62 325 PHE A O 1
ATOM 2597 N N . TRP A 1 326 ? 6.91 -24.156 -13.773 1 93.12 326 TRP A N 1
ATOM 2598 C CA . TRP A 1 326 ? 6.121 -23.531 -14.828 1 93.12 326 TRP A CA 1
ATOM 2599 C C . TRP A 1 326 ? 6.324 -24.234 -16.156 1 93.12 326 TRP A C 1
ATOM 2601 O O . TRP A 1 326 ? 5.43 -24.234 -17.016 1 93.12 326 TRP A O 1
ATOM 2611 N N . SER A 1 327 ? 7.527 -24.844 -16.344 1 94.06 327 SER A N 1
ATOM 2612 C CA . SER A 1 327 ? 7.699 -25.703 -17.516 1 94.06 327 SER A CA 1
ATOM 2613 C C . SER A 1 327 ? 6.742 -26.891 -17.484 1 94.06 327 SER A C 1
ATOM 2615 O O . SER A 1 327 ? 6.078 -27.188 -18.469 1 94.06 327 SER A O 1
ATOM 2617 N N . LEU A 1 328 ? 6.711 -27.547 -16.359 1 95.12 328 LEU A N 1
ATOM 2618 C CA . LEU A 1 328 ? 5.816 -28.688 -16.188 1 95.12 328 LEU A CA 1
ATOM 2619 C C . LEU A 1 328 ? 4.359 -28.25 -16.312 1 95.12 328 LEU A C 1
ATOM 2621 O O . LEU A 1 328 ? 3.537 -28.984 -16.875 1 95.12 328 LEU A O 1
ATOM 2625 N N . TRP A 1 329 ? 4.043 -27.094 -15.758 1 92.25 329 TRP A N 1
ATOM 2626 C CA . TRP A 1 329 ? 2.695 -26.547 -15.891 1 92.25 329 TRP A CA 1
ATOM 2627 C C . TRP A 1 329 ? 2.295 -26.438 -17.359 1 92.25 329 TRP A C 1
ATOM 2629 O O . TRP A 1 329 ? 1.173 -26.781 -17.734 1 92.25 329 TRP A O 1
ATOM 2639 N N . GLY A 1 330 ? 3.195 -25.922 -18.172 1 90.06 330 GLY A N 1
ATOM 2640 C CA . GLY A 1 330 ? 2.922 -25.828 -19.609 1 90.06 330 GLY A CA 1
ATOM 2641 C C . GLY A 1 330 ? 2.584 -27.172 -20.234 1 90.06 330 GLY A C 1
ATOM 2642 O O . GLY A 1 330 ? 1.674 -27.266 -21.062 1 90.06 330 GLY A O 1
ATOM 2643 N N . LEU A 1 331 ? 3.273 -28.203 -19.828 1 92.94 331 LEU A N 1
ATOM 2644 C CA . LEU A 1 331 ? 3.033 -29.547 -20.359 1 92.94 331 LEU A CA 1
ATOM 2645 C C . LEU A 1 331 ? 1.685 -30.078 -19.891 1 92.94 331 LEU A C 1
ATOM 2647 O O . LEU A 1 331 ? 0.959 -30.703 -20.656 1 92.94 331 LEU A O 1
ATOM 2651 N N . LEU A 1 332 ? 1.354 -29.844 -18.656 1 89.88 332 LEU A N 1
ATOM 2652 C CA . LEU A 1 332 ? 0.064 -30.297 -18.141 1 89.88 332 LEU A CA 1
ATOM 2653 C C . LEU A 1 332 ? -1.082 -29.609 -18.875 1 89.88 332 LEU A C 1
ATOM 2655 O O . LEU A 1 332 ? -2.088 -30.25 -19.188 1 89.88 332 LEU A O 1
ATOM 2659 N N . MET A 1 333 ? -0.882 -28.359 -19.141 1 87.06 333 MET A N 1
ATOM 2660 C CA . MET A 1 333 ? -1.91 -27.625 -19.859 1 87.06 333 MET A CA 1
ATOM 2661 C C . MET A 1 333 ? -2.035 -28.125 -21.297 1 87.06 333 MET A C 1
ATOM 2663 O O . MET A 1 333 ? -3.135 -28.188 -21.844 1 87.06 333 MET A O 1
ATOM 2667 N N . LEU A 1 334 ? -0.947 -28.484 -21.891 1 86.94 334 LEU A N 1
ATOM 2668 C CA . LEU A 1 334 ? -0.939 -29.047 -23.234 1 86.94 334 LEU A CA 1
ATOM 2669 C C . LEU A 1 334 ? -1.775 -30.312 -23.297 1 86.94 334 LEU A C 1
ATOM 2671 O O . LEU A 1 334 ? -2.404 -30.609 -24.312 1 86.94 334 LEU A O 1
ATOM 2675 N N . GLY A 1 335 ? -1.856 -31.016 -22.203 1 85.94 335 GLY A N 1
ATOM 2676 C CA . GLY A 1 335 ? -2.578 -32.281 -22.156 1 85.94 335 GLY A CA 1
ATOM 2677 C C . GLY A 1 335 ? -4.066 -32.094 -21.906 1 85.94 335 GLY A C 1
ATOM 2678 O O . GLY A 1 335 ? -4.832 -33.062 -21.984 1 85.94 335 GLY A O 1
ATOM 2679 N N . GLN A 1 336 ? -4.473 -30.906 -21.625 1 82.25 336 GLN A N 1
ATOM 2680 C CA . GLN A 1 336 ? -5.887 -30.656 -21.359 1 82.25 336 GLN A CA 1
ATOM 2681 C C . GLN A 1 336 ? -6.688 -30.625 -22.656 1 82.25 336 GLN A C 1
ATOM 2683 O O . GLN A 1 336 ? -6.137 -30.344 -23.719 1 82.25 336 GLN A O 1
ATOM 2688 N N . PRO A 1 337 ? -8 -30.922 -22.5 1 78.56 337 PRO A N 1
ATOM 2689 C CA . PRO A 1 337 ? -8.844 -30.781 -23.688 1 78.56 337 PRO A CA 1
ATOM 2690 C C . PRO A 1 337 ? -8.875 -29.359 -24.219 1 78.56 337 PRO A C 1
ATOM 2692 O O . PRO A 1 337 ? -8.859 -28.406 -23.453 1 78.56 337 PRO A O 1
ATOM 2695 N N . VAL A 1 338 ? -8.922 -29.281 -25.5 1 75.38 338 VAL A N 1
ATOM 2696 C CA . VAL A 1 338 ? -8.898 -28 -26.188 1 75.38 338 VAL A CA 1
ATOM 2697 C C . VAL A 1 338 ? -10.055 -27.125 -25.703 1 75.38 338 VAL A C 1
ATOM 2699 O O . VAL A 1 338 ? -9.93 -25.906 -25.625 1 75.38 338 VAL A O 1
ATOM 2702 N N . SER A 1 339 ? -11.078 -27.719 -25.266 1 69.5 339 SER A N 1
ATOM 2703 C CA . SER A 1 339 ? -12.297 -27.016 -24.859 1 69.5 339 SER A CA 1
ATOM 2704 C C . SER A 1 339 ? -12.062 -26.203 -23.578 1 69.5 339 SER A C 1
ATOM 2706 O O . SER A 1 339 ? -12.805 -25.266 -23.297 1 69.5 339 SER A O 1
ATOM 2708 N N . VAL A 1 340 ? -10.992 -26.578 -22.938 1 67.69 340 VAL A N 1
ATOM 2709 C CA . VAL A 1 340 ? -10.797 -25.922 -21.656 1 67.69 340 VAL A CA 1
ATOM 2710 C C . VAL A 1 340 ? -9.641 -24.922 -21.766 1 67.69 340 VAL A C 1
ATOM 2712 O O . VAL A 1 340 ? -9.352 -24.203 -20.797 1 67.69 340 VAL A O 1
ATOM 2715 N N . LEU A 1 341 ? -9.031 -24.953 -22.938 1 69 341 LEU A N 1
ATOM 2716 C CA . LEU A 1 341 ? -7.848 -24.094 -23.078 1 69 341 LEU A CA 1
ATOM 2717 C C . LEU A 1 341 ? -8.219 -22.734 -23.625 1 69 341 LEU A C 1
ATOM 2719 O O . LEU A 1 341 ? -9.086 -22.625 -24.5 1 69 341 LEU A O 1
ATOM 2723 N N . ASN A 1 342 ? -7.551 -21.719 -23 1 63.62 342 ASN A N 1
ATOM 2724 C CA . ASN A 1 342 ? -7.805 -20.344 -23.422 1 63.62 342 ASN A CA 1
ATOM 2725 C C . ASN A 1 342 ? -6.852 -19.922 -24.547 1 63.62 342 ASN A C 1
ATOM 2727 O O . ASN A 1 342 ? -7.074 -18.906 -25.203 1 63.62 342 ASN A O 1
ATOM 2731 N N . VAL A 1 343 ? -5.801 -20.625 -24.688 1 71.56 343 VAL A N 1
ATOM 2732 C CA . VAL A 1 343 ? -4.781 -20.312 -25.688 1 71.56 343 VAL A CA 1
ATOM 2733 C C . VAL A 1 343 ? -4.441 -21.562 -26.484 1 71.56 343 VAL A C 1
ATOM 2735 O O . VAL A 1 343 ? -4.668 -22.688 -26.016 1 71.56 343 VAL A O 1
ATOM 2738 N N . PRO A 1 344 ? -3.979 -21.359 -27.656 1 74.75 344 PRO A N 1
ATOM 2739 C CA . PRO A 1 344 ? -3.648 -22.516 -28.5 1 74.75 344 PRO A CA 1
ATOM 2740 C C . PRO A 1 344 ? -2.641 -23.453 -27.844 1 74.75 344 PRO A C 1
ATOM 2742 O O . PRO A 1 344 ? -1.791 -23.016 -27.062 1 74.75 344 PRO A O 1
ATOM 2745 N N . GLN A 1 345 ? -2.783 -24.672 -28.203 1 79.12 345 GLN A N 1
ATOM 2746 C CA . GLN A 1 345 ? -1.906 -25.703 -27.656 1 79.12 345 GLN A CA 1
ATOM 2747 C C . GLN A 1 345 ? -0.44 -25.375 -27.938 1 79.12 345 GLN A C 1
ATOM 2749 O O . GLN A 1 345 ? 0.433 -25.672 -27.109 1 79.12 345 GLN A O 1
ATOM 2754 N N . ALA A 1 346 ? -0.205 -24.797 -29.047 1 81.81 346 ALA A N 1
ATOM 2755 C CA . ALA A 1 346 ? 1.158 -24.453 -29.438 1 81.81 346 ALA A CA 1
ATOM 2756 C C . ALA A 1 346 ? 1.809 -23.516 -28.422 1 81.81 346 ALA A C 1
ATOM 2758 O O . ALA A 1 346 ? 3.02 -23.578 -28.203 1 81.81 346 ALA A O 1
ATOM 2759 N N . PHE A 1 347 ? 1.023 -22.766 -27.75 1 83.44 347 PHE A N 1
ATOM 2760 C CA . PHE A 1 347 ? 1.519 -21.844 -26.734 1 83.44 347 PHE A CA 1
ATOM 2761 C C . PHE A 1 347 ? 2.137 -22.609 -25.562 1 83.44 347 PHE A C 1
ATOM 2763 O O . PHE A 1 347 ? 3.221 -22.266 -25.094 1 83.44 347 PHE A O 1
ATOM 2770 N N . TYR A 1 348 ? 1.481 -23.625 -25.203 1 86.94 348 TYR A N 1
ATOM 2771 C CA . TYR A 1 348 ? 1.914 -24.344 -24.016 1 86.94 348 TYR A CA 1
ATOM 2772 C C . TYR A 1 348 ? 3.199 -25.125 -24.297 1 86.94 348 TYR A C 1
ATOM 2774 O O . TYR A 1 348 ? 4.035 -25.281 -23.391 1 86.94 348 TYR A O 1
ATOM 2782 N N . ARG A 1 349 ? 3.312 -25.578 -25.547 1 88.94 349 ARG A N 1
ATOM 2783 C CA . ARG A 1 349 ? 4.562 -26.219 -25.938 1 88.94 349 ARG A CA 1
ATOM 2784 C C . ARG A 1 349 ? 5.73 -25.25 -25.844 1 88.94 349 ARG A C 1
ATOM 2786 O O . ARG A 1 349 ? 6.773 -25.578 -25.266 1 88.94 349 ARG A O 1
ATOM 2793 N N . GLN A 1 350 ? 5.484 -24.109 -26.406 1 87.19 350 GLN A N 1
ATOM 2794 C CA . GLN A 1 350 ? 6.527 -23.094 -26.406 1 87.19 350 GLN A CA 1
ATOM 2795 C C . GLN A 1 350 ? 6.797 -22.578 -25 1 87.19 350 GLN A C 1
ATOM 2797 O O . GLN A 1 350 ? 7.941 -22.281 -24.641 1 87.19 350 GLN A O 1
ATOM 2802 N N . TYR A 1 351 ? 5.75 -22.453 -24.25 1 88.25 351 TYR A N 1
ATOM 2803 C CA . TYR A 1 351 ? 5.848 -22.016 -22.875 1 88.25 351 TYR A CA 1
ATOM 2804 C C . TYR A 1 351 ? 6.754 -22.938 -22.062 1 88.25 351 TYR A C 1
ATOM 2806 O O . TYR A 1 351 ? 7.633 -22.484 -21.328 1 88.25 351 TYR A O 1
ATOM 2814 N N . SER A 1 352 ? 6.527 -24.188 -22.203 1 91.94 352 SER A N 1
ATOM 2815 C CA . SER A 1 352 ? 7.324 -25.188 -21.484 1 91.94 352 SER A CA 1
ATOM 2816 C C . SER A 1 352 ? 8.797 -25.109 -21.891 1 91.94 352 SER A C 1
ATOM 2818 O O . SER A 1 352 ? 9.68 -25.141 -21.031 1 91.94 352 SER A O 1
ATOM 2820 N N . LYS A 1 353 ? 9.031 -25.016 -23.172 1 91.38 353 LYS A N 1
ATOM 2821 C CA . LYS A 1 353 ? 10.398 -24.938 -23.672 1 91.38 353 LYS A CA 1
ATOM 2822 C C . LYS A 1 353 ? 11.102 -23.672 -23.172 1 91.38 353 LYS A C 1
ATOM 2824 O O . LYS A 1 353 ? 12.289 -23.703 -22.859 1 91.38 353 LYS A O 1
ATOM 2829 N N . LEU A 1 354 ? 10.344 -22.656 -23.109 1 88.31 354 LEU A N 1
ATOM 2830 C CA . LEU A 1 354 ? 10.875 -21.375 -22.641 1 88.31 354 LEU A CA 1
ATOM 2831 C C . LEU A 1 354 ? 11.375 -21.469 -21.219 1 88.31 354 LEU A C 1
ATOM 2833 O O . LEU A 1 354 ? 12.484 -21.031 -20.906 1 88.31 354 LEU A O 1
ATOM 2837 N N . PHE A 1 355 ? 10.648 -22.031 -20.359 1 92.25 355 PHE A N 1
ATOM 2838 C CA . PHE A 1 355 ? 11.016 -22.094 -18.953 1 92.25 355 PHE A CA 1
ATOM 2839 C C . PHE A 1 355 ? 12.133 -23.109 -18.734 1 92.25 355 PHE A C 1
ATOM 2841 O O . PHE A 1 355 ? 12.93 -22.969 -17.797 1 92.25 355 PHE A O 1
ATOM 2848 N N . LEU A 1 356 ? 12.227 -24.109 -19.625 1 93.5 356 LEU A N 1
ATOM 2849 C CA . LEU A 1 356 ? 13.367 -25.016 -19.547 1 93.5 356 LEU A CA 1
ATOM 2850 C C . LEU A 1 356 ? 14.656 -24.297 -19.938 1 93.5 356 LEU A C 1
ATOM 2852 O O . LEU A 1 356 ? 15.703 -24.516 -19.328 1 93.5 356 LEU A O 1
ATOM 2856 N N . LYS A 1 357 ? 14.5 -23.5 -20.984 1 91.56 357 LYS A N 1
ATOM 2857 C CA . LYS A 1 357 ? 15.656 -22.688 -21.359 1 91.56 357 LYS A CA 1
ATOM 2858 C C . LYS A 1 357 ? 16.047 -21.734 -20.25 1 91.56 357 LYS A C 1
ATOM 2860 O O . LYS A 1 357 ? 17.234 -21.531 -19.969 1 91.56 357 LYS A O 1
ATOM 2865 N N . TYR A 1 358 ? 15.023 -21.109 -19.641 1 90.94 358 TYR A N 1
ATOM 2866 C CA . TYR A 1 358 ? 15.258 -20.219 -18.516 1 90.94 358 TYR A CA 1
ATOM 2867 C C . TYR A 1 358 ? 15.969 -20.938 -17.375 1 90.94 358 TYR A C 1
ATOM 2869 O O . TYR A 1 358 ? 16.891 -20.391 -16.781 1 90.94 358 TYR A O 1
ATOM 2877 N N . TYR A 1 359 ? 15.547 -22.125 -17.078 1 94.56 359 TYR A N 1
ATOM 2878 C CA . TYR A 1 359 ? 16.219 -22.969 -16.094 1 94.56 359 TYR A CA 1
ATOM 2879 C C . TYR A 1 359 ? 17.703 -23.109 -16.406 1 94.56 359 TYR A C 1
ATOM 2881 O O . TYR A 1 359 ? 18.562 -22.922 -15.539 1 94.56 359 TYR A O 1
ATOM 2889 N N . ASP A 1 360 ? 18.016 -23.453 -17.672 1 95.62 360 ASP A N 1
ATOM 2890 C CA . ASP A 1 360 ? 19.406 -23.672 -18.094 1 95.62 360 ASP A CA 1
ATOM 2891 C C . ASP A 1 360 ? 20.234 -22.391 -17.953 1 95.62 360 ASP A C 1
ATOM 2893 O O . ASP A 1 360 ? 21.391 -22.453 -17.531 1 95.62 360 ASP A O 1
ATOM 2897 N N . ASP A 1 361 ? 19.609 -21.281 -18.312 1 92.12 361 ASP A N 1
ATOM 2898 C CA . ASP A 1 361 ? 20.297 -20 -18.219 1 92.12 361 ASP A CA 1
ATOM 2899 C C . ASP A 1 361 ? 20.625 -19.656 -16.766 1 92.12 361 ASP A C 1
ATOM 2901 O O . ASP A 1 361 ? 21.719 -19.203 -16.453 1 92.12 361 ASP A O 1
ATOM 2905 N N . VAL A 1 362 ? 19.672 -19.859 -15.898 1 93.5 362 VAL A N 1
ATOM 2906 C CA . VAL A 1 362 ? 19.859 -19.562 -14.477 1 93.5 362 VAL A CA 1
ATOM 2907 C C . VAL A 1 362 ? 20.922 -20.484 -13.898 1 93.5 362 VAL A C 1
ATOM 2909 O O . VAL A 1 362 ? 21.812 -20.031 -13.164 1 93.5 362 VAL A O 1
ATOM 2912 N N . LEU A 1 363 ? 20.844 -21.781 -14.211 1 97.12 363 LEU A N 1
ATOM 2913 C CA . LEU A 1 363 ? 21.812 -22.734 -13.711 1 97.12 363 LEU A CA 1
ATOM 2914 C C . LEU A 1 363 ? 23.234 -22.391 -14.164 1 97.12 363 LEU A C 1
ATOM 2916 O O . LEU A 1 363 ? 24.172 -22.453 -13.375 1 97.12 363 LEU A O 1
ATOM 2920 N N . SER A 1 364 ? 23.328 -22.047 -15.43 1 96.62 364 SER A N 1
ATOM 2921 C CA . SER A 1 364 ? 24.625 -21.656 -15.969 1 96.62 364 SER A CA 1
ATOM 2922 C C . SER A 1 364 ? 25.188 -20.438 -15.219 1 96.62 364 SER A C 1
ATOM 2924 O O . SER A 1 364 ? 26.375 -20.391 -14.922 1 96.62 364 SER A O 1
ATOM 2926 N N . GLY A 1 365 ? 24.312 -19.5 -14.961 1 94.69 365 GLY A N 1
ATOM 2927 C CA . GLY A 1 365 ? 24.734 -18.328 -14.203 1 94.69 365 GLY A CA 1
ATOM 2928 C C . GLY A 1 365 ? 25.172 -18.656 -12.789 1 94.69 365 GLY A C 1
ATOM 2929 O O . GLY A 1 365 ? 26.172 -18.125 -12.297 1 94.69 365 GLY A O 1
ATOM 2930 N N . LEU A 1 366 ? 24.484 -19.547 -12.125 1 96.88 366 LEU A N 1
ATOM 2931 C CA . LEU A 1 366 ? 24.828 -19.969 -10.766 1 96.88 366 LEU A CA 1
ATOM 2932 C C . LEU A 1 366 ? 26.172 -20.688 -10.742 1 96.88 366 LEU A C 1
ATOM 2934 O O . LEU A 1 366 ? 26.984 -20.469 -9.828 1 96.88 366 LEU A O 1
ATOM 2938 N N . LYS A 1 367 ? 26.438 -21.516 -11.68 1 97.19 367 LYS A N 1
ATOM 2939 C CA . LYS A 1 367 ? 27.703 -22.234 -11.773 1 97.19 367 LYS A CA 1
ATOM 2940 C C . LYS A 1 367 ? 28.859 -21.266 -12.023 1 97.19 367 LYS A C 1
ATOM 2942 O O . LYS A 1 367 ? 29.922 -21.391 -11.406 1 97.19 367 LYS A O 1
ATOM 2947 N N . LYS A 1 368 ? 28.656 -20.344 -12.898 1 97.06 368 LYS A N 1
ATOM 2948 C CA . LYS A 1 368 ? 29.672 -19.344 -13.195 1 97.06 368 LYS A CA 1
ATOM 2949 C C . LYS A 1 368 ? 30.047 -18.547 -11.953 1 97.06 368 LYS A C 1
ATOM 2951 O O . LYS A 1 368 ? 31.203 -18.188 -11.766 1 97.06 368 LYS A O 1
ATOM 2956 N N . ASP A 1 369 ? 29.062 -18.281 -11.125 1 95.5 369 ASP A N 1
ATOM 2957 C CA . ASP A 1 369 ? 29.266 -17.484 -9.93 1 95.5 369 ASP A CA 1
ATOM 2958 C C . ASP A 1 369 ? 29.781 -18.344 -8.773 1 95.5 369 ASP A C 1
ATOM 2960 O O . ASP A 1 369 ? 30.031 -17.828 -7.68 1 95.5 369 ASP A O 1
ATOM 2964 N N . GLY A 1 370 ? 29.891 -19.641 -8.93 1 94.75 370 GLY A N 1
ATOM 2965 C CA . GLY A 1 370 ? 30.391 -20.547 -7.914 1 94.75 370 GLY A CA 1
ATOM 2966 C C . GLY A 1 370 ? 29.406 -20.812 -6.793 1 94.75 370 GLY A C 1
ATOM 2967 O O . GLY A 1 370 ? 29.812 -21.094 -5.66 1 94.75 370 GLY A O 1
ATOM 2968 N N . LEU A 1 371 ? 28.141 -20.672 -7.105 1 94 371 LEU A N 1
ATOM 2969 C CA . LEU A 1 371 ? 27.125 -20.797 -6.066 1 94 371 LEU A CA 1
ATOM 2970 C C . LEU A 1 371 ? 26.594 -22.219 -5.992 1 94 371 LEU A C 1
ATOM 2972 O O . LEU A 1 371 ? 25.953 -22.594 -5.008 1 94 371 LEU A O 1
ATOM 2976 N N . VAL A 1 372 ? 26.766 -22.922 -7.117 1 94 372 VAL A N 1
ATOM 2977 C CA . VAL A 1 372 ? 26.375 -24.328 -7.125 1 94 372 VAL A CA 1
ATOM 2978 C C . VAL A 1 372 ? 27.438 -25.156 -7.84 1 94 372 VAL A C 1
ATOM 2980 O O . VAL A 1 372 ? 28.219 -24.625 -8.633 1 94 372 VAL A O 1
ATOM 2983 N N . MET B 1 1 ? -32.469 22.781 -17.5 1 22.62 1 MET B N 1
ATOM 2984 C CA . MET B 1 1 ? -31.828 23.656 -16.516 1 22.62 1 MET B CA 1
ATOM 2985 C C . MET B 1 1 ? -32.5 23.531 -15.148 1 22.62 1 MET B C 1
ATOM 2987 O O . MET B 1 1 ? -32.344 24.422 -14.312 1 22.62 1 MET B O 1
ATOM 2991 N N . GLU B 1 2 ? -33.312 22.562 -14.883 1 23.25 2 GLU B N 1
ATOM 2992 C CA . GLU B 1 2 ? -34.281 22.453 -13.797 1 23.25 2 GLU B CA 1
ATOM 2993 C C . GLU B 1 2 ? -33.625 22.562 -12.438 1 23.25 2 GLU B C 1
ATOM 2995 O O . GLU B 1 2 ? -32.469 22.141 -12.273 1 23.25 2 GLU B O 1
ATOM 3000 N N . ASP B 1 3 ? -34.219 23.438 -11.477 1 22.44 3 ASP B N 1
ATOM 3001 C CA . ASP B 1 3 ? -33.875 23.984 -10.164 1 22.44 3 ASP B CA 1
ATOM 3002 C C . ASP B 1 3 ? -33.594 22.875 -9.164 1 22.44 3 ASP B C 1
ATOM 3004 O O . ASP B 1 3 ? -34.438 22.047 -8.891 1 22.44 3 ASP B O 1
ATOM 3008 N N . LEU B 1 4 ? -32.438 22.297 -9.195 1 24.03 4 LEU B N 1
ATOM 3009 C CA . LEU B 1 4 ? -31.953 21.453 -8.094 1 24.03 4 LEU B CA 1
ATOM 3010 C C . LEU B 1 4 ? -32.344 22.047 -6.746 1 24.03 4 LEU B C 1
ATOM 3012 O O . LEU B 1 4 ? -31.734 23.016 -6.273 1 24.03 4 LEU B O 1
ATOM 3016 N N . LYS B 1 5 ? -33.75 22.156 -6.391 1 24.05 5 LYS B N 1
ATOM 3017 C CA . LYS B 1 5 ? -34.625 22.625 -5.324 1 24.05 5 LYS B CA 1
ATOM 3018 C C . LYS B 1 5 ? -34.031 22.391 -3.951 1 24.05 5 LYS B C 1
ATOM 3020 O O . LYS B 1 5 ? -33.156 21.5 -3.799 1 24.05 5 LYS B O 1
ATOM 3025 N N . ASP B 1 6 ? -34.438 23.188 -2.754 1 23.16 6 ASP B N 1
ATOM 3026 C CA . ASP B 1 6 ? -34.125 23.531 -1.371 1 23.16 6 ASP B CA 1
ATOM 3027 C C . ASP B 1 6 ? -34.062 22.297 -0.485 1 23.16 6 ASP B C 1
ATOM 3029 O O . ASP B 1 6 ? -35.094 21.844 0.023 1 23.16 6 ASP B O 1
ATOM 3033 N N . GLN B 1 7 ? -33.531 21.25 -0.785 1 27.16 7 GLN B N 1
ATOM 3034 C CA . GLN B 1 7 ? -33.531 20.234 0.271 1 27.16 7 GLN B CA 1
ATOM 3035 C C . GLN B 1 7 ? -33.031 20.828 1.59 1 27.16 7 GLN B C 1
ATOM 3037 O O . GLN B 1 7 ? -31.859 21.156 1.729 1 27.16 7 GLN B O 1
ATOM 3042 N N . GLN B 1 8 ? -33.906 21.609 2.295 1 24.67 8 GLN B N 1
ATOM 3043 C CA . GLN B 1 8 ? -33.844 22.172 3.645 1 24.67 8 GLN B CA 1
ATOM 3044 C C . GLN B 1 8 ? -33.281 21.141 4.633 1 24.67 8 GLN B C 1
ATOM 3046 O O . GLN B 1 8 ? -33.844 20.047 4.77 1 24.67 8 GLN B O 1
ATOM 3051 N N . VAL B 1 9 ? -32.094 21.219 4.855 1 30.11 9 VAL B N 1
ATOM 3052 C CA . VAL B 1 9 ? -31.438 20.672 6.035 1 30.11 9 VAL B CA 1
ATOM 3053 C C . VAL B 1 9 ? -32.25 20.984 7.277 1 30.11 9 VAL B C 1
ATOM 3055 O O . VAL B 1 9 ? -32.531 22.141 7.574 1 30.11 9 VAL B O 1
ATOM 3058 N N . ASP B 1 10 ? -33.344 20.172 7.539 1 29.66 10 ASP B N 1
ATOM 3059 C CA . ASP B 1 10 ? -34.188 20.344 8.695 1 29.66 10 ASP B CA 1
ATOM 3060 C C . ASP B 1 10 ? -33.375 20.641 9.953 1 29.66 10 ASP B C 1
ATOM 3062 O O . ASP B 1 10 ? -32.656 19.781 10.438 1 29.66 10 ASP B O 1
ATOM 3066 N N . ALA B 1 11 ? -33.031 21.859 10.336 1 28.97 11 ALA B N 1
ATOM 3067 C CA . ALA B 1 11 ? -32.438 22.516 11.492 1 28.97 11 ALA B CA 1
ATOM 3068 C C . ALA B 1 11 ? -33.125 22.094 12.789 1 28.97 11 ALA B C 1
ATOM 3070 O O . ALA B 1 11 ? -32.625 22.391 13.883 1 28.97 11 ALA B O 1
ATOM 3071 N N . SER B 1 12 ? -34.344 21.766 12.828 1 28.77 12 SER B N 1
ATOM 3072 C CA . SER B 1 12 ? -35.156 21.641 14.039 1 28.77 12 SER B CA 1
ATOM 3073 C C . SER B 1 12 ? -34.75 20.406 14.852 1 28.77 12 SER B C 1
ATOM 3075 O O . SER B 1 12 ? -35.219 20.219 15.977 1 28.77 12 SER B O 1
ATOM 3077 N N . ALA B 1 13 ? -34.25 19.406 14.352 1 31.27 13 ALA B N 1
ATOM 3078 C CA . ALA B 1 13 ? -34.062 18.297 15.297 1 31.27 13 ALA B CA 1
ATOM 3079 C C . ALA B 1 13 ? -32.844 18.531 16.156 1 31.27 13 ALA B C 1
ATOM 3081 O O . ALA B 1 13 ? -31.719 18.219 15.75 1 31.27 13 ALA B O 1
ATOM 3082 N N . ARG B 1 14 ? -32.812 19.547 16.984 1 28.61 14 ARG B N 1
ATOM 3083 C CA . ARG B 1 14 ? -31.875 19.812 18.062 1 28.61 14 ARG B CA 1
ATOM 3084 C C . ARG B 1 14 ? -31.688 18.562 18.938 1 28.61 14 ARG B C 1
ATOM 3086 O O . ARG B 1 14 ? -32.562 18.219 19.734 1 28.61 14 ARG B O 1
ATOM 3093 N N . VAL B 1 15 ? -31 17.578 18.438 1 34.72 15 VAL B N 1
ATOM 3094 C CA . VAL B 1 15 ? -30.688 16.547 19.406 1 34.72 15 VAL B CA 1
ATOM 3095 C C . VAL B 1 15 ? -29.875 17.141 20.562 1 34.72 15 VAL B C 1
ATOM 3097 O O . VAL B 1 15 ? -28.797 17.719 20.344 1 34.72 15 VAL B O 1
ATOM 3100 N N . ASP B 1 16 ? -30.453 17.625 21.609 1 31.02 16 ASP B N 1
ATOM 3101 C CA . ASP B 1 16 ? -29.812 18.031 22.859 1 31.02 16 ASP B CA 1
ATOM 3102 C C . ASP B 1 16 ? -28.688 17.062 23.234 1 31.02 16 ASP B C 1
ATOM 3104 O O . ASP B 1 16 ? -28.938 15.914 23.578 1 31.02 16 ASP B O 1
ATOM 3108 N N . LEU B 1 17 ? -27.484 17.266 22.797 1 38.56 17 LEU B N 1
ATOM 3109 C CA . LEU B 1 17 ? -26.203 16.578 22.906 1 38.56 17 LEU B CA 1
ATOM 3110 C C . LEU B 1 17 ? -25.891 16.266 24.359 1 38.56 17 LEU B C 1
ATOM 3112 O O . LEU B 1 17 ? -24.969 15.508 24.656 1 38.56 17 LEU B O 1
ATOM 3116 N N . THR B 1 18 ? -26.203 17.141 25.328 1 39.72 18 THR B N 1
ATOM 3117 C CA . THR B 1 18 ? -26.125 16.75 26.734 1 39.72 18 THR B CA 1
ATOM 3118 C C . THR B 1 18 ? -26.734 15.375 26.953 1 39.72 18 THR B C 1
ATOM 3120 O O . THR B 1 18 ? -26.344 14.648 27.859 1 39.72 18 THR B O 1
ATOM 3123 N N . GLU B 1 19 ? -27.547 15.086 26.125 1 41.66 19 GLU B N 1
ATOM 3124 C CA . GLU B 1 19 ? -28.328 13.852 26.172 1 41.66 19 GLU B CA 1
ATOM 3125 C C . GLU B 1 19 ? -27.625 12.727 25.438 1 41.66 19 GLU B C 1
ATOM 3127 O O . GLU B 1 19 ? -28.047 11.57 25.5 1 41.66 19 GLU B O 1
ATOM 3132 N N . LEU B 1 20 ? -26.719 13.07 24.5 1 47.53 20 LEU B N 1
ATOM 3133 C CA . LEU B 1 20 ? -26 11.984 23.828 1 47.53 20 LEU B CA 1
ATOM 3134 C C . LEU B 1 20 ? -25.188 11.172 24.828 1 47.53 20 LEU B C 1
ATOM 3136 O O . LEU B 1 20 ? -24.781 10.047 24.531 1 47.53 20 LEU B O 1
ATOM 3140 N N . GLU B 1 21 ? -24.547 11.891 25.875 1 50.25 21 GLU B N 1
ATOM 3141 C CA . GLU B 1 21 ? -23.734 11.195 26.875 1 50.25 21 GLU B CA 1
ATOM 3142 C C . GLU B 1 21 ? -24.625 10.484 27.891 1 50.25 21 GLU B C 1
ATOM 3144 O O . GLU B 1 21 ? -24.141 10.078 28.953 1 50.25 21 GLU B O 1
ATOM 3149 N N . LYS B 1 22 ? -25.781 10.617 27.734 1 48.47 22 LYS B N 1
ATOM 3150 C CA . LYS B 1 22 ? -26.391 9.758 28.75 1 48.47 22 LYS B CA 1
ATOM 3151 C C . LYS B 1 22 ? -25.766 8.359 28.719 1 48.47 22 LYS B C 1
ATOM 3153 O O . LYS B 1 22 ? -25.125 7.977 27.734 1 48.47 22 LYS B O 1
ATOM 3158 N N . ASP B 1 23 ? -25.906 7.488 29.719 1 57.03 23 ASP B N 1
ATOM 3159 C CA . ASP B 1 23 ? -25.344 6.25 30.234 1 57.03 23 ASP B CA 1
ATOM 3160 C C . ASP B 1 23 ? -25.203 5.195 29.141 1 57.03 23 ASP B C 1
ATOM 3162 O O . ASP B 1 23 ? -24.266 4.398 29.141 1 57.03 23 ASP B O 1
ATOM 3166 N N . ASP B 1 24 ? -25.984 5.207 28.016 1 65.69 24 ASP B N 1
ATOM 3167 C CA . ASP B 1 24 ? -25.922 4.027 27.156 1 65.69 24 ASP B CA 1
ATOM 3168 C C . ASP B 1 24 ? -25.703 4.418 25.703 1 65.69 24 ASP B C 1
ATOM 3170 O O . ASP B 1 24 ? -26 3.635 24.797 1 65.69 24 ASP B O 1
ATOM 3174 N N . PHE B 1 25 ? -25.125 5.789 25.391 1 81.56 25 PHE B N 1
ATOM 3175 C CA . PHE B 1 25 ? -24.812 6.305 24.062 1 81.56 25 PHE B CA 1
ATOM 3176 C C . PHE B 1 25 ? -26.016 6.199 23.141 1 81.56 25 PHE B C 1
ATOM 3178 O O . PHE B 1 25 ? -25.844 5.988 21.938 1 81.56 25 PHE B O 1
ATOM 3185 N N . SER B 1 26 ? -27.188 6.219 23.688 1 85.06 26 SER B N 1
ATOM 3186 C CA . SER B 1 26 ? -28.406 6.02 22.891 1 85.06 26 SER B CA 1
ATOM 3187 C C . SER B 1 26 ? -28.531 7.078 21.812 1 85.06 26 SER B C 1
ATOM 3189 O O . SER B 1 26 ? -28.938 6.777 20.688 1 85.06 26 SER B O 1
ATOM 3191 N N . GLY B 1 27 ? -28.25 8.281 22.172 1 83.12 27 GLY B N 1
ATOM 3192 C CA . GLY B 1 27 ? -28.328 9.352 21.188 1 83.12 27 GLY B CA 1
ATOM 3193 C C . GLY B 1 27 ? -27.406 9.117 20 1 83.12 27 GLY B C 1
ATOM 3194 O O . GLY B 1 27 ? -27.812 9.328 18.859 1 83.12 27 GLY B O 1
ATOM 3195 N N . LEU B 1 28 ? -26.234 8.75 20.266 1 86.44 28 LEU B N 1
ATOM 3196 C CA . LEU B 1 28 ? -25.266 8.461 19.219 1 86.44 28 LEU B CA 1
ATOM 3197 C C . LEU B 1 28 ? -25.734 7.301 18.344 1 86.44 28 LEU B C 1
ATOM 3199 O O . LEU B 1 28 ? -25.609 7.34 17.125 1 86.44 28 LEU B O 1
ATOM 3203 N N . LYS B 1 29 ? -26.234 6.312 19.016 1 90.62 29 LYS B N 1
ATOM 3204 C CA . LYS B 1 29 ? -26.766 5.152 18.297 1 90.62 29 LYS B CA 1
ATOM 3205 C C . LYS B 1 29 ? -27.891 5.551 17.359 1 90.62 29 LYS B C 1
ATOM 3207 O O . LYS B 1 29 ? -27.953 5.09 16.219 1 90.62 29 LYS B O 1
ATOM 3212 N N . ASP B 1 30 ? -28.703 6.34 17.828 1 89.38 30 ASP B N 1
ATOM 3213 C CA . ASP B 1 30 ? -29.828 6.809 17.016 1 89.38 30 ASP B CA 1
ATOM 3214 C C . ASP B 1 30 ? -29.344 7.562 15.789 1 89.38 30 ASP B C 1
ATOM 3216 O O . ASP B 1 30 ? -29.922 7.426 14.703 1 89.38 30 ASP B O 1
ATOM 3220 N N . LEU B 1 31 ? -28.406 8.383 16 1 87.88 31 LEU B N 1
ATOM 3221 C CA . LEU B 1 31 ? -27.844 9.117 14.883 1 87.88 31 LEU B CA 1
ATOM 3222 C C . LEU B 1 31 ? -27.281 8.164 13.828 1 87.88 31 LEU B C 1
ATOM 3224 O O . LEU B 1 31 ? -27.469 8.391 12.633 1 87.88 31 LEU B O 1
ATOM 3228 N N . CYS B 1 32 ? -26.609 7.16 14.242 1 90.44 32 CYS B N 1
ATOM 3229 C CA . CYS B 1 32 ? -26.062 6.176 13.32 1 90.44 32 CYS B CA 1
ATOM 3230 C C . CYS B 1 32 ? -27.172 5.469 12.547 1 90.44 32 CYS B C 1
ATOM 3232 O O . CYS B 1 32 ? -27.094 5.348 11.32 1 90.44 32 CYS B O 1
ATOM 3234 N N . ILE B 1 33 ? -28.141 5.039 13.281 1 90.31 33 ILE B N 1
ATOM 3235 C CA . ILE B 1 33 ? -29.266 4.316 12.68 1 90.31 33 ILE B CA 1
ATOM 3236 C C . ILE B 1 33 ? -29.922 5.184 11.609 1 90.31 33 ILE B C 1
ATOM 3238 O O . ILE B 1 33 ? -30.266 4.691 10.531 1 90.31 33 ILE B O 1
ATOM 3242 N N . LYS B 1 34 ? -29.984 6.355 11.875 1 88.56 34 LYS B N 1
ATOM 3243 C CA . LYS B 1 34 ? -30.703 7.281 11.008 1 88.56 34 LYS B CA 1
ATOM 3244 C C . LYS B 1 34 ? -29.875 7.633 9.773 1 88.56 34 LYS B C 1
ATOM 3246 O O . LYS B 1 34 ? -30.422 7.801 8.68 1 88.56 34 LYS B O 1
ATOM 3251 N N . HIS B 1 35 ? -28.641 7.75 9.898 1 88.31 35 HIS B N 1
ATOM 3252 C CA . HIS B 1 35 ? -27.891 8.438 8.852 1 88.31 35 HIS B CA 1
ATOM 3253 C C . HIS B 1 35 ? -26.906 7.5 8.164 1 88.31 35 HIS B C 1
ATOM 3255 O O . HIS B 1 35 ? -26.391 7.812 7.086 1 88.31 35 HIS B O 1
ATOM 3261 N N . VAL B 1 36 ? -26.594 6.391 8.719 1 86.81 36 VAL B N 1
ATOM 3262 C CA . VAL B 1 36 ? -25.672 5.453 8.102 1 86.81 36 VAL B CA 1
ATOM 3263 C C . VAL B 1 36 ? -26.406 4.562 7.109 1 86.81 36 VAL B C 1
ATOM 3265 O O . VAL B 1 36 ? -27.453 3.986 7.438 1 86.81 36 VAL B O 1
ATOM 3268 N N . PRO B 1 37 ? -25.844 4.492 5.895 1 78.69 37 PRO B N 1
ATOM 3269 C CA . PRO B 1 37 ? -26.5 3.652 4.895 1 78.69 37 PRO B CA 1
ATOM 3270 C C . PRO B 1 37 ? -26.719 2.219 5.375 1 78.69 37 PRO B C 1
ATOM 3272 O O . PRO B 1 37 ? -25.844 1.632 6 1 78.69 37 PRO B O 1
ATOM 3275 N N . PHE B 1 38 ? -27.922 1.684 5.234 1 76.38 38 PHE B N 1
ATOM 3276 C CA . PHE B 1 38 ? -28.312 0.298 5.449 1 76.38 38 PHE B CA 1
ATOM 3277 C C . PHE B 1 38 ? -28.516 0.014 6.93 1 76.38 38 PHE B C 1
ATOM 3279 O O . PHE B 1 38 ? -28.719 -1.136 7.328 1 76.38 38 PHE B O 1
ATOM 3286 N N . TRP B 1 39 ? -28.375 1.144 7.805 1 84.12 39 TRP B N 1
ATOM 3287 C CA . TRP B 1 39 ? -28.562 0.914 9.234 1 84.12 39 TRP B CA 1
ATOM 3288 C C . TRP B 1 39 ? -30 1.201 9.656 1 84.12 39 TRP B C 1
ATOM 3290 O O . TRP B 1 39 ? -30.344 1.055 10.828 1 84.12 39 TRP B O 1
ATOM 3300 N N . ALA B 1 40 ? -30.812 1.49 8.719 1 82.19 40 ALA B N 1
ATOM 3301 C CA . ALA B 1 40 ? -32.188 1.927 9.039 1 82.19 40 ALA B CA 1
ATOM 3302 C C . ALA B 1 40 ? -32.938 0.833 9.773 1 82.19 40 ALA B C 1
ATOM 3304 O O . ALA B 1 40 ? -33.812 1.125 10.594 1 82.19 40 ALA B O 1
ATOM 3305 N N . SER B 1 41 ? -32.594 -0.386 9.531 1 82.75 41 SER B N 1
ATOM 3306 C CA . SER B 1 41 ? -33.344 -1.494 10.133 1 82.75 41 SER B CA 1
ATOM 3307 C C . SER B 1 41 ? -32.594 -2.039 11.352 1 82.75 41 SER B C 1
ATOM 3309 O O . SER B 1 41 ? -33.031 -3.02 11.961 1 82.75 41 SER B O 1
ATOM 3311 N N . VAL B 1 42 ? -31.609 -1.418 11.727 1 86.69 42 VAL B N 1
ATOM 3312 C CA . VAL B 1 42 ? -30.781 -1.865 12.852 1 86.69 42 VAL B CA 1
ATOM 3313 C C . VAL B 1 42 ? -31.391 -1.363 14.164 1 86.69 42 VAL B C 1
ATOM 3315 O O . VAL B 1 42 ? -31.938 -0.26 14.219 1 86.69 42 VAL B O 1
ATOM 3318 N N . SER B 1 43 ? -31.312 -2.189 15.148 1 89.56 43 SER B N 1
ATOM 3319 C CA . SER B 1 43 ? -31.766 -1.78 16.469 1 89.56 43 SER B CA 1
ATOM 3320 C C . SER B 1 43 ? -30.609 -1.301 17.328 1 89.56 43 SER B C 1
ATOM 3322 O O . SER B 1 43 ? -29.453 -1.659 17.078 1 89.56 43 SER B O 1
ATOM 3324 N N . ARG B 1 44 ? -30.938 -0.537 18.391 1 90.88 44 ARG B N 1
ATOM 3325 C CA . ARG B 1 44 ? -29.922 -0.001 19.297 1 90.88 44 ARG B CA 1
ATOM 3326 C C . ARG B 1 44 ? -29.109 -1.122 19.922 1 90.88 44 ARG B C 1
ATOM 3328 O O . ARG B 1 44 ? -27.906 -0.973 20.141 1 90.88 44 ARG B O 1
ATOM 3335 N N . GLY B 1 45 ? -29.781 -2.186 20.172 1 89.5 45 GLY B N 1
ATOM 3336 C CA . GLY B 1 45 ? -29.125 -3.305 20.844 1 89.5 45 GLY B CA 1
ATOM 3337 C C . GLY B 1 45 ? -28.047 -3.961 20 1 89.5 45 GLY B C 1
ATOM 3338 O O . GLY B 1 45 ? -27.172 -4.656 20.531 1 89.5 45 GLY B O 1
ATOM 3339 N N . GLN B 1 46 ? -28.078 -3.666 18.797 1 92.12 46 GLN B N 1
ATOM 3340 C CA . GLN B 1 46 ? -27.125 -4.27 17.859 1 92.12 46 GLN B CA 1
ATOM 3341 C C . GLN B 1 46 ? -25.891 -3.385 17.688 1 92.12 46 GLN B C 1
ATOM 3343 O O . GLN B 1 46 ? -24.938 -3.768 17.016 1 92.12 46 GLN B O 1
ATOM 3348 N N . ILE B 1 47 ? -25.938 -2.271 18.328 1 93.25 47 ILE B N 1
ATOM 3349 C CA . ILE B 1 47 ? -24.844 -1.323 18.156 1 93.25 47 ILE B CA 1
ATOM 3350 C C . ILE B 1 47 ? -24.062 -1.186 19.453 1 93.25 47 ILE B C 1
ATOM 3352 O O . ILE B 1 47 ? -24.641 -0.885 20.5 1 93.25 47 ILE B O 1
ATOM 3356 N N . ARG B 1 48 ? -22.844 -1.421 19.453 1 91.75 48 ARG B N 1
ATOM 3357 C CA . ARG B 1 48 ? -21.938 -1.228 20.578 1 91.75 48 ARG B CA 1
ATOM 3358 C C . ARG B 1 48 ? -21.062 0.001 20.359 1 91.75 48 ARG B C 1
ATOM 3360 O O . ARG B 1 48 ? -20.469 0.172 19.297 1 91.75 48 ARG B O 1
ATOM 3367 N N . VAL B 1 49 ? -21 0.882 21.375 1 91 49 VAL B N 1
ATOM 3368 C CA . VAL B 1 49 ? -20.203 2.1 21.281 1 91 49 VAL B CA 1
ATOM 3369 C C . VAL B 1 49 ? -19.078 2.068 22.312 1 91 49 VAL B C 1
ATOM 3371 O O . VAL B 1 49 ? -19.297 1.709 23.469 1 91 49 VAL B O 1
ATOM 3374 N N . LYS B 1 50 ? -17.875 2.369 21.812 1 86.75 50 LYS B N 1
ATOM 3375 C CA . LYS B 1 50 ? -16.703 2.434 22.672 1 86.75 50 LYS B CA 1
ATOM 3376 C C . LYS B 1 50 ? -15.961 3.756 22.5 1 86.75 50 LYS B C 1
ATOM 3378 O O . LYS B 1 50 ? -15.836 4.258 21.375 1 86.75 50 LYS B O 1
ATOM 3383 N N . LEU B 1 51 ? -15.539 4.309 23.609 1 81.44 51 LEU B N 1
ATOM 3384 C CA . LEU B 1 51 ? -14.672 5.48 23.562 1 81.44 51 LEU B CA 1
ATOM 3385 C C . LEU B 1 51 ? -13.25 5.094 23.156 1 81.44 51 LEU B C 1
ATOM 3387 O O . LEU B 1 51 ? -12.633 4.23 23.781 1 81.44 51 LEU B O 1
ATOM 3391 N N . MET B 1 52 ? -12.781 5.559 21.984 1 76 52 MET B N 1
ATOM 3392 C CA . MET B 1 52 ? -11.461 5.219 21.469 1 76 52 MET B CA 1
ATOM 3393 C C . MET B 1 52 ? -10.406 6.184 21.984 1 76 52 MET B C 1
ATOM 3395 O O . MET B 1 52 ? -9.32 5.766 22.406 1 76 52 MET B O 1
ATOM 3399 N N . ALA B 1 53 ? -10.5 7.348 21.766 1 66.38 53 ALA B N 1
ATOM 3400 C CA . ALA B 1 53 ? -9.523 8.352 22.188 1 66.38 53 ALA B CA 1
ATOM 3401 C C . ALA B 1 53 ? -10.219 9.617 22.688 1 66.38 53 ALA B C 1
ATOM 3403 O O . ALA B 1 53 ? -11.336 9.922 22.266 1 66.38 53 ALA B O 1
ATOM 3404 N N . GLN B 1 54 ? -9.82 10.039 23.766 1 53.69 54 GLN B N 1
ATOM 3405 C CA . GLN B 1 54 ? -10.219 11.359 24.25 1 53.69 54 GLN B CA 1
ATOM 3406 C C . GLN B 1 54 ? -9.078 12.367 24.094 1 53.69 54 GLN B C 1
ATOM 3408 O O . GLN B 1 54 ? -8.031 12.227 24.734 1 53.69 54 GLN B O 1
ATOM 3413 N N . VAL B 1 55 ? -9.133 12.766 22.859 1 49.62 55 VAL B N 1
ATOM 3414 C CA . VAL B 1 55 ? -8.156 13.836 22.719 1 49.62 55 VAL B CA 1
ATOM 3415 C C . VAL B 1 55 ? -8.766 15.164 23.156 1 49.62 55 VAL B C 1
ATOM 3417 O O . VAL B 1 55 ? -9.992 15.32 23.156 1 49.62 55 VAL B O 1
ATOM 3420 N N . LEU B 1 56 ? -8.258 15.992 23.734 1 47.16 56 LEU B N 1
ATOM 3421 C CA . LEU B 1 56 ? -8.695 17.219 24.391 1 47.16 56 LEU B CA 1
ATOM 3422 C C . LEU B 1 56 ? -9.883 17.844 23.656 1 47.16 56 LEU B C 1
ATOM 3424 O O . LEU B 1 56 ? -10.852 18.266 24.281 1 47.16 56 LEU B O 1
ATOM 3428 N N . THR B 1 57 ? -9.758 17.938 22.344 1 52.03 57 THR B N 1
ATOM 3429 C CA . THR B 1 57 ? -10.781 18.688 21.625 1 52.03 57 THR B CA 1
ATOM 3430 C C . THR B 1 57 ? -11.781 17.75 20.969 1 52.03 57 THR B C 1
ATOM 3432 O O . THR B 1 57 ? -12.891 18.156 20.609 1 52.03 57 THR B O 1
ATOM 3435 N N . ASN B 1 58 ? -11.281 16.594 20.906 1 62.09 58 ASN B N 1
ATOM 3436 C CA . ASN B 1 58 ? -12.172 15.727 20.141 1 62.09 58 ASN B CA 1
ATOM 3437 C C . ASN B 1 58 ? -12.359 14.383 20.844 1 62.09 58 ASN B C 1
ATOM 3439 O O . ASN B 1 58 ? -11.445 13.891 21.5 1 62.09 58 ASN B O 1
ATOM 3443 N N . ARG B 1 59 ? -13.609 14.086 21.172 1 73.31 59 ARG B N 1
ATOM 3444 C CA . ARG B 1 59 ? -13.906 12.719 21.594 1 73.31 59 ARG B CA 1
ATOM 3445 C C . ARG B 1 59 ? -14.203 11.828 20.391 1 73.31 59 ARG B C 1
ATOM 3447 O O . ARG B 1 59 ? -14.984 12.203 19.516 1 73.31 59 ARG B O 1
ATOM 3454 N N . LEU B 1 60 ? -13.398 10.758 20.391 1 81.94 60 LEU B N 1
ATOM 3455 C CA . LEU B 1 60 ? -13.586 9.812 19.297 1 81.94 60 LEU B CA 1
ATOM 3456 C C . LEU B 1 60 ? -14.219 8.523 19.797 1 81.94 60 LEU B C 1
ATOM 3458 O O . LEU B 1 60 ? -13.711 7.898 20.734 1 81.94 60 LEU B O 1
ATOM 3462 N N . TYR B 1 61 ? -15.383 8.195 19.172 1 86.62 61 TYR B N 1
ATOM 3463 C CA . TYR B 1 61 ? -16.078 6.957 19.516 1 86.62 61 TYR B CA 1
ATOM 3464 C C . TYR B 1 61 ? -16.078 5.996 18.328 1 86.62 61 TYR B C 1
ATOM 3466 O O . TYR B 1 61 ? -16.156 6.422 17.172 1 86.62 61 TYR B O 1
ATOM 3474 N N . ARG B 1 62 ? -15.953 4.738 18.688 1 89.69 62 ARG B N 1
ATOM 3475 C CA . ARG B 1 62 ? -16.188 3.699 17.688 1 89.69 62 ARG B CA 1
ATOM 3476 C C . ARG B 1 62 ? -17.562 3.07 17.859 1 89.69 62 ARG B C 1
ATOM 3478 O O . ARG B 1 62 ? -17.938 2.693 18.984 1 89.69 62 ARG B O 1
ATOM 3485 N N . ALA B 1 63 ? -18.391 3.043 16.891 1 91.56 63 ALA B N 1
ATOM 3486 C CA . ALA B 1 63 ? -19.688 2.371 16.875 1 91.56 63 ALA B CA 1
ATOM 3487 C C . ALA B 1 63 ? -19.641 1.106 16.016 1 91.56 63 ALA B C 1
ATOM 3489 O O . ALA B 1 63 ? -19.375 1.17 14.82 1 91.56 63 ALA B O 1
ATOM 3490 N N . ASP B 1 64 ? -19.922 -0.052 16.688 1 91.56 64 ASP B N 1
ATOM 3491 C CA . ASP B 1 64 ? -19.875 -1.346 16.016 1 91.56 64 ASP B CA 1
ATOM 3492 C C . ASP B 1 64 ? -21.281 -1.923 15.836 1 91.56 64 ASP B C 1
ATOM 3494 O O . ASP B 1 64 ? -22.031 -2.049 16.812 1 91.56 64 ASP B O 1
ATOM 3498 N N . LEU B 1 65 ? -21.625 -2.215 14.633 1 90.75 65 LEU B N 1
ATOM 3499 C CA . LEU B 1 65 ? -22.797 -3.041 14.383 1 90.75 65 LEU B CA 1
ATOM 3500 C C . LEU B 1 65 ? -22.484 -4.516 14.617 1 90.75 65 LEU B C 1
ATOM 3502 O O . LEU B 1 65 ? -21.609 -5.082 13.961 1 90.75 65 LEU B O 1
ATOM 3506 N N . MET B 1 66 ? -23.281 -5.082 15.461 1 87.5 66 MET B N 1
ATOM 3507 C CA . MET B 1 66 ? -22.984 -6.438 15.906 1 87.5 66 MET B CA 1
ATOM 3508 C C . MET B 1 66 ? -23.938 -7.445 15.289 1 87.5 66 MET B C 1
ATOM 3510 O O . MET B 1 66 ? -25.125 -7.145 15.109 1 87.5 66 MET B O 1
ATOM 3514 N N . GLU B 1 67 ? -23.406 -8.516 14.859 1 81.5 67 GLU B N 1
ATOM 3515 C CA . GLU B 1 67 ? -24.156 -9.742 14.602 1 81.5 67 GLU B CA 1
ATOM 3516 C C . GLU B 1 67 ? -23.703 -10.867 15.531 1 81.5 67 GLU B C 1
ATOM 3518 O O . GLU B 1 67 ? -22.719 -11.539 15.25 1 81.5 67 GLU B O 1
ATOM 3523 N N . GLY B 1 68 ? -24.531 -11.086 16.5 1 80.19 68 GLY B N 1
ATOM 3524 C CA . GLY B 1 68 ? -24.016 -11.938 17.562 1 80.19 68 GLY B CA 1
ATOM 3525 C C . GLY B 1 68 ? -22.781 -11.375 18.234 1 80.19 68 GLY B C 1
ATOM 3526 O O . GLY B 1 68 ? -22.797 -10.242 18.734 1 80.19 68 GLY B O 1
ATOM 3527 N N . ASP B 1 69 ? -21.734 -12.125 18.188 1 81.75 69 ASP B N 1
ATOM 3528 C CA . ASP B 1 69 ? -20.484 -11.695 18.828 1 81.75 69 ASP B CA 1
ATOM 3529 C C . ASP B 1 69 ? -19.516 -11.133 17.797 1 81.75 69 ASP B C 1
ATOM 3531 O O . ASP B 1 69 ? -18.422 -10.688 18.141 1 81.75 69 ASP B O 1
ATOM 3535 N N . SER B 1 70 ? -19.984 -11.055 16.562 1 82.75 70 SER B N 1
ATOM 3536 C CA . SER B 1 70 ? -19.094 -10.609 15.492 1 82.75 70 SER B CA 1
ATOM 3537 C C . SER B 1 70 ? -19.422 -9.188 15.047 1 82.75 70 SER B C 1
ATOM 3539 O O . SER B 1 70 ? -20.594 -8.789 15.039 1 82.75 70 SER B O 1
ATOM 3541 N N . VAL B 1 71 ? -18.422 -8.453 14.859 1 85.12 71 VAL B N 1
ATOM 3542 C CA . VAL B 1 71 ? -18.594 -7.102 14.336 1 85.12 71 VAL B CA 1
ATOM 3543 C C . VAL B 1 71 ? -18.828 -7.16 12.836 1 85.12 71 VAL B C 1
ATOM 3545 O O . VAL B 1 71 ? -18.031 -7.715 12.086 1 85.12 71 VAL B O 1
ATOM 3548 N N . LEU B 1 72 ? -19.953 -6.605 12.422 1 79.88 72 LEU B N 1
ATOM 3549 C CA . LEU B 1 72 ? -20.297 -6.582 11.008 1 79.88 72 LEU B CA 1
ATOM 3550 C C . LEU B 1 72 ? -19.781 -5.312 10.336 1 79.88 72 LEU B C 1
ATOM 3552 O O . LEU B 1 72 ? -19.391 -5.336 9.172 1 79.88 72 LEU B O 1
ATOM 3556 N N . HIS B 1 73 ? -19.891 -4.32 11 1 85 73 HIS B N 1
ATOM 3557 C CA . HIS B 1 73 ? -19.547 -3.008 10.469 1 85 73 HIS B CA 1
ATOM 3558 C C . HIS B 1 73 ? -19.156 -2.039 11.578 1 85 73 HIS B C 1
ATOM 3560 O O . HIS B 1 73 ? -19.766 -2.041 12.648 1 85 73 HIS B O 1
ATOM 3566 N N . SER B 1 74 ? -18.125 -1.265 11.344 1 89.06 74 SER B N 1
ATOM 3567 C CA . SER B 1 74 ? -17.688 -0.286 12.336 1 89.06 74 SER B CA 1
ATOM 3568 C C . SER B 1 74 ? -17.672 1.123 11.75 1 89.06 74 SER B C 1
ATOM 3570 O O . SER B 1 74 ? -17.484 1.3 10.547 1 89.06 74 SER B O 1
ATOM 3572 N N . LEU B 1 75 ? -17.922 2.107 12.68 1 92.06 75 LEU B N 1
ATOM 3573 C CA . LEU B 1 75 ? -17.891 3.525 12.336 1 92.06 75 LEU B CA 1
ATOM 3574 C C . LEU B 1 75 ? -17.156 4.324 13.406 1 92.06 75 LEU B C 1
ATOM 3576 O O . LEU B 1 75 ? -16.969 3.846 14.523 1 92.06 75 LEU B O 1
ATOM 3580 N N . ILE B 1 76 ? -16.75 5.523 13 1 90.12 76 ILE B N 1
ATOM 3581 C CA . ILE B 1 76 ? -16.203 6.488 13.945 1 90.12 76 ILE B CA 1
ATOM 3582 C C . ILE B 1 76 ? -17.172 7.645 14.133 1 90.12 76 ILE B C 1
ATOM 3584 O O . ILE B 1 76 ? -17.734 8.156 13.164 1 90.12 76 ILE B O 1
ATOM 3588 N N . VAL B 1 77 ? -17.391 7.926 15.336 1 87.69 77 VAL B N 1
ATOM 3589 C CA . VAL B 1 77 ? -18.125 9.133 15.68 1 87.69 77 VAL B CA 1
ATOM 3590 C C . VAL B 1 77 ? -17.203 10.125 16.391 1 87.69 77 VAL B C 1
ATOM 3592 O O . VAL B 1 77 ? -16.688 9.82 17.469 1 87.69 77 VAL B O 1
ATOM 3595 N N . LYS B 1 78 ? -17.016 11.25 15.719 1 83.44 78 LYS B N 1
ATOM 3596 C CA . LYS B 1 78 ? -16.141 12.289 16.25 1 83.44 78 LYS B CA 1
ATOM 3597 C C . LYS B 1 78 ? -16.953 13.477 16.75 1 83.44 78 LYS B C 1
ATOM 3599 O O . LYS B 1 78 ? -17.812 13.992 16.047 1 83.44 78 LYS B O 1
ATOM 3604 N N . ARG B 1 79 ? -16.656 13.781 17.922 1 76.44 79 ARG B N 1
ATOM 3605 C CA . ARG B 1 79 ? -17.203 15.016 18.469 1 76.44 79 ARG B CA 1
ATOM 3606 C C . ARG B 1 79 ? -16.125 16.094 18.578 1 76.44 79 ARG B C 1
ATOM 3608 O O . ARG B 1 79 ? -15.078 15.875 19.188 1 76.44 79 ARG B O 1
ATOM 3615 N N . PHE B 1 80 ? -16.266 17.094 17.734 1 66.88 80 PHE B N 1
ATOM 3616 C CA . PHE B 1 80 ? -15.172 18.062 17.703 1 66.88 80 PHE B CA 1
ATOM 3617 C C . PHE B 1 80 ? -15.609 19.375 18.359 1 66.88 80 PHE B C 1
ATOM 3619 O O . PHE B 1 80 ? -16.797 19.719 18.359 1 66.88 80 PHE B O 1
ATOM 3626 N N . ASN B 1 81 ? -14.648 19.906 19.125 1 54.72 81 ASN B N 1
ATOM 3627 C CA . ASN B 1 81 ? -14.828 21.266 19.594 1 54.72 81 ASN B CA 1
ATOM 3628 C C . ASN B 1 81 ? -14.531 22.281 18.5 1 54.72 81 ASN B C 1
ATOM 3630 O O . ASN B 1 81 ? -13.578 22.109 17.734 1 54.72 81 ASN B O 1
ATOM 3634 N N . VAL B 1 82 ? -15.492 22.938 17.844 1 48.31 82 VAL B N 1
ATOM 3635 C CA . VAL B 1 82 ? -15.492 23.875 16.734 1 48.31 82 VAL B CA 1
ATOM 3636 C C . VAL B 1 82 ? -14.258 24.766 16.797 1 48.31 82 VAL B C 1
ATOM 3638 O O . VAL B 1 82 ? -13.93 25.453 15.836 1 48.31 82 VAL B O 1
ATOM 3641 N N . PHE B 1 83 ? -13.609 25.031 17.812 1 45.28 83 PHE B N 1
ATOM 3642 C CA . PHE B 1 83 ? -12.625 26.094 17.922 1 45.28 83 PHE B CA 1
ATOM 3643 C C . PHE B 1 83 ? -11.305 25.672 17.281 1 45.28 83 PHE B C 1
ATOM 3645 O O . PHE B 1 83 ? -10.352 26.469 17.25 1 45.28 83 PHE B O 1
ATOM 3652 N N . GLY B 1 84 ? -11.234 24.609 16.641 1 51.19 84 GLY B N 1
ATOM 3653 C CA . GLY B 1 84 ? -9.852 24.156 16.734 1 51.19 84 GLY B CA 1
ATOM 3654 C C . GLY B 1 84 ? -9.055 24.453 15.469 1 51.19 84 GLY B C 1
ATOM 3655 O O . GLY B 1 84 ? -7.82 24.391 15.484 1 51.19 84 GLY B O 1
ATOM 3656 N N . SER B 1 85 ? -9.672 24.656 14.172 1 56 85 SER B N 1
ATOM 3657 C CA . SER B 1 85 ? -8.656 24.719 13.133 1 56 85 SER B CA 1
ATOM 3658 C C . SER B 1 85 ? -8.156 26.141 12.922 1 56 85 SER B C 1
ATOM 3660 O O . SER B 1 85 ? -8.945 27.062 12.688 1 56 85 SER B O 1
ATOM 3662 N N . VAL B 1 86 ? -6.883 26.516 13.312 1 55.47 86 VAL B N 1
ATOM 3663 C CA . VAL B 1 86 ? -6.25 27.812 13.109 1 55.47 86 VAL B CA 1
ATOM 3664 C C . VAL B 1 86 ? -6.023 28.047 11.617 1 55.47 86 VAL B C 1
ATOM 3666 O O . VAL B 1 86 ? -5.797 29.188 11.195 1 55.47 86 VAL B O 1
ATOM 3669 N N . ILE B 1 87 ? -6.148 27.031 10.812 1 56.5 87 ILE B N 1
ATOM 3670 C CA . ILE B 1 87 ? -5.785 27.188 9.406 1 56.5 87 ILE B CA 1
ATOM 3671 C C . ILE B 1 87 ? -7.047 27.391 8.57 1 56.5 87 ILE B C 1
ATOM 3673 O O . ILE B 1 87 ? -7.105 28.297 7.742 1 56.5 87 ILE B O 1
ATOM 3677 N N . ASN B 1 88 ? -7.949 26.516 8.664 1 59.78 88 ASN B N 1
ATOM 3678 C CA . ASN B 1 88 ? -9.117 26.547 7.797 1 59.78 88 ASN B CA 1
ATOM 3679 C C . ASN B 1 88 ? -10.383 26.922 8.562 1 59.78 88 ASN B C 1
ATOM 3681 O O . ASN B 1 88 ? -10.516 26.609 9.75 1 59.78 88 ASN B O 1
ATOM 3685 N N . ASN B 1 89 ? -11.062 27.703 7.773 1 69.38 89 ASN B N 1
ATOM 3686 C CA . ASN B 1 89 ? -12.383 27.938 8.344 1 69.38 89 ASN B CA 1
ATOM 3687 C C . ASN B 1 89 ? -13.219 26.672 8.352 1 69.38 89 ASN B C 1
ATOM 3689 O O . ASN B 1 89 ? -12.906 25.703 7.641 1 69.38 89 ASN B O 1
ATOM 3693 N N . ALA B 1 90 ? -14.133 26.625 9.172 1 70.25 90 ALA B N 1
ATOM 3694 C CA . ALA B 1 90 ? -14.953 25.438 9.43 1 70.25 90 ALA B CA 1
ATOM 3695 C C . ALA B 1 90 ? -15.617 24.953 8.148 1 70.25 90 ALA B C 1
ATOM 3697 O O . ALA B 1 90 ? -15.672 23.75 7.891 1 70.25 90 ALA B O 1
ATOM 3698 N N . ASP B 1 91 ? -15.992 25.875 7.27 1 74.56 91 ASP B N 1
ATOM 3699 C CA . ASP B 1 91 ? -16.703 25.5 6.051 1 74.56 91 ASP B CA 1
ATOM 3700 C C . ASP B 1 91 ? -15.766 24.797 5.066 1 74.56 91 ASP B C 1
ATOM 3702 O O . ASP B 1 91 ? -16.125 23.766 4.492 1 74.56 91 ASP B O 1
ATOM 3706 N N . THR B 1 92 ? -14.625 25.375 4.91 1 80.19 92 THR B N 1
ATOM 3707 C CA . THR B 1 92 ? -13.648 24.797 3.994 1 80.19 92 THR B CA 1
ATOM 3708 C C . THR B 1 92 ? -13.188 23.422 4.5 1 80.19 92 THR B C 1
ATOM 3710 O O . THR B 1 92 ? -12.953 22.516 3.709 1 80.19 92 THR B O 1
ATOM 3713 N N . GLN B 1 93 ? -13.117 23.375 5.742 1 81.75 93 GLN B N 1
ATOM 3714 C CA . GLN B 1 93 ? -12.703 22.109 6.348 1 81.75 93 GLN B CA 1
ATOM 3715 C C . GLN B 1 93 ? -13.711 21 6.066 1 81.75 93 GLN B C 1
ATOM 3717 O O . GLN B 1 93 ? -13.336 19.891 5.688 1 81.75 93 GLN B O 1
ATOM 3722 N N . ILE B 1 94 ? -14.891 21.359 6.215 1 80.62 94 ILE B N 1
ATOM 3723 C CA . ILE B 1 94 ? -15.961 20.391 6.02 1 80.62 94 ILE B CA 1
ATOM 3724 C C . ILE B 1 94 ? -16.016 19.969 4.555 1 80.62 94 ILE B C 1
ATOM 3726 O O . ILE B 1 94 ? -16.156 18.781 4.246 1 80.62 94 ILE B O 1
ATOM 3730 N N . GLU B 1 95 ? -15.953 20.953 3.762 1 87.44 95 GLU B N 1
ATOM 3731 C CA . GLU B 1 95 ? -15.969 20.672 2.33 1 87.44 95 GLU B CA 1
ATOM 3732 C C . GLU B 1 95 ? -14.812 19.766 1.939 1 87.44 95 GLU B C 1
ATOM 3734 O O . GLU B 1 95 ? -14.984 18.859 1.121 1 87.44 95 GLU B O 1
ATOM 3739 N N . THR B 1 96 ? -13.719 20.016 2.539 1 91.31 96 THR B N 1
ATOM 3740 C CA . THR B 1 96 ? -12.531 19.219 2.27 1 91.31 96 THR B CA 1
ATOM 3741 C C . THR B 1 96 ? -12.734 17.781 2.719 1 91.31 96 THR B C 1
ATOM 3743 O O . THR B 1 96 ? -12.469 16.844 1.96 1 91.31 96 THR B O 1
ATOM 3746 N N . PHE B 1 97 ? -13.281 17.578 3.887 1 88.62 97 PHE B N 1
ATOM 3747 C CA . PHE B 1 97 ? -13.5 16.25 4.43 1 88.62 97 PHE B CA 1
ATOM 3748 C C . PHE B 1 97 ? -14.477 15.461 3.557 1 88.62 97 PHE B C 1
ATOM 3750 O O . PHE B 1 97 ? -14.242 14.289 3.254 1 88.62 97 PHE B O 1
ATOM 3757 N N . GLU B 1 98 ? -15.5 16.125 3.229 1 89.19 98 GLU B N 1
ATOM 3758 C CA . GLU B 1 98 ? -16.531 15.484 2.424 1 89.19 98 GLU B CA 1
ATOM 3759 C C . GLU B 1 98 ? -15.992 15.078 1.055 1 89.19 98 GLU B C 1
ATOM 3761 O O . GLU B 1 98 ? -16.234 13.961 0.595 1 89.19 98 GLU B O 1
ATOM 3766 N N . LEU B 1 99 ? -15.297 16 0.45 1 93.44 99 LEU B N 1
ATOM 3767 C CA . LEU B 1 99 ? -14.758 15.742 -0.882 1 93.44 99 LEU B CA 1
ATOM 3768 C C . LEU B 1 99 ? -13.766 14.586 -0.853 1 93.44 99 LEU B C 1
ATOM 3770 O O . LEU B 1 99 ? -13.82 13.695 -1.706 1 93.44 99 LEU B O 1
ATOM 3774 N N . LEU B 1 100 ? -12.859 14.594 0.107 1 94.56 100 LEU B N 1
ATOM 3775 C CA . LEU B 1 100 ? -11.859 13.539 0.212 1 94.56 100 LEU B CA 1
ATOM 3776 C C . LEU B 1 100 ? -12.523 12.195 0.515 1 94.56 100 LEU B C 1
ATOM 3778 O O . LEU B 1 100 ? -12.148 11.172 -0.067 1 94.56 100 LEU B O 1
ATOM 3782 N N . GLY B 1 101 ? -13.453 12.188 1.387 1 91.38 101 GLY B N 1
ATOM 3783 C CA . GLY B 1 101 ? -14.156 10.969 1.748 1 91.38 101 GLY B CA 1
ATOM 3784 C C . GLY B 1 101 ? -14.922 10.359 0.59 1 91.38 101 GLY B C 1
ATOM 3785 O O . GLY B 1 101 ? -14.906 9.141 0.402 1 91.38 101 GLY B O 1
ATOM 3786 N N . GLU B 1 102 ? -15.562 11.203 -0.149 1 88.62 102 GLU B N 1
ATOM 3787 C CA . GLU B 1 102 ? -16.359 10.758 -1.285 1 88.62 102 GLU B CA 1
ATOM 3788 C C . GLU B 1 102 ? -15.484 10.148 -2.373 1 88.62 102 GLU B C 1
ATOM 3790 O O . GLU B 1 102 ? -15.977 9.414 -3.238 1 88.62 102 GLU B O 1
ATOM 3795 N N . ASN B 1 103 ? -14.266 10.445 -2.33 1 91 103 ASN B N 1
ATOM 3796 C CA . ASN B 1 103 ? -13.359 9.969 -3.367 1 91 103 ASN B CA 1
ATOM 3797 C C . ASN B 1 103 ? -12.336 8.984 -2.807 1 91 103 ASN B C 1
ATOM 3799 O O . ASN B 1 103 ? -11.281 8.773 -3.4 1 91 103 ASN B O 1
ATOM 3803 N N . ASP B 1 104 ? -12.57 8.469 -1.659 1 90 104 ASP B N 1
ATOM 3804 C CA . ASP B 1 104 ? -11.797 7.414 -1.004 1 90 104 ASP B CA 1
ATOM 3805 C C . ASP B 1 104 ? -10.375 7.883 -0.703 1 90 104 ASP B C 1
ATOM 3807 O O . ASP B 1 104 ? -9.422 7.109 -0.822 1 90 104 ASP B O 1
ATOM 3811 N N . LEU B 1 105 ? -10.188 9.172 -0.496 1 94.25 105 LEU B N 1
ATOM 3812 C CA . LEU B 1 105 ? -8.898 9.734 -0.117 1 94.25 105 LEU B CA 1
ATOM 3813 C C . LEU B 1 105 ? -8.812 9.93 1.394 1 94.25 105 LEU B C 1
ATOM 3815 O O . LEU B 1 105 ? -7.727 10.148 1.935 1 94.25 105 LEU B O 1
ATOM 3819 N N . GLY B 1 106 ? -9.828 9.859 2.01 1 93.06 106 GLY B N 1
ATOM 3820 C CA . GLY B 1 106 ? -10.047 9.891 3.447 1 93.06 106 GLY B CA 1
ATOM 3821 C C . GLY B 1 106 ? -11.289 9.141 3.885 1 93.06 106 GLY B C 1
ATOM 3822 O O . GLY B 1 106 ? -11.977 8.531 3.061 1 93.06 106 GLY B O 1
ATOM 3823 N N . PRO B 1 107 ? -11.5 9.094 5.156 1 91.81 107 PRO B N 1
ATOM 3824 C CA . PRO B 1 107 ? -12.719 8.422 5.609 1 91.81 107 PRO B CA 1
ATOM 3825 C C . PRO B 1 107 ? -13.992 9.062 5.07 1 91.81 107 PRO B C 1
ATOM 3827 O O . PRO B 1 107 ? -14.109 10.297 5.059 1 91.81 107 PRO B O 1
ATOM 3830 N N . ARG B 1 108 ? -14.883 8.273 4.621 1 89 108 ARG B N 1
ATOM 3831 C CA . ARG B 1 108 ? -16.172 8.773 4.16 1 89 108 ARG B CA 1
ATOM 3832 C C . ARG B 1 108 ? -16.969 9.375 5.309 1 89 108 ARG B C 1
ATOM 3834 O O . ARG B 1 108 ? -17 8.82 6.41 1 89 108 ARG B O 1
ATOM 3841 N N . ILE B 1 109 ? -17.625 10.477 5.027 1 88.31 109 ILE B N 1
ATOM 3842 C CA . ILE B 1 109 ? -18.469 11.141 6.016 1 88.31 109 ILE B CA 1
ATOM 3843 C C . ILE B 1 109 ? -19.938 10.773 5.777 1 88.31 109 ILE B C 1
ATOM 3845 O O . ILE B 1 109 ? -20.469 11 4.688 1 88.31 109 ILE B O 1
ATOM 3849 N N . PHE B 1 110 ? -20.578 10.195 6.766 1 87.38 110 PHE B N 1
ATOM 3850 C CA . PHE B 1 110 ? -21.969 9.789 6.645 1 87.38 110 PHE B CA 1
ATOM 3851 C C . PHE B 1 110 ? -22.891 10.859 7.191 1 87.38 110 PHE B C 1
ATOM 3853 O O . PHE B 1 110 ? -24.047 10.977 6.754 1 87.38 110 PHE B O 1
ATOM 3860 N N . TYR B 1 111 ? -22.438 11.508 8.18 1 85.56 111 TYR B N 1
ATOM 3861 C CA . TYR B 1 111 ? -23.25 12.516 8.836 1 85.56 111 TYR B CA 1
ATOM 3862 C C . TYR B 1 111 ? -22.391 13.586 9.492 1 85.56 111 TYR B C 1
ATOM 3864 O O . TYR B 1 111 ? -21.312 13.281 10.016 1 85.56 111 TYR B O 1
ATOM 3872 N N . ARG B 1 112 ? -22.922 14.742 9.289 1 83.19 112 ARG B N 1
ATOM 3873 C CA . ARG B 1 112 ? -22.297 15.859 10 1 83.19 112 ARG B CA 1
ATOM 3874 C C . ARG B 1 112 ? -23.344 16.844 10.516 1 83.19 112 ARG B C 1
ATOM 3876 O O . ARG B 1 112 ? -24.219 17.266 9.773 1 83.19 112 ARG B O 1
ATOM 3883 N N . PHE B 1 113 ? -23.219 17.078 11.789 1 75.25 113 PHE B N 1
ATOM 3884 C CA . PHE B 1 113 ? -24.078 18.094 12.383 1 75.25 113 PHE B CA 1
ATOM 3885 C C . PHE B 1 113 ? -23.406 18.719 13.602 1 75.25 113 PHE B C 1
ATOM 3887 O O . PHE B 1 113 ? -23.062 18.016 14.555 1 75.25 113 PHE B O 1
ATOM 3894 N N . ARG B 1 114 ? -23.219 20.109 13.508 1 71.44 114 ARG B N 1
ATOM 3895 C CA . ARG B 1 114 ? -22.609 20.859 14.602 1 71.44 114 ARG B CA 1
ATOM 3896 C C . ARG B 1 114 ? -21.25 20.297 14.961 1 71.44 114 ARG B C 1
ATOM 3898 O O . ARG B 1 114 ? -20.312 20.344 14.156 1 71.44 114 ARG B O 1
ATOM 3905 N N . ASP B 1 115 ? -21.25 19.609 16.125 1 73.12 115 ASP B N 1
ATOM 3906 C CA . ASP B 1 115 ? -19.969 19.188 16.641 1 73.12 115 ASP B CA 1
ATOM 3907 C C . ASP B 1 115 ? -19.797 17.672 16.5 1 73.12 115 ASP B C 1
ATOM 3909 O O . ASP B 1 115 ? -18.922 17.078 17.125 1 73.12 115 ASP B O 1
ATOM 3913 N N . VAL B 1 116 ? -20.656 17.109 15.648 1 80.56 116 VAL B N 1
ATOM 3914 C CA . VAL B 1 116 ? -20.578 15.656 15.539 1 80.56 116 VAL B CA 1
ATOM 3915 C C . VAL B 1 116 ? -20.344 15.258 14.078 1 80.56 116 VAL B C 1
ATOM 3917 O O . VAL B 1 116 ? -21 15.797 13.18 1 80.56 116 VAL B O 1
ATOM 3920 N N . ILE B 1 117 ? -19.453 14.383 13.914 1 85.5 117 ILE B N 1
ATOM 3921 C CA . ILE B 1 117 ? -19.219 13.789 12.602 1 85.5 117 ILE B CA 1
ATOM 3922 C C . ILE B 1 117 ? -19.266 12.266 12.703 1 85.5 117 ILE B C 1
ATOM 3924 O O . ILE B 1 117 ? -18.656 11.68 13.602 1 85.5 117 ILE B O 1
ATOM 3928 N N . ILE B 1 118 ? -20.078 11.672 11.891 1 89.12 118 ILE B N 1
ATOM 3929 C CA . ILE B 1 118 ? -20.078 10.219 11.727 1 89.12 118 ILE B CA 1
ATOM 3930 C C . ILE B 1 118 ? -19.344 9.844 10.445 1 89.12 118 ILE B C 1
ATOM 3932 O O . ILE B 1 118 ? -19.734 10.266 9.352 1 89.12 118 ILE B O 1
ATOM 3936 N N . GLN B 1 119 ? -18.312 9.07 10.672 1 90.38 119 GLN B N 1
ATOM 3937 C CA . GLN B 1 119 ? -17.5 8.773 9.5 1 90.38 119 GLN B CA 1
ATOM 3938 C C . GLN B 1 119 ? -17.109 7.301 9.461 1 90.38 119 GLN B C 1
ATOM 3940 O O . GLN B 1 119 ? -17.328 6.57 10.438 1 90.38 119 GLN B O 1
ATOM 3945 N N . GLU B 1 120 ? -16.625 6.898 8.352 1 89.69 120 GLU B N 1
ATOM 3946 C CA . GLU B 1 120 ? -16.125 5.547 8.109 1 89.69 120 GLU B CA 1
ATOM 3947 C C . GLU B 1 120 ? -14.992 5.195 9.078 1 89.69 120 GLU B C 1
ATOM 3949 O O . GLU B 1 120 ? -14.164 6.047 9.414 1 89.69 120 GLU B O 1
ATOM 3954 N N . PHE B 1 121 ? -15.07 3.959 9.547 1 88.56 121 PHE B N 1
ATOM 3955 C CA . PHE B 1 121 ? -13.953 3.398 10.297 1 88.56 121 PHE B CA 1
ATOM 3956 C C . PHE B 1 121 ? -12.984 2.668 9.375 1 88.56 121 PHE B C 1
ATOM 3958 O O . PHE B 1 121 ? -13.32 1.622 8.812 1 88.56 121 PHE B O 1
ATOM 3965 N N . ILE B 1 122 ? -11.859 3.219 9.219 1 88.56 122 ILE B N 1
ATOM 3966 C CA . ILE B 1 122 ? -10.82 2.539 8.453 1 88.56 122 ILE B CA 1
ATOM 3967 C C . ILE B 1 122 ? -10.055 1.585 9.367 1 88.56 122 ILE B C 1
ATOM 3969 O O . ILE B 1 122 ? -9.461 2.01 10.359 1 88.56 122 ILE B O 1
ATOM 3973 N N . VAL B 1 123 ? -10.062 0.347 9.016 1 86.88 123 VAL B N 1
ATOM 3974 C CA . VAL B 1 123 ? -9.422 -0.675 9.844 1 86.88 123 VAL B CA 1
ATOM 3975 C C . VAL B 1 123 ? -7.906 -0.477 9.828 1 86.88 123 VAL B C 1
ATOM 3977 O O . VAL B 1 123 ? -7.289 -0.439 8.766 1 86.88 123 VAL B O 1
ATOM 3980 N N . GLY B 1 124 ? -7.344 -0.305 10.969 1 88.56 124 GLY B N 1
ATOM 3981 C CA . GLY B 1 124 ? -5.918 -0.095 11.148 1 88.56 124 GLY B CA 1
ATOM 3982 C C . GLY B 1 124 ? -5.57 0.569 12.469 1 88.56 124 GLY B C 1
ATOM 3983 O O . GLY B 1 124 ? -6.461 0.894 13.258 1 88.56 124 GLY B O 1
ATOM 3984 N N . ASN B 1 125 ? -4.293 0.671 12.734 1 88.56 125 ASN B N 1
ATOM 3985 C CA . ASN B 1 125 ? -3.783 1.355 13.914 1 88.56 125 ASN B CA 1
ATOM 3986 C C . ASN B 1 125 ? -2.928 2.561 13.539 1 88.56 125 ASN B C 1
ATOM 3988 O O . ASN B 1 125 ? -2.209 2.531 12.539 1 88.56 125 ASN B O 1
ATOM 3992 N N . THR B 1 126 ? -3.127 3.582 14.375 1 89.25 126 THR B N 1
ATOM 3993 C CA . THR B 1 126 ? -2.254 4.727 14.141 1 89.25 126 THR B CA 1
ATOM 3994 C C . THR B 1 126 ? -0.787 4.312 14.227 1 89.25 126 THR B C 1
ATOM 3996 O O . THR B 1 126 ? -0.419 3.463 15.039 1 89.25 126 THR B O 1
ATOM 3999 N N . LEU B 1 127 ? 0.001 4.879 13.367 1 90.31 127 LEU B N 1
ATOM 4000 C CA . LEU B 1 127 ? 1.428 4.578 13.383 1 90.31 127 LEU B CA 1
ATOM 4001 C C . LEU B 1 127 ? 2.07 5.051 14.68 1 90.31 127 LEU B C 1
ATOM 4003 O O . LEU B 1 127 ? 1.54 5.938 15.352 1 90.31 127 LEU B O 1
ATOM 4007 N N . GLU B 1 128 ? 3.121 4.383 15 1 84.88 128 GLU B N 1
ATOM 4008 C CA . GLU B 1 128 ? 4.02 4.859 16.047 1 84.88 128 GLU B CA 1
ATOM 4009 C C . GLU B 1 128 ? 5.18 5.66 15.461 1 84.88 128 GLU B C 1
ATOM 4011 O O . GLU B 1 128 ? 5.461 5.562 14.266 1 84.88 128 GLU B O 1
ATOM 4016 N N . ARG B 1 129 ? 5.766 6.406 16.281 1 75.44 129 ARG B N 1
ATOM 4017 C CA . ARG B 1 129 ? 6.816 7.312 15.828 1 75.44 129 ARG B CA 1
ATOM 4018 C C . ARG B 1 129 ? 7.918 6.551 15.094 1 75.44 129 ARG B C 1
ATOM 4020 O O . ARG B 1 129 ? 8.422 7.016 14.07 1 75.44 129 ARG B O 1
ATOM 4027 N N . LEU B 1 130 ? 8.25 5.363 15.602 1 81.75 130 LEU B N 1
ATOM 4028 C CA . LEU B 1 130 ? 9.383 4.633 15.039 1 81.75 130 LEU B CA 1
ATOM 4029 C C . LEU B 1 130 ? 8.938 3.756 13.875 1 81.75 130 LEU B C 1
ATOM 4031 O O . LEU B 1 130 ? 9.773 3.174 13.18 1 81.75 130 LEU B O 1
ATOM 4035 N N . SER B 1 131 ? 7.656 3.752 13.602 1 86.69 131 SER B N 1
ATOM 4036 C CA . SER B 1 131 ? 7.133 2.922 12.516 1 86.69 131 SER B CA 1
ATOM 4037 C C . SER B 1 131 ? 7.695 3.355 11.164 1 86.69 131 SER B C 1
ATOM 4039 O O . SER B 1 131 ? 7.934 2.521 10.289 1 86.69 131 SER B O 1
ATOM 4041 N N . LEU B 1 132 ? 7.938 4.602 11.023 1 87.44 132 LEU B N 1
ATOM 4042 C CA . LEU B 1 132 ? 8.359 5.148 9.742 1 87.44 132 LEU B CA 1
ATOM 4043 C C . LEU B 1 132 ? 9.828 4.812 9.469 1 87.44 132 LEU B C 1
ATOM 4045 O O . LEU B 1 132 ? 10.305 4.969 8.344 1 87.44 132 LEU B O 1
ATOM 4049 N N . LEU B 1 133 ? 10.516 4.309 10.484 1 88.75 133 LEU B N 1
ATOM 4050 C CA . LEU B 1 133 ? 11.891 3.883 10.273 1 88.75 133 LEU B CA 1
ATOM 4051 C C . LEU B 1 133 ? 11.945 2.514 9.602 1 88.75 133 LEU B C 1
ATOM 4053 O O . LEU B 1 133 ? 13 2.092 9.125 1 88.75 133 LEU B O 1
ATOM 4057 N N . ASN B 1 134 ? 10.844 1.88 9.641 1 92.94 134 ASN B N 1
ATOM 4058 C CA . ASN B 1 134 ? 10.719 0.658 8.852 1 92.94 134 ASN B CA 1
ATOM 4059 C C . ASN B 1 134 ? 10.508 0.963 7.371 1 92.94 134 ASN B C 1
ATOM 4061 O O . ASN B 1 134 ? 9.555 1.65 7.004 1 92.94 134 ASN B O 1
ATOM 4065 N N . LEU B 1 135 ? 11.359 0.386 6.531 1 95.62 135 LEU B N 1
ATOM 4066 C CA . LEU B 1 135 ? 11.398 0.757 5.117 1 95.62 135 LEU B CA 1
ATOM 4067 C C . LEU B 1 135 ? 10.062 0.442 4.441 1 95.62 135 LEU B C 1
ATOM 4069 O O . LEU B 1 135 ? 9.625 1.18 3.557 1 95.62 135 LEU B O 1
ATOM 4073 N N . SER B 1 136 ? 9.445 -0.687 4.789 1 96.38 136 SER B N 1
ATOM 4074 C CA . SER B 1 136 ? 8.141 -1.028 4.227 1 96.38 136 SER B CA 1
ATOM 4075 C C . SER B 1 136 ? 7.102 0.042 4.547 1 96.38 136 SER B C 1
ATOM 4077 O O . SER B 1 136 ? 6.352 0.469 3.666 1 96.38 136 SER B O 1
ATOM 4079 N N . CYS B 1 137 ? 7.074 0.499 5.754 1 94.88 137 CYS B N 1
ATOM 4080 C CA . CYS B 1 137 ? 6.133 1.529 6.18 1 94.88 137 CYS B CA 1
ATOM 4081 C C . CYS B 1 137 ? 6.426 2.854 5.484 1 94.88 137 CYS B C 1
ATOM 4083 O O . CYS B 1 137 ? 5.516 3.5 4.961 1 94.88 137 CYS B O 1
ATOM 4085 N N . LEU B 1 138 ? 7.668 3.207 5.508 1 94.19 138 LEU B N 1
ATOM 4086 C CA . LEU B 1 138 ? 8.102 4.469 4.918 1 94.19 138 LEU B CA 1
ATOM 4087 C C . LEU B 1 138 ? 7.746 4.527 3.438 1 94.19 138 LEU B C 1
ATOM 4089 O O . LEU B 1 138 ? 7.258 5.551 2.951 1 94.19 138 LEU B O 1
ATOM 4093 N N . THR B 1 139 ? 7.984 3.461 2.703 1 95.38 139 THR B N 1
ATOM 4094 C CA . THR B 1 139 ? 7.766 3.467 1.26 1 95.38 139 THR B CA 1
ATOM 4095 C C . THR B 1 139 ? 6.277 3.385 0.939 1 95.38 139 THR B C 1
ATOM 4097 O O . THR B 1 139 ? 5.82 3.955 -0.054 1 95.38 139 THR B O 1
ATOM 4100 N N . SER B 1 140 ? 5.531 2.682 1.797 1 95.5 140 SER B N 1
ATOM 4101 C CA . SER B 1 140 ? 4.082 2.713 1.659 1 95.5 140 SER B CA 1
ATOM 4102 C C . SER B 1 140 ? 3.543 4.133 1.794 1 95.5 140 SER B C 1
ATOM 4104 O O . SER B 1 140 ? 2.637 4.531 1.058 1 95.5 140 SER B O 1
ATOM 4106 N N . MET B 1 141 ? 4.094 4.836 2.697 1 95.06 141 MET B N 1
ATOM 4107 C CA . MET B 1 141 ? 3.703 6.23 2.893 1 95.06 141 MET B CA 1
ATOM 4108 C C . MET B 1 141 ? 4.062 7.074 1.674 1 95.06 141 MET B C 1
ATOM 4110 O O . MET B 1 141 ? 3.293 7.945 1.269 1 95.06 141 MET B O 1
ATOM 4114 N N . ALA B 1 142 ? 5.223 6.828 1.093 1 97.19 142 ALA B N 1
ATOM 4115 C CA . ALA B 1 142 ? 5.66 7.574 -0.084 1 97.19 142 ALA B CA 1
ATOM 4116 C C . ALA B 1 142 ? 4.66 7.43 -1.228 1 97.19 142 ALA B C 1
ATOM 4118 O O . ALA B 1 142 ? 4.25 8.422 -1.835 1 97.19 142 ALA B O 1
ATOM 4119 N N . SER B 1 143 ? 4.273 6.176 -1.535 1 97.31 143 SER B N 1
ATOM 4120 C CA . SER B 1 143 ? 3.312 5.906 -2.598 1 97.31 143 SER B CA 1
ATOM 4121 C C . SER B 1 143 ? 1.954 6.523 -2.285 1 97.31 143 SER B C 1
ATOM 4123 O O . SER B 1 143 ? 1.325 7.129 -3.154 1 97.31 143 SER B O 1
ATOM 4125 N N . GLU B 1 144 ? 1.509 6.352 -1.012 1 97 144 GLU B N 1
ATOM 4126 C CA . GLU B 1 144 ? 0.218 6.883 -0.589 1 97 144 GLU B CA 1
ATOM 4127 C C . GLU B 1 144 ? 0.181 8.406 -0.715 1 97 144 GLU B C 1
ATOM 4129 O O . GLU B 1 144 ? -0.817 8.969 -1.166 1 97 144 GLU B O 1
ATOM 4134 N N . LEU B 1 145 ? 1.221 9.008 -0.311 1 97.62 145 LEU B N 1
ATOM 4135 C CA . LEU B 1 145 ? 1.316 10.469 -0.362 1 97.62 145 LEU B CA 1
ATOM 4136 C C . LEU B 1 145 ? 1.266 10.961 -1.802 1 97.62 145 LEU B C 1
ATOM 4138 O O . LEU B 1 145 ? 0.569 11.938 -2.104 1 97.62 145 LEU B O 1
ATOM 4142 N N . ALA B 1 146 ? 2.035 10.32 -2.688 1 98.25 146 ALA B N 1
ATOM 4143 C CA . ALA B 1 146 ? 2.037 10.703 -4.098 1 98.25 146 ALA B CA 1
ATOM 4144 C C . ALA B 1 146 ? 0.647 10.555 -4.707 1 98.25 146 ALA B C 1
ATOM 4146 O O . ALA B 1 146 ? 0.186 11.43 -5.441 1 98.25 146 ALA B O 1
ATOM 4147 N N . ARG B 1 147 ? -0.027 9.453 -4.426 1 96.75 147 ARG B N 1
ATOM 4148 C CA . ARG B 1 147 ? -1.38 9.227 -4.922 1 96.75 147 ARG B CA 1
ATOM 4149 C C . ARG B 1 147 ? -2.34 10.289 -4.406 1 96.75 147 ARG B C 1
ATOM 4151 O O . ARG B 1 147 ? -3.16 10.812 -5.164 1 96.75 147 ARG B O 1
ATOM 4158 N N . PHE B 1 148 ? -2.213 10.57 -3.135 1 97.88 148 PHE B N 1
ATOM 4159 C CA . PHE B 1 148 ? -3.062 11.578 -2.518 1 97.88 148 PHE B CA 1
ATOM 4160 C C . PHE B 1 148 ? -2.875 12.93 -3.193 1 97.88 148 PHE B C 1
ATOM 4162 O O . PHE B 1 148 ? -3.85 13.586 -3.559 1 97.88 148 PHE B O 1
ATOM 4169 N N . HIS B 1 149 ? -1.611 13.328 -3.344 1 98.5 149 HIS B N 1
ATOM 4170 C CA . HIS B 1 149 ? -1.31 14.609 -3.973 1 98.5 149 HIS B CA 1
ATOM 4171 C C . HIS B 1 149 ? -1.926 14.695 -5.367 1 98.5 149 HIS B C 1
ATOM 4173 O O . HIS B 1 149 ? -2.547 15.703 -5.711 1 98.5 149 HIS B O 1
ATOM 4179 N N . LYS B 1 150 ? -1.741 13.695 -6.086 1 97 150 LYS B N 1
ATOM 4180 C CA . LYS B 1 150 ? -2.229 13.68 -7.465 1 97 150 LYS B CA 1
ATOM 4181 C C . LYS B 1 150 ? -3.754 13.688 -7.504 1 97 150 LYS B C 1
ATOM 4183 O O . LYS B 1 150 ? -4.355 14.539 -8.164 1 97 150 LYS B O 1
ATOM 4188 N N . SER B 1 151 ? -4.383 12.805 -6.797 1 96.44 151 SER B N 1
ATOM 4189 C CA . SER B 1 151 ? -5.832 12.633 -6.848 1 96.44 151 SER B CA 1
ATOM 4190 C C . SER B 1 151 ? -6.559 13.812 -6.223 1 96.44 151 SER B C 1
ATOM 4192 O O . SER B 1 151 ? -7.547 14.305 -6.773 1 96.44 151 SER B O 1
ATOM 4194 N N . ALA B 1 152 ? -6.078 14.234 -5.086 1 97.38 152 ALA B N 1
ATOM 4195 C CA . ALA B 1 152 ? -6.715 15.352 -4.398 1 97.38 152 ALA B CA 1
ATOM 4196 C C . ALA B 1 152 ? -6.629 16.625 -5.23 1 97.38 152 ALA B C 1
ATOM 4198 O O . ALA B 1 152 ? -7.582 17.406 -5.289 1 97.38 152 ALA B O 1
ATOM 4199 N N . THR B 1 153 ? -5.508 16.859 -5.855 1 98.25 153 THR B N 1
ATOM 4200 C CA . THR B 1 153 ? -5.336 18.047 -6.699 1 98.25 153 THR B CA 1
ATOM 4201 C C . THR B 1 153 ? -6.297 18 -7.887 1 98.25 153 THR B C 1
ATOM 4203 O O . THR B 1 153 ? -6.879 19.016 -8.258 1 98.25 153 THR B O 1
ATOM 4206 N N . ALA B 1 154 ? -6.43 16.844 -8.453 1 96.88 154 ALA B N 1
ATOM 4207 C CA . ALA B 1 154 ? -7.266 16.672 -9.641 1 96.88 154 ALA B CA 1
ATOM 4208 C C . ALA B 1 154 ? -8.727 16.969 -9.32 1 96.88 154 ALA B C 1
ATOM 4210 O O . ALA B 1 154 ? -9.461 17.484 -10.172 1 96.88 154 ALA B O 1
ATOM 4211 N N . ILE B 1 155 ? -9.172 16.703 -8.125 1 95.81 155 ILE B N 1
ATOM 4212 C CA . ILE B 1 155 ? -10.594 16.812 -7.824 1 95.81 155 ILE B CA 1
ATOM 4213 C C . ILE B 1 155 ? -10.875 18.109 -7.082 1 95.81 155 ILE B C 1
ATOM 4215 O O . ILE B 1 155 ? -12.031 18.5 -6.906 1 95.81 155 ILE B O 1
ATOM 4219 N N . ALA B 1 156 ? -9.812 18.797 -6.637 1 96 156 ALA B N 1
ATOM 4220 C CA . ALA B 1 156 ? -9.992 20.031 -5.863 1 96 156 ALA B CA 1
ATOM 4221 C C . ALA B 1 156 ? -10.758 21.078 -6.664 1 96 156 ALA B C 1
ATOM 4223 O O . ALA B 1 156 ? -10.43 21.359 -7.816 1 96 156 ALA B O 1
ATOM 4224 N N . PRO B 1 157 ? -11.711 21.688 -6.051 1 95.25 157 PRO B N 1
ATOM 4225 C CA . PRO B 1 157 ? -12.492 22.703 -6.754 1 95.25 157 PRO B CA 1
ATOM 4226 C C . PRO B 1 157 ? -11.664 23.953 -7.098 1 95.25 157 PRO B C 1
ATOM 4228 O O . PRO B 1 157 ? -10.719 24.281 -6.379 1 95.25 157 PRO B O 1
ATOM 4231 N N . PRO B 1 158 ? -12.109 24.656 -8.102 1 94.5 158 PRO B N 1
ATOM 4232 C CA . PRO B 1 158 ? -11.336 25.812 -8.555 1 94.5 158 PRO B CA 1
ATOM 4233 C C . PRO B 1 158 ? -11.312 26.953 -7.531 1 94.5 158 PRO B C 1
ATOM 4235 O O . PRO B 1 158 ? -10.367 27.734 -7.504 1 94.5 158 PRO B O 1
ATOM 4238 N N . HIS B 1 159 ? -12.32 27 -6.637 1 93.25 159 HIS B N 1
ATOM 4239 C CA . HIS B 1 159 ? -12.422 28.141 -5.73 1 93.25 159 HIS B CA 1
ATOM 4240 C C . HIS B 1 159 ? -11.555 27.938 -4.496 1 93.25 159 HIS B C 1
ATOM 4242 O O . HIS B 1 159 ? -11.414 28.844 -3.676 1 93.25 159 HIS B O 1
ATOM 4248 N N . TRP B 1 160 ? -10.992 26.781 -4.34 1 93.12 160 TRP B N 1
ATOM 4249 C CA . TRP B 1 160 ? -10.086 26.578 -3.219 1 93.12 160 TRP B CA 1
ATOM 4250 C C . TRP B 1 160 ? -8.828 27.438 -3.379 1 93.12 160 TRP B C 1
ATOM 4252 O O . TRP B 1 160 ? -8.328 27.609 -4.492 1 93.12 160 TRP B O 1
ATOM 4262 N N . ASP B 1 161 ? -8.336 28.031 -2.285 1 92.69 161 ASP B N 1
ATOM 4263 C CA . ASP B 1 161 ? -7.133 28.859 -2.283 1 92.69 161 ASP B CA 1
ATOM 4264 C C . ASP B 1 161 ? -5.91 28.047 -2.703 1 92.69 161 ASP B C 1
ATOM 4266 O O . ASP B 1 161 ? -5.555 27.062 -2.039 1 92.69 161 ASP B O 1
ATOM 4270 N N . ARG B 1 162 ? -5.211 28.422 -3.742 1 95.5 162 ARG B N 1
ATOM 4271 C CA . ARG B 1 162 ? -4.105 27.641 -4.289 1 95.5 162 ARG B CA 1
ATOM 4272 C C . ARG B 1 162 ? -2.764 28.219 -3.861 1 95.5 162 ARG B C 1
ATOM 4274 O O . ARG B 1 162 ? -1.709 27.734 -4.266 1 95.5 162 ARG B O 1
ATOM 4281 N N . ASN B 1 163 ? -2.826 29.312 -3.033 1 95 163 ASN B N 1
ATOM 4282 C CA . ASN B 1 163 ? -1.586 29.812 -2.447 1 95 163 ASN B CA 1
ATOM 4283 C C . ASN B 1 163 ? -1 28.812 -1.448 1 95 163 ASN B C 1
ATOM 4285 O O . ASN B 1 163 ? -1.729 28.25 -0.637 1 95 163 ASN B O 1
ATOM 4289 N N . PRO B 1 164 ? 0.32 28.578 -1.563 1 97.38 164 PRO B N 1
ATOM 4290 C CA . PRO B 1 164 ? 0.924 27.594 -0.667 1 97.38 164 PRO B CA 1
ATOM 4291 C C . PRO B 1 164 ? 0.664 27.891 0.807 1 97.38 164 PRO B C 1
ATOM 4293 O O . PRO B 1 164 ? 0.898 29.016 1.261 1 97.38 164 PRO B O 1
ATOM 4296 N N . VAL B 1 165 ? 0.224 26.938 1.531 1 95.19 165 VAL B N 1
ATOM 4297 C CA . VAL B 1 165 ? -0.161 27.031 2.936 1 95.19 165 VAL B CA 1
ATOM 4298 C C . VAL B 1 165 ? 1.007 27.594 3.75 1 95.19 165 VAL B C 1
ATOM 4300 O O . VAL B 1 165 ? 0.812 28.422 4.645 1 95.19 165 VAL B O 1
ATOM 4303 N N . VAL B 1 166 ? 2.213 27.188 3.438 1 95.88 166 VAL B N 1
ATOM 4304 C CA . VAL B 1 166 ? 3.383 27.594 4.207 1 95.88 166 VAL B CA 1
ATOM 4305 C C . VAL B 1 166 ? 3.57 29.109 4.098 1 95.88 166 VAL B C 1
ATOM 4307 O O . VAL B 1 166 ? 3.889 29.766 5.086 1 95.88 166 VAL B O 1
ATOM 4310 N N . LEU B 1 167 ? 3.328 29.672 2.971 1 95.25 167 LEU B N 1
ATOM 4311 C CA . LEU B 1 167 ? 3.502 31.109 2.764 1 95.25 167 LEU B CA 1
ATOM 4312 C C . LEU B 1 167 ? 2.332 31.891 3.354 1 95.25 167 LEU B C 1
ATOM 4314 O O . LEU B 1 167 ? 2.533 32.906 4.027 1 95.25 167 LEU B O 1
ATOM 4318 N N . ARG B 1 168 ? 1.175 31.391 3.152 1 92.19 168 ARG B N 1
ATOM 4319 C CA . ARG B 1 168 ? -0.014 32.094 3.643 1 92.19 168 ARG B CA 1
ATOM 4320 C C . ARG B 1 168 ? -0.038 32.125 5.168 1 92.19 168 ARG B C 1
ATOM 4322 O O . ARG B 1 168 ? -0.355 33.156 5.762 1 92.19 168 ARG B O 1
ATOM 4329 N N . THR B 1 169 ? 0.237 31.016 5.746 1 90.5 169 THR B N 1
ATOM 4330 C CA . THR B 1 169 ? 0.138 30.906 7.199 1 90.5 169 THR B CA 1
ATOM 4331 C C . THR B 1 169 ? 1.254 31.688 7.879 1 90.5 169 THR B C 1
ATOM 4333 O O . THR B 1 169 ? 1.024 32.344 8.891 1 90.5 169 THR B O 1
ATOM 4336 N N . VAL B 1 170 ? 2.457 31.609 7.305 1 89.44 170 VAL B N 1
ATOM 4337 C CA . VAL B 1 170 ? 3.566 32.375 7.883 1 89.44 170 VAL B CA 1
ATOM 4338 C C . VAL B 1 170 ? 3.225 33.844 7.914 1 89.44 170 VAL B C 1
ATOM 4340 O O . VAL B 1 170 ? 3.498 34.531 8.898 1 89.44 170 VAL B O 1
ATOM 4343 N N . ASN B 1 171 ? 2.564 34.281 6.922 1 87.38 171 ASN B N 1
ATOM 4344 C CA . ASN B 1 171 ? 2.184 35.688 6.84 1 87.38 171 ASN B CA 1
ATOM 4345 C C . ASN B 1 171 ? 1.065 36.031 7.82 1 87.38 171 ASN B C 1
ATOM 4347 O O . ASN B 1 171 ? 1.112 37.062 8.492 1 87.38 171 ASN B O 1
ATOM 4351 N N . THR B 1 172 ? 0.128 35.188 7.93 1 90.31 172 THR B N 1
ATOM 4352 C CA . THR B 1 172 ? -1.053 35.438 8.742 1 90.31 172 THR B CA 1
ATOM 4353 C C . THR B 1 172 ? -0.762 35.219 10.219 1 90.31 172 THR B C 1
ATOM 4355 O O . THR B 1 172 ? -1.323 35.875 11.086 1 90.31 172 THR B O 1
ATOM 4358 N N . TRP B 1 173 ? 0.131 34.281 10.508 1 93.19 173 TRP B N 1
ATOM 4359 C CA . TRP B 1 173 ? 0.362 33.875 11.883 1 93.19 173 TRP B CA 1
ATOM 4360 C C . TRP B 1 173 ? 1.38 34.781 12.562 1 93.19 173 TRP B C 1
ATOM 4362 O O . TRP B 1 173 ? 1.402 34.875 13.789 1 93.19 173 TRP B O 1
ATOM 4372 N N . LEU B 1 174 ? 2.186 35.469 11.781 1 93.75 174 LEU B N 1
ATOM 4373 C CA . LEU B 1 174 ? 3.305 36.25 12.328 1 93.75 174 LEU B CA 1
ATOM 4374 C C . LEU B 1 174 ? 2.811 37.344 13.242 1 93.75 174 LEU B C 1
ATOM 4376 O O . LEU B 1 174 ? 3.303 37.531 14.359 1 93.75 174 LEU B O 1
ATOM 4380 N N . PRO B 1 175 ? 1.803 38.125 12.836 1 92.69 175 PRO B N 1
ATOM 4381 C CA . PRO B 1 175 ? 1.304 39.188 13.727 1 92.69 175 PRO B CA 1
ATOM 4382 C C . PRO B 1 175 ? 0.721 38.625 15.023 1 92.69 175 PRO B C 1
ATOM 4384 O O . PRO B 1 175 ? 0.916 39.219 16.094 1 92.69 175 PRO B O 1
ATOM 4387 N N . GLU B 1 176 ? 0.008 37.531 14.945 1 92.12 176 GLU B N 1
ATOM 4388 C CA . GLU B 1 176 ? -0.552 36.875 16.141 1 92.12 176 GLU B CA 1
ATOM 4389 C C . GLU B 1 176 ? 0.549 36.344 17.031 1 92.12 176 GLU B C 1
ATOM 4391 O O . GLU B 1 176 ? 0.451 36.406 18.266 1 92.12 176 GLU B O 1
ATOM 4396 N N . ALA B 1 177 ? 1.557 35.781 16.422 1 94.94 177 ALA B N 1
ATOM 4397 C CA . ALA B 1 177 ? 2.695 35.25 17.156 1 94.94 177 ALA B CA 1
ATOM 4398 C C . ALA B 1 177 ? 3.402 36.344 17.953 1 94.94 177 ALA B C 1
ATOM 4400 O O . ALA B 1 177 ? 3.822 36.125 19.094 1 94.94 177 ALA B O 1
ATOM 4401 N N . ARG B 1 178 ? 3.529 37.531 17.375 1 95.25 178 ARG B N 1
ATOM 4402 C CA . ARG B 1 178 ? 4.148 38.656 18.062 1 95.25 178 ARG B CA 1
ATOM 4403 C C . ARG B 1 178 ? 3.377 39 19.328 1 95.25 178 ARG B C 1
ATOM 4405 O O . ARG B 1 178 ? 3.973 39.188 20.391 1 95.25 178 ARG B O 1
ATOM 4412 N N . LYS B 1 179 ? 2.035 39.062 19.219 1 95.19 179 LYS B N 1
ATOM 4413 C CA . LYS B 1 179 ? 1.199 39.344 20.375 1 95.19 179 LYS B CA 1
ATOM 4414 C C . LYS B 1 179 ? 1.4 38.312 21.484 1 95.19 179 LYS B C 1
ATOM 4416 O O . LYS B 1 179 ? 1.471 38.688 22.656 1 95.19 179 LYS B O 1
ATOM 4421 N N . VAL B 1 180 ? 1.461 37.125 21.062 1 94.44 180 VAL B N 1
ATOM 4422 C CA . VAL B 1 180 ? 1.598 36.031 22.016 1 94.44 180 VAL B CA 1
ATOM 4423 C C . VAL B 1 180 ? 2.947 36.125 22.734 1 94.44 180 VAL B C 1
ATOM 4425 O O . VAL B 1 180 ? 3.027 35.969 23.953 1 94.44 180 VAL B O 1
ATOM 4428 N N . VAL B 1 181 ? 4.02 36.344 21.984 1 95.69 181 VAL B N 1
ATOM 4429 C CA . VAL B 1 181 ? 5.363 36.438 22.547 1 95.69 181 VAL B CA 1
ATOM 4430 C C . VAL B 1 181 ? 5.453 37.625 23.484 1 95.69 181 VAL B C 1
ATOM 4432 O O . VAL B 1 181 ? 6.008 37.531 24.594 1 95.69 181 VAL B O 1
ATOM 4435 N N . GLU B 1 182 ? 4.855 38.719 23.094 1 95.06 182 GLU B N 1
ATOM 4436 C CA . GLU B 1 182 ? 4.848 39.906 23.922 1 95.06 182 GLU B CA 1
ATOM 4437 C C . GLU B 1 182 ? 4.059 39.688 25.203 1 95.06 182 GLU B C 1
ATOM 4439 O O . GLU B 1 182 ? 4.488 40.094 26.281 1 95.06 182 GLU B O 1
ATOM 4444 N N . ALA B 1 183 ? 3 39 25.094 1 93.31 183 ALA B N 1
ATOM 4445 C CA . ALA B 1 183 ? 2.146 38.719 26.25 1 93.31 183 ALA B CA 1
ATOM 4446 C C . ALA B 1 183 ? 2.807 37.719 27.188 1 93.31 183 ALA B C 1
ATOM 4448 O O . ALA B 1 183 ? 2.434 37.594 28.359 1 93.31 183 ALA B O 1
ATOM 4449 N N . ASN B 1 184 ? 3.734 37.062 26.672 1 92.69 184 ASN B N 1
ATOM 4450 C CA . ASN B 1 184 ? 4.379 36 27.469 1 92.69 184 ASN B CA 1
ATOM 4451 C C . ASN B 1 184 ? 5.812 36.406 27.844 1 92.69 184 ASN B C 1
ATOM 4453 O O . ASN B 1 184 ? 6.703 35.531 27.844 1 92.69 184 ASN B O 1
ATOM 4457 N N . GLY B 1 185 ? 6.113 37.625 27.953 1 92.31 185 GLY B N 1
ATOM 4458 C CA . GLY B 1 185 ? 7.359 38.125 28.516 1 92.31 185 GLY B CA 1
ATOM 4459 C C . GLY B 1 185 ? 8.5 38.156 27.516 1 92.31 185 GLY B C 1
ATOM 4460 O O . GLY B 1 185 ? 9.664 38.031 27.891 1 92.31 185 GLY B O 1
ATOM 4461 N N . ASN B 1 186 ? 8.211 38.125 26.266 1 93.5 186 ASN B N 1
ATOM 4462 C CA . ASN B 1 186 ? 9.227 38.188 25.219 1 93.5 186 ASN B CA 1
ATOM 4463 C C . ASN B 1 186 ? 10.297 37.125 25.391 1 93.5 186 ASN B C 1
ATOM 4465 O O . ASN B 1 186 ? 11.492 37.438 25.375 1 93.5 186 ASN B O 1
ATOM 4469 N N . PHE B 1 187 ? 9.828 35.906 25.578 1 91.94 187 PHE B N 1
ATOM 4470 C CA . PHE B 1 187 ? 10.703 34.75 25.844 1 91.94 187 PHE B CA 1
ATOM 4471 C C . PHE B 1 187 ? 11.469 34.344 24.594 1 91.94 187 PHE B C 1
ATOM 4473 O O . PHE B 1 187 ? 12.422 33.594 24.656 1 91.94 187 PHE B O 1
ATOM 4480 N N . LEU B 1 188 ? 11.086 34.875 23.453 1 93.81 188 LEU B N 1
ATOM 4481 C CA . LEU B 1 188 ? 11.664 34.562 22.156 1 93.81 188 LEU B CA 1
ATOM 4482 C C . LEU B 1 188 ? 11.938 35.844 21.375 1 93.81 188 LEU B C 1
ATOM 4484 O O . LEU B 1 188 ? 11.211 36.844 21.5 1 93.81 188 LEU B O 1
ATOM 4488 N N . ASP B 1 189 ? 13.016 35.812 20.594 1 95.38 189 ASP B N 1
ATOM 4489 C CA . ASP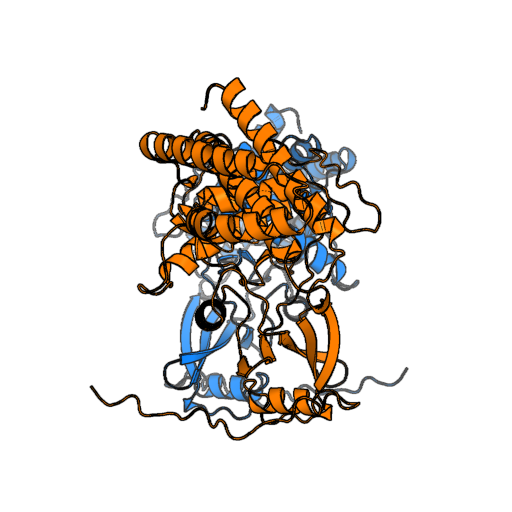 B 1 189 ? 13.352 36.969 19.734 1 95.38 189 ASP B CA 1
ATOM 4490 C C . ASP B 1 189 ? 12.422 37.031 18.531 1 95.38 189 ASP B C 1
ATOM 4492 O O . ASP B 1 189 ? 12.789 36.594 17.438 1 95.38 189 ASP B O 1
ATOM 4496 N N . ILE B 1 190 ? 11.281 37.688 18.703 1 95.31 190 ILE B N 1
ATOM 4497 C CA . ILE B 1 190 ? 10.25 37.719 17.688 1 95.31 190 ILE B CA 1
ATOM 4498 C C . ILE B 1 190 ? 10.75 38.531 16.484 1 95.31 190 ILE B C 1
ATOM 4500 O O . ILE B 1 190 ? 10.398 38.219 15.336 1 95.31 190 ILE B O 1
ATOM 4504 N N . ASP B 1 191 ? 11.531 39.531 16.719 1 95.94 191 ASP B N 1
ATOM 4505 C CA . ASP B 1 191 ? 12.133 40.312 15.625 1 95.94 191 ASP B CA 1
ATOM 4506 C C . ASP B 1 191 ? 13.062 39.406 14.797 1 95.94 191 ASP B C 1
ATOM 4508 O O . ASP B 1 191 ? 13.086 39.5 13.562 1 95.94 191 ASP B O 1
ATOM 4512 N N . GLY B 1 192 ? 13.859 38.625 15.469 1 96.31 192 GLY B N 1
ATOM 4513 C CA . GLY B 1 192 ? 14.711 37.656 14.789 1 96.31 192 GLY B CA 1
ATOM 4514 C C . GLY B 1 192 ? 13.922 36.656 13.953 1 96.31 192 GLY B C 1
ATOM 4515 O O . GLY B 1 192 ? 14.336 36.312 12.852 1 96.31 192 GLY B O 1
ATOM 4516 N N . LEU B 1 193 ? 12.859 36.188 14.516 1 96.62 193 LEU B N 1
ATOM 4517 C CA . LEU B 1 193 ? 11.984 35.281 13.797 1 96.62 193 LEU B CA 1
ATOM 4518 C C . LEU B 1 193 ? 11.445 35.938 12.523 1 96.62 193 LEU B C 1
ATOM 4520 O O . LEU B 1 193 ? 11.398 35.281 11.469 1 96.62 193 LEU B O 1
ATOM 4524 N N . GLU B 1 194 ? 11.055 37.188 12.578 1 95.94 194 GLU B N 1
ATOM 4525 C CA . GLU B 1 194 ? 10.562 37.906 11.406 1 95.94 194 GLU B CA 1
ATOM 4526 C C . GLU B 1 194 ? 11.648 38.031 10.344 1 95.94 194 GLU B C 1
ATOM 4528 O O . GLU B 1 194 ? 11.375 37.969 9.148 1 95.94 194 GLU B O 1
ATOM 4533 N N . ARG B 1 195 ? 12.844 38.312 10.805 1 97.12 195 ARG B N 1
ATOM 4534 C CA . ARG B 1 195 ? 13.969 38.375 9.875 1 97.12 195 ARG B CA 1
ATOM 4535 C C . ARG B 1 195 ? 14.188 37.031 9.18 1 97.12 195 ARG B C 1
ATOM 4537 O O . ARG B 1 195 ? 14.477 36.969 7.984 1 97.12 195 ARG B O 1
ATOM 4544 N N . LYS B 1 196 ? 14.07 35.938 9.938 1 97.5 196 LYS B N 1
ATOM 4545 C CA . LYS B 1 196 ? 14.211 34.594 9.383 1 97.5 196 LYS B CA 1
ATOM 4546 C C . LYS B 1 196 ? 13.148 34.312 8.32 1 97.5 196 LYS B C 1
ATOM 4548 O O . LYS B 1 196 ? 13.414 33.656 7.312 1 97.5 196 LYS B O 1
ATOM 4553 N N . VAL B 1 197 ? 11.93 34.781 8.547 1 97.19 197 VAL B N 1
ATOM 4554 C CA . VAL B 1 197 ? 10.852 34.656 7.566 1 97.19 197 VAL B CA 1
ATOM 4555 C C . VAL B 1 197 ? 11.234 35.375 6.277 1 97.19 197 VAL B C 1
ATOM 4557 O O . VAL B 1 197 ? 11.031 34.844 5.18 1 97.19 197 VAL B O 1
ATOM 4560 N N . GLY B 1 198 ? 11.727 36.594 6.41 1 97.06 198 GLY B N 1
ATOM 4561 C CA . GLY B 1 198 ? 12.195 37.344 5.25 1 97.06 198 GLY B CA 1
ATOM 4562 C C . GLY B 1 198 ? 13.305 36.625 4.5 1 97.06 198 GLY B C 1
ATOM 4563 O O . GLY B 1 198 ? 13.305 36.594 3.266 1 97.06 198 GLY B O 1
ATOM 4564 N N . GLU B 1 199 ? 14.258 36.125 5.242 1 97.69 199 GLU B N 1
ATOM 4565 C CA . GLU B 1 199 ? 15.367 35.375 4.648 1 97.69 199 GLU B CA 1
ATOM 4566 C C . GLU B 1 199 ? 14.875 34.156 3.898 1 97.69 199 GLU B C 1
ATOM 4568 O O . GLU B 1 199 ? 15.328 33.875 2.787 1 97.69 199 GLU B O 1
ATOM 4573 N N . PHE B 1 200 ? 13.992 33.438 4.496 1 97.56 200 PHE B N 1
ATOM 4574 C CA . PHE B 1 200 ? 13.406 32.25 3.859 1 97.56 200 PHE B CA 1
ATOM 4575 C C . PHE B 1 200 ? 12.727 32.625 2.551 1 97.56 200 PHE B C 1
ATOM 4577 O O . PHE B 1 200 ? 12.906 31.969 1.53 1 97.56 200 PHE B O 1
ATOM 4584 N N . ARG B 1 201 ? 11.969 33.688 2.549 1 97.38 201 ARG B N 1
ATOM 4585 C CA . ARG B 1 201 ? 11.258 34.094 1.352 1 97.38 201 ARG B CA 1
ATOM 4586 C C . ARG B 1 201 ? 12.227 34.406 0.214 1 97.38 201 ARG B C 1
ATOM 4588 O O . ARG B 1 201 ? 11.977 34.031 -0.937 1 97.38 201 ARG B O 1
ATOM 4595 N N . ALA B 1 202 ? 13.281 35.062 0.564 1 98 202 ALA B N 1
ATOM 4596 C CA . ALA B 1 202 ? 14.281 35.375 -0.442 1 98 202 ALA B CA 1
ATOM 4597 C C . ALA B 1 202 ? 14.93 34.125 -1.007 1 98 202 ALA B C 1
ATOM 4599 O O . ALA B 1 202 ? 15.117 34 -2.221 1 98 202 ALA B O 1
ATOM 4600 N N . ILE B 1 203 ? 15.273 33.219 -0.133 1 98.31 203 ILE B N 1
ATOM 4601 C CA . ILE B 1 203 ? 15.898 31.969 -0.536 1 98.31 203 ILE B CA 1
ATOM 4602 C C . ILE B 1 203 ? 14.938 31.172 -1.426 1 98.31 203 ILE B C 1
ATOM 4604 O O . ILE B 1 203 ? 15.336 30.656 -2.473 1 98.31 203 ILE B O 1
ATOM 4608 N N . LEU B 1 204 ? 13.719 31.094 -1.023 1 98.19 204 LEU B N 1
ATOM 4609 C CA . LEU B 1 204 ? 12.711 30.344 -1.77 1 98.19 204 LEU B CA 1
ATOM 4610 C C . LEU B 1 204 ? 12.508 30.953 -3.156 1 98.19 204 LEU B C 1
ATOM 4612 O O . LEU B 1 204 ? 12.453 30.219 -4.148 1 98.19 204 LEU B O 1
ATOM 4616 N N . ASP B 1 205 ? 12.375 32.25 -3.201 1 97.75 205 ASP B N 1
ATOM 4617 C CA . ASP B 1 205 ? 12.18 32.938 -4.477 1 97.75 205 ASP B CA 1
ATOM 4618 C C . ASP B 1 205 ? 13.328 32.656 -5.441 1 97.75 205 ASP B C 1
ATOM 4620 O O . ASP B 1 205 ? 13.102 32.375 -6.617 1 97.75 205 ASP B O 1
ATOM 4624 N N . ALA B 1 206 ? 14.508 32.75 -4.938 1 98.12 206 ALA B N 1
ATOM 4625 C CA . ALA B 1 206 ? 15.68 32.438 -5.754 1 98.12 206 ALA B CA 1
ATOM 4626 C C . ALA B 1 206 ? 15.664 30.984 -6.215 1 98.12 206 ALA B C 1
ATOM 4628 O O . ALA B 1 206 ? 15.992 30.688 -7.367 1 98.12 206 ALA B O 1
ATOM 4629 N N . HIS B 1 207 ? 15.289 30.094 -5.352 1 98.19 207 HIS B N 1
ATOM 4630 C CA . HIS B 1 207 ? 15.281 28.672 -5.656 1 98.19 207 HIS B CA 1
ATOM 4631 C C . HIS B 1 207 ? 14.227 28.344 -6.707 1 98.19 207 HIS B C 1
ATOM 4633 O O . HIS B 1 207 ? 14.484 27.562 -7.629 1 98.19 207 HIS B O 1
ATOM 4639 N N . LEU B 1 208 ? 13.07 28.938 -6.543 1 98.19 208 LEU B N 1
ATOM 4640 C CA . LEU B 1 208 ? 11.969 28.672 -7.469 1 98.19 208 LEU B CA 1
ATOM 4641 C C . LEU B 1 208 ? 12.328 29.141 -8.875 1 98.19 208 LEU B C 1
ATOM 4643 O O . LEU B 1 208 ? 11.875 28.562 -9.867 1 98.19 208 LEU B O 1
ATOM 4647 N N . LYS B 1 209 ? 13.133 30.109 -8.992 1 97.62 209 LYS B N 1
ATOM 4648 C CA . LYS B 1 209 ? 13.578 30.625 -10.281 1 97.62 209 LYS B CA 1
ATOM 4649 C C . LYS B 1 209 ? 14.656 29.719 -10.891 1 97.62 209 LYS B C 1
ATOM 4651 O O . LYS B 1 209 ? 14.734 29.578 -12.109 1 97.62 209 LYS B O 1
ATOM 4656 N N . ALA B 1 210 ? 15.383 29.062 -10.07 1 97.12 210 ALA B N 1
ATOM 4657 C CA . ALA B 1 210 ? 16.578 28.359 -10.523 1 97.12 210 ALA B CA 1
ATOM 4658 C C . ALA B 1 210 ? 16.281 26.891 -10.758 1 97.12 210 ALA B C 1
ATOM 4660 O O . ALA B 1 210 ? 17.031 26.203 -11.461 1 97.12 210 ALA B O 1
ATOM 4661 N N . SER B 1 211 ? 15.219 26.375 -10.148 1 97.31 211 SER B N 1
ATOM 4662 C CA . SER B 1 211 ? 15.008 24.922 -10.156 1 97.31 211 SER B CA 1
ATOM 4663 C C . SER B 1 211 ? 13.578 24.578 -10.555 1 97.31 211 SER B C 1
ATOM 4665 O O . SER B 1 211 ? 12.625 25.219 -10.086 1 97.31 211 SER B O 1
ATOM 4667 N N . ASP B 1 212 ? 13.492 23.578 -11.414 1 97.06 212 ASP B N 1
ATOM 4668 C CA . ASP B 1 212 ? 12.172 23.078 -11.805 1 97.06 212 ASP B CA 1
ATOM 4669 C C . ASP B 1 212 ? 11.875 21.734 -11.125 1 97.06 212 ASP B C 1
ATOM 4671 O O . ASP B 1 212 ? 11.117 20.922 -11.656 1 97.06 212 ASP B O 1
ATOM 4675 N N . SER B 1 213 ? 12.453 21.516 -10.008 1 98.19 213 SER B N 1
ATOM 4676 C CA . SER B 1 213 ? 12.258 20.297 -9.242 1 98.19 213 SER B CA 1
ATOM 4677 C C . SER B 1 213 ? 10.781 20.047 -8.953 1 98.19 213 SER B C 1
ATOM 4679 O O . SER B 1 213 ? 10.023 20.984 -8.711 1 98.19 213 SER B O 1
ATOM 4681 N N . TYR B 1 214 ? 10.414 18.734 -8.953 1 98.62 214 TYR B N 1
ATOM 4682 C CA . TYR B 1 214 ? 9.047 18.359 -8.633 1 98.62 214 TYR B CA 1
ATOM 4683 C C . TYR B 1 214 ? 8.672 18.828 -7.223 1 98.62 214 TYR B C 1
ATOM 4685 O O . TYR B 1 214 ? 7.5 19.062 -6.93 1 98.62 214 TYR B O 1
ATOM 4693 N N . ALA B 1 215 ? 9.625 19 -6.328 1 98.69 215 ALA B N 1
ATOM 4694 C CA . ALA B 1 215 ? 9.414 19.453 -4.957 1 98.69 215 ALA B CA 1
ATOM 4695 C C . ALA B 1 215 ? 8.828 20.859 -4.938 1 98.69 215 ALA B C 1
ATOM 4697 O O . ALA B 1 215 ? 8.227 21.281 -3.941 1 98.69 215 ALA B O 1
ATOM 4698 N N . ASN B 1 216 ? 9.047 21.641 -6.043 1 98.62 216 ASN B N 1
ATOM 4699 C CA . ASN B 1 216 ? 8.602 23.016 -6.109 1 98.62 216 ASN B CA 1
ATOM 4700 C C . ASN B 1 216 ? 7.168 23.125 -6.617 1 98.62 216 ASN B C 1
ATOM 4702 O O . ASN B 1 216 ? 6.582 24.203 -6.629 1 98.62 216 ASN B O 1
ATOM 4706 N N . LYS B 1 217 ? 6.574 21.969 -6.969 1 98.56 217 LYS B N 1
ATOM 4707 C CA . LYS B 1 217 ? 5.184 21.984 -7.418 1 98.56 217 LYS B CA 1
ATOM 4708 C C . LYS B 1 217 ? 4.23 22.266 -6.262 1 98.56 217 LYS B C 1
ATOM 4710 O O . LYS B 1 217 ? 4.461 21.812 -5.137 1 98.56 217 LYS B O 1
ATOM 4715 N N . VAL B 1 218 ? 3.23 23.031 -6.605 1 98.62 218 VAL B N 1
ATOM 4716 C CA . VAL B 1 218 ? 2.162 23.297 -5.648 1 98.62 218 VAL B CA 1
ATOM 4717 C C . VAL B 1 218 ? 0.991 22.344 -5.906 1 98.62 218 VAL B C 1
ATOM 4719 O O . VAL B 1 218 ? 0.36 22.406 -6.965 1 98.62 218 VAL B O 1
ATOM 4722 N N . LEU B 1 219 ? 0.756 21.438 -4.969 1 98.69 219 LEU B N 1
ATOM 4723 C CA . LEU B 1 219 ? -0.329 20.469 -5.035 1 98.69 219 LEU B CA 1
ATOM 4724 C C . LEU B 1 219 ? -1.153 20.469 -3.754 1 98.69 219 LEU B C 1
ATOM 4726 O O . LEU B 1 219 ? -0.793 21.156 -2.785 1 98.69 219 LEU B O 1
ATOM 4730 N N . PHE B 1 220 ? -2.354 19.875 -3.836 1 98.25 220 PHE B N 1
ATOM 4731 C CA . PHE B 1 220 ? -3.139 19.734 -2.615 1 98.25 220 PHE B CA 1
ATOM 4732 C C . PHE B 1 220 ? -2.492 18.75 -1.657 1 98.25 220 PHE B C 1
ATOM 4734 O O . PHE B 1 220 ? -2.32 17.578 -1.993 1 98.25 220 PHE B O 1
ATOM 4741 N N . CYS B 1 221 ? -2.072 19.234 -0.461 1 98.12 221 CYS B N 1
ATOM 4742 C CA . CYS B 1 221 ? -1.272 18.469 0.49 1 98.12 221 CYS B CA 1
ATOM 4743 C C . CYS B 1 221 ? -2.033 18.25 1.793 1 98.12 221 CYS B C 1
ATOM 4745 O O . CYS B 1 221 ? -3.033 18.922 2.051 1 98.12 221 CYS B O 1
ATOM 4747 N N . HIS B 1 222 ? -1.63 17.297 2.557 1 96.5 222 HIS B N 1
ATOM 4748 C CA . HIS B 1 222 ? -2.172 17.016 3.881 1 96.5 222 HIS B CA 1
ATOM 4749 C C . HIS B 1 222 ? -1.742 18.078 4.891 1 96.5 222 HIS B C 1
ATOM 4751 O O . HIS B 1 222 ? -2.557 18.547 5.688 1 96.5 222 HIS B O 1
ATOM 4757 N N . ASN B 1 223 ? -0.449 18.438 4.859 1 95.19 223 ASN B N 1
ATOM 4758 C CA . ASN B 1 223 ? 0.199 19.531 5.574 1 95.19 223 ASN B CA 1
ATOM 4759 C C . ASN B 1 223 ? 0.348 19.203 7.062 1 95.19 223 ASN B C 1
ATOM 4761 O O . ASN B 1 223 ? 0.855 20.031 7.824 1 95.19 223 ASN B O 1
ATOM 4765 N N . ASP B 1 224 ? -0.054 18.047 7.57 1 92.38 224 ASP B N 1
ATOM 4766 C CA . ASP B 1 224 ? 0.183 17.625 8.945 1 92.38 224 ASP B CA 1
ATOM 4767 C C . ASP B 1 224 ? 0.42 16.109 9.016 1 92.38 224 ASP B C 1
ATOM 4769 O O . ASP B 1 224 ? -0.368 15.383 9.617 1 92.38 224 ASP B O 1
ATOM 4773 N N . LEU B 1 225 ? 1.546 15.711 8.539 1 92.75 225 LEU B N 1
ATOM 4774 C CA . LEU B 1 225 ? 1.876 14.289 8.484 1 92.75 225 LEU B CA 1
ATOM 4775 C C . LEU B 1 225 ? 2.51 13.82 9.789 1 92.75 225 LEU B C 1
ATOM 4777 O O . LEU B 1 225 ? 3.557 13.172 9.781 1 92.75 225 LEU B O 1
ATOM 4781 N N . TYR B 1 226 ? 1.912 14.211 10.922 1 87.94 226 TYR B N 1
ATOM 4782 C CA . TYR B 1 226 ? 2.221 13.633 12.227 1 87.94 226 TYR B CA 1
ATOM 4783 C C . TYR B 1 226 ? 1.908 12.141 12.25 1 87.94 226 TYR B C 1
ATOM 4785 O O . TYR B 1 226 ? 0.935 11.695 11.633 1 87.94 226 TYR B O 1
ATOM 4793 N N . TYR B 1 227 ? 2.715 11.289 12.828 1 86.69 227 TYR B N 1
ATOM 4794 C CA . TYR B 1 227 ? 2.607 9.844 12.711 1 86.69 227 TYR B CA 1
ATOM 4795 C C . TYR B 1 227 ? 1.233 9.359 13.156 1 86.69 227 TYR B C 1
ATOM 4797 O O . TYR B 1 227 ? 0.725 8.359 12.656 1 86.69 227 TYR B O 1
ATOM 4805 N N . LYS B 1 228 ? 0.557 10.086 14.023 1 86.81 228 LYS B N 1
ATOM 4806 C CA . LYS B 1 228 ? -0.759 9.664 14.492 1 86.81 228 LYS B CA 1
ATOM 4807 C C . LYS B 1 228 ? -1.839 9.969 13.461 1 86.81 228 LYS B C 1
ATOM 4809 O O . LYS B 1 228 ? -2.975 9.516 13.586 1 86.81 228 LYS B O 1
ATOM 4814 N N . ASN B 1 229 ? -1.536 10.758 12.484 1 91 229 ASN B N 1
ATOM 4815 C CA . ASN B 1 229 ? -2.455 11.039 11.383 1 91 229 ASN B CA 1
ATOM 4816 C C . ASN B 1 229 ? -2.281 10.039 10.242 1 91 229 ASN B C 1
ATOM 4818 O O . ASN B 1 229 ? -2.777 10.258 9.141 1 91 229 ASN B O 1
ATOM 4822 N N . LEU B 1 230 ? -1.511 9 10.547 1 92.94 230 LEU B N 1
ATOM 4823 C CA . LEU B 1 230 ? -1.276 7.898 9.625 1 92.94 230 LEU B CA 1
ATOM 4824 C C . LEU B 1 230 ? -1.764 6.578 10.211 1 92.94 230 LEU B C 1
ATOM 4826 O O . LEU B 1 230 ? -1.462 6.258 11.367 1 92.94 230 LEU B O 1
ATOM 4830 N N . LEU B 1 231 ? -2.51 5.867 9.414 1 93.81 231 LEU B N 1
ATOM 4831 C CA . LEU B 1 231 ? -2.986 4.555 9.836 1 93.81 231 LEU B CA 1
ATOM 4832 C C . LEU B 1 231 ? -2.188 3.445 9.156 1 93.81 231 LEU B C 1
ATOM 4834 O O . LEU B 1 231 ? -1.926 3.506 7.957 1 93.81 231 LEU B O 1
ATOM 4838 N N . ASN B 1 232 ? -1.663 2.572 9.953 1 92.81 232 ASN B N 1
ATOM 4839 C CA . ASN B 1 232 ? -1.176 1.307 9.422 1 92.81 232 ASN B CA 1
ATOM 4840 C C . ASN B 1 232 ? -2.314 0.315 9.195 1 92.81 232 ASN B C 1
ATOM 4842 O O . ASN B 1 232 ? -2.861 -0.232 10.156 1 92.81 232 ASN B O 1
ATOM 4846 N N . THR B 1 233 ? -2.672 0.088 7.949 1 91 233 THR B N 1
ATOM 4847 C CA . THR B 1 233 ? -3.74 -0.839 7.594 1 91 233 THR B CA 1
ATOM 4848 C C . THR B 1 233 ? -3.166 -2.164 7.098 1 91 233 THR B C 1
ATOM 4850 O O . THR B 1 233 ? -1.964 -2.268 6.848 1 91 233 THR B O 1
ATOM 4853 N N . PRO B 1 234 ? -3.992 -3.178 6.973 1 86.81 234 PRO B N 1
ATOM 4854 C CA . PRO B 1 234 ? -3.512 -4.457 6.445 1 86.81 234 PRO B CA 1
ATOM 4855 C C . PRO B 1 234 ? -2.977 -4.348 5.02 1 86.81 234 PRO B C 1
ATOM 4857 O O . PRO B 1 234 ? -2.26 -5.238 4.555 1 86.81 234 PRO B O 1
ATOM 4860 N N . HIS B 1 235 ? -3.258 -3.262 4.375 1 88.56 235 HIS B N 1
ATOM 4861 C CA . HIS B 1 235 ? -2.848 -3.164 2.979 1 88.56 235 HIS B CA 1
ATOM 4862 C C . HIS B 1 235 ? -2.016 -1.909 2.734 1 88.56 235 HIS B C 1
ATOM 4864 O O . HIS B 1 235 ? -1.894 -1.45 1.597 1 88.56 235 HIS B O 1
ATOM 4870 N N . GLY B 1 236 ? -1.49 -1.383 3.811 1 90.19 236 GLY B N 1
ATOM 4871 C CA . GLY B 1 236 ? -0.613 -0.235 3.645 1 90.19 236 GLY B CA 1
ATOM 4872 C C . GLY B 1 236 ? -1.021 0.955 4.492 1 90.19 236 GLY B C 1
ATOM 4873 O O . GLY B 1 236 ? -1.948 0.86 5.297 1 90.19 236 GLY B O 1
ATOM 4874 N N . VAL B 1 237 ? -0.338 2.051 4.258 1 94.38 237 VAL B N 1
ATOM 4875 C CA . VAL B 1 237 ? -0.528 3.254 5.062 1 94.38 237 VAL B CA 1
ATOM 4876 C C . VAL B 1 237 ? -1.662 4.094 4.477 1 94.38 237 VAL B C 1
ATOM 4878 O O . VAL B 1 237 ? -1.799 4.195 3.254 1 94.38 237 VAL B O 1
ATOM 4881 N N . ARG B 1 238 ? -2.492 4.652 5.34 1 95 238 ARG B N 1
ATOM 4882 C CA . ARG B 1 238 ? -3.568 5.562 4.957 1 95 238 ARG B CA 1
ATOM 4883 C C . ARG B 1 238 ? -3.473 6.875 5.727 1 95 238 ARG B C 1
ATOM 4885 O O . ARG B 1 238 ? -3.037 6.895 6.879 1 95 238 ARG B O 1
ATOM 4892 N N . LEU B 1 239 ? -3.885 7.898 5.062 1 95.75 239 LEU B N 1
ATOM 4893 C CA . LEU B 1 239 ? -3.9 9.219 5.691 1 95.75 239 LEU B CA 1
ATOM 4894 C C . LEU B 1 239 ? -5.254 9.492 6.344 1 95.75 239 LEU B C 1
ATOM 4896 O O . LEU B 1 239 ? -6.297 9.117 5.801 1 95.75 239 LEU B O 1
ATOM 4900 N N . ILE B 1 240 ? -5.203 10.094 7.504 1 91.12 240 ILE B N 1
ATOM 4901 C CA . ILE B 1 240 ? -6.422 10.547 8.172 1 91.12 240 ILE B CA 1
ATOM 4902 C C . ILE B 1 240 ? -6.207 11.945 8.734 1 91.12 240 ILE B C 1
ATOM 4904 O O . ILE B 1 240 ? -5.094 12.477 8.695 1 91.12 240 ILE B O 1
ATOM 4908 N N . ASP B 1 241 ? -7.246 12.633 9.109 1 87.75 241 ASP B N 1
ATOM 4909 C CA . ASP B 1 241 ? -7.246 13.961 9.727 1 87.75 241 ASP B CA 1
ATOM 4910 C C . ASP B 1 241 ? -6.699 15.016 8.758 1 87.75 241 ASP B C 1
ATOM 4912 O O . ASP B 1 241 ? -5.492 15.273 8.742 1 87.75 241 ASP B O 1
ATOM 4916 N N . PHE B 1 242 ? -7.512 15.68 8.109 1 91.06 242 PHE B N 1
ATOM 4917 C CA . PHE B 1 242 ? -7.133 16.609 7.047 1 91.06 242 PHE B CA 1
ATOM 4918 C C . PHE B 1 242 ? -7.402 18.047 7.461 1 91.06 242 PHE B C 1
ATOM 4920 O O . PHE B 1 242 ? -7.746 18.875 6.621 1 91.06 242 PHE B O 1
ATOM 4927 N N . ASP B 1 243 ? -7.227 18.344 8.703 1 85.31 243 ASP B N 1
ATOM 4928 C CA . ASP B 1 243 ? -7.523 19.641 9.273 1 85.31 243 ASP B CA 1
ATOM 4929 C C . ASP B 1 243 ? -6.648 20.734 8.648 1 85.31 243 ASP B C 1
ATOM 4931 O O . ASP B 1 243 ? -7.074 21.875 8.516 1 85.31 243 ASP B O 1
ATOM 4935 N N . TYR B 1 244 ? -5.496 20.328 8.242 1 90.94 244 TYR B N 1
ATOM 4936 C CA . TYR B 1 244 ? -4.543 21.312 7.73 1 90.94 244 TYR B CA 1
ATOM 4937 C C . TYR B 1 244 ? -4.387 21.188 6.223 1 90.94 244 TYR B C 1
ATOM 4939 O O . TYR B 1 244 ? -3.496 21.812 5.629 1 90.94 244 TYR B O 1
ATOM 4947 N N . ALA B 1 245 ? -5.223 20.438 5.648 1 94.44 245 ALA B N 1
ATOM 4948 C CA . ALA B 1 245 ? -5.07 20.156 4.223 1 94.44 245 ALA B CA 1
ATOM 4949 C C . ALA B 1 245 ? -5.258 21.422 3.395 1 94.44 245 ALA B C 1
ATOM 4951 O O . ALA B 1 245 ? -6.07 22.297 3.744 1 94.44 245 ALA B O 1
ATOM 4952 N N . GLY B 1 246 ? -4.539 21.578 2.404 1 95.25 246 GLY B N 1
ATOM 4953 C CA . GLY B 1 246 ? -4.543 22.703 1.471 1 95.25 246 GLY B CA 1
ATOM 4954 C C . GLY B 1 246 ? -3.387 22.656 0.491 1 95.25 246 GLY B C 1
ATOM 4955 O O . GLY B 1 246 ? -2.475 21.844 0.631 1 95.25 246 GLY B O 1
ATOM 4956 N N . PHE B 1 247 ? -3.465 23.562 -0.48 1 97.44 247 PHE B N 1
ATOM 4957 C CA . PHE B 1 247 ? -2.408 23.594 -1.484 1 97.44 247 PHE B CA 1
ATOM 4958 C C . PHE B 1 247 ? -1.095 24.062 -0.873 1 97.44 247 PHE B C 1
ATOM 4960 O O . PHE B 1 247 ? -1.078 25 -0.063 1 97.44 247 PHE B O 1
ATOM 4967 N N . ASN B 1 248 ? -0.031 23.406 -1.152 1 98.25 248 ASN B N 1
ATOM 4968 C CA . ASN B 1 248 ? 1.306 23.672 -0.632 1 98.25 248 ASN B CA 1
ATOM 4969 C C . ASN B 1 248 ? 2.389 23.109 -1.549 1 98.25 248 ASN B C 1
ATOM 4971 O O . ASN B 1 248 ? 2.088 22.391 -2.502 1 98.25 248 ASN B O 1
ATOM 4975 N N . TYR B 1 249 ? 3.613 23.547 -1.312 1 98.69 249 TYR B N 1
ATOM 4976 C CA . TYR B 1 249 ? 4.723 22.938 -2.031 1 98.69 249 TYR B CA 1
ATOM 4977 C C . TYR B 1 249 ? 4.887 21.469 -1.639 1 98.69 249 TYR B C 1
ATOM 4979 O O . TYR B 1 249 ? 4.867 21.141 -0.452 1 98.69 249 TYR B O 1
ATOM 4987 N N . VAL B 1 250 ? 5.07 20.578 -2.643 1 98.75 250 VAL B N 1
ATOM 4988 C CA . VAL B 1 250 ? 5.34 19.172 -2.395 1 98.75 250 VAL B CA 1
ATOM 4989 C C . VAL B 1 250 ? 6.539 19.016 -1.459 1 98.75 250 VAL B C 1
ATOM 4991 O O . VAL B 1 250 ? 6.516 18.219 -0.529 1 98.75 250 VAL B O 1
ATOM 4994 N N . GLY B 1 251 ? 7.543 19.875 -1.688 1 98.62 251 GLY B N 1
ATOM 4995 C CA . GLY B 1 251 ? 8.75 19.828 -0.878 1 98.62 251 GLY B CA 1
ATOM 4996 C C . GLY B 1 251 ? 8.492 20.125 0.588 1 98.62 251 GLY B C 1
ATOM 4997 O O . GLY B 1 251 ? 9.125 19.531 1.465 1 98.62 251 GLY B O 1
ATOM 4998 N N . ALA B 1 252 ? 7.598 21.031 0.875 1 97.81 252 ALA B N 1
ATOM 4999 C CA . ALA B 1 252 ? 7.27 21.359 2.258 1 97.81 252 ALA B CA 1
ATOM 5000 C C . ALA B 1 252 ? 6.602 20.188 2.965 1 97.81 252 ALA B C 1
ATOM 5002 O O . ALA B 1 252 ? 6.848 19.938 4.148 1 97.81 252 ALA B O 1
ATOM 5003 N N . GLU B 1 253 ? 5.754 19.5 2.262 1 96.88 253 GLU B N 1
ATOM 5004 C CA . GLU B 1 253 ? 5.09 18.328 2.824 1 96.88 253 GLU B CA 1
ATOM 5005 C C . GLU B 1 253 ? 6.09 17.203 3.098 1 96.88 253 GLU B C 1
ATOM 5007 O O . GLU B 1 253 ? 6.066 16.594 4.172 1 96.88 253 GLU B O 1
ATOM 5012 N N . VAL B 1 254 ? 6.902 16.938 2.129 1 96.88 254 VAL B N 1
ATOM 5013 C CA . VAL B 1 254 ? 7.902 15.883 2.279 1 96.88 254 VAL B CA 1
ATOM 5014 C C . VAL B 1 254 ? 8.883 16.25 3.391 1 96.88 254 VAL B C 1
ATOM 5016 O O . VAL B 1 254 ? 9.352 15.383 4.125 1 96.88 254 VAL B O 1
ATOM 5019 N N . ALA B 1 255 ? 9.188 17.547 3.52 1 95.88 255 ALA B N 1
ATOM 5020 C CA . ALA B 1 255 ? 10.047 18.016 4.602 1 95.88 255 ALA B CA 1
ATOM 5021 C C . ALA B 1 255 ? 9.477 17.625 5.965 1 95.88 255 ALA B C 1
ATOM 5023 O O . ALA B 1 255 ? 10.219 17.25 6.871 1 95.88 255 ALA B O 1
ATOM 5024 N N . LYS B 1 256 ? 8.203 17.703 6.094 1 92.25 256 LYS B N 1
ATOM 5025 C CA . LYS B 1 256 ? 7.555 17.344 7.352 1 92.25 256 LYS B CA 1
ATOM 5026 C C . LYS B 1 256 ? 7.754 15.867 7.676 1 92.25 256 LYS B C 1
ATOM 5028 O O . LYS B 1 256 ? 7.914 15.492 8.844 1 92.25 256 LYS B O 1
ATOM 5033 N N . VAL B 1 257 ? 7.703 15 6.691 1 89.31 257 VAL B N 1
ATOM 5034 C CA . VAL B 1 257 ? 7.945 13.578 6.883 1 89.31 257 VAL B CA 1
ATOM 5035 C C . VAL B 1 257 ? 9.359 13.359 7.418 1 89.31 257 VAL B C 1
ATOM 5037 O O . VAL B 1 257 ? 9.562 12.625 8.391 1 89.31 257 VAL B O 1
ATOM 5040 N N . ILE B 1 258 ? 10.297 14.047 6.801 1 85.94 258 ILE B N 1
ATOM 5041 C CA . ILE B 1 258 ? 11.703 13.867 7.141 1 85.94 258 ILE B CA 1
ATOM 5042 C C . ILE B 1 258 ? 11.984 14.469 8.516 1 85.94 258 ILE B C 1
ATOM 5044 O O . ILE B 1 258 ? 12.711 13.883 9.32 1 85.94 258 ILE B O 1
ATOM 5048 N N . ASP B 1 259 ? 11.391 15.57 8.82 1 83 259 ASP B N 1
ATOM 5049 C CA . ASP B 1 259 ? 11.602 16.25 10.094 1 83 259 ASP B CA 1
ATOM 5050 C C . ASP B 1 259 ? 11.125 15.383 11.258 1 83 259 ASP B C 1
ATOM 5052 O O . ASP B 1 259 ? 11.734 15.383 12.336 1 83 259 ASP B O 1
ATOM 5056 N N . GLN B 1 260 ? 10.023 14.727 11.023 1 79.5 260 GLN B N 1
ATOM 5057 C CA . GLN B 1 260 ? 9.477 13.883 12.086 1 79.5 260 GLN B CA 1
ATOM 5058 C C . GLN B 1 260 ? 10.43 12.742 12.43 1 79.5 260 GLN B C 1
ATOM 5060 O O . GLN B 1 260 ? 10.445 12.258 13.562 1 79.5 260 GLN B O 1
ATOM 5065 N N . LEU B 1 261 ? 11.125 12.359 11.461 1 77.19 261 LEU B N 1
ATOM 5066 C CA . LEU B 1 261 ? 12.07 11.273 11.688 1 77.19 261 LEU B CA 1
ATOM 5067 C C . LEU B 1 261 ? 13.367 11.805 12.289 1 77.19 261 LEU B C 1
ATOM 5069 O O . LEU B 1 261 ? 14.102 11.055 12.945 1 77.19 261 LEU B O 1
ATOM 5073 N N . ASP B 1 262 ? 13.57 13.062 12.086 1 72.69 262 ASP B N 1
ATOM 5074 C CA . ASP B 1 262 ? 14.805 13.68 12.57 1 72.69 262 ASP B CA 1
ATOM 5075 C C . ASP B 1 262 ? 14.625 14.227 13.984 1 72.69 262 ASP B C 1
ATOM 5077 O O . ASP B 1 262 ? 15.562 14.211 14.789 1 72.69 262 ASP B O 1
ATOM 5081 N N . ILE B 1 263 ? 13.383 14.75 14.219 1 71.19 263 ILE B N 1
ATOM 5082 C CA . ILE B 1 263 ? 13.133 15.445 15.477 1 71.19 263 ILE B CA 1
ATOM 5083 C C . ILE B 1 263 ? 12.383 14.523 16.438 1 71.19 263 ILE B C 1
ATOM 5085 O O . ILE B 1 263 ? 11.297 14.039 16.125 1 71.19 263 ILE B O 1
ATOM 5089 N N . GLN B 1 264 ? 13.039 14 17.484 1 62.91 264 GLN B N 1
ATOM 5090 C CA . GLN B 1 264 ? 12.375 13.211 18.516 1 62.91 264 GLN B CA 1
ATOM 5091 C C . GLN B 1 264 ? 12.023 14.07 19.734 1 62.91 264 GLN B C 1
ATOM 5093 O O . GLN B 1 264 ? 12.867 14.805 20.25 1 62.91 264 GLN B O 1
ATOM 5098 N N . TYR B 1 265 ? 10.82 14.469 19.812 1 58.97 265 TYR B N 1
ATOM 5099 C CA . TYR B 1 265 ? 10.453 15.156 21.047 1 58.97 265 TYR B CA 1
ATOM 5100 C C . TYR B 1 265 ? 9.508 14.297 21.891 1 58.97 265 TYR B C 1
ATOM 5102 O O . TYR B 1 265 ? 8.742 13.5 21.344 1 58.97 265 TYR B O 1
ATOM 5110 N N . MET B 1 266 ? 9.961 13.719 23.078 1 50.5 266 MET B N 1
ATOM 5111 C CA . MET B 1 266 ? 9.133 12.938 24 1 50.5 266 MET B CA 1
ATOM 5112 C C . MET B 1 266 ? 7.992 13.781 24.547 1 50.5 266 MET B C 1
ATOM 5114 O O . MET B 1 266 ? 8.188 14.945 24.922 1 50.5 266 MET B O 1
ATOM 5118 N N . GLU B 1 267 ? 6.762 13.508 24.109 1 51.28 267 GLU B N 1
ATOM 5119 C CA . GLU B 1 267 ? 5.605 14.172 24.719 1 51.28 267 GLU B CA 1
ATOM 5120 C C . GLU B 1 267 ? 5.605 14.008 26.234 1 51.28 267 GLU B C 1
ATOM 5122 O O . GLU B 1 267 ? 4.73 14.547 26.922 1 51.28 267 GLU B O 1
ATOM 5127 N N . ASP B 1 268 ? 6.297 13.086 26.812 1 45.03 268 ASP B N 1
ATOM 5128 C CA . ASP B 1 268 ? 6.105 13 28.25 1 45.03 268 ASP B CA 1
ATOM 5129 C C . ASP B 1 268 ? 6.461 14.32 28.922 1 45.03 268 ASP B C 1
ATOM 5131 O O . ASP B 1 268 ? 7.059 15.203 28.312 1 45.03 268 ASP B O 1
ATOM 5135 N N . ASP B 1 269 ? 6.398 14.211 30.328 1 42.5 269 ASP B N 1
ATOM 5136 C CA . ASP B 1 269 ? 6.367 15.289 31.312 1 42.5 269 ASP B CA 1
ATOM 5137 C C . ASP B 1 269 ? 7.445 16.328 31.016 1 42.5 269 ASP B C 1
ATOM 5139 O O . ASP B 1 269 ? 7.367 17.469 31.5 1 42.5 269 ASP B O 1
ATOM 5143 N N . ASP B 1 270 ? 8.742 16.016 31.203 1 41.25 270 ASP B N 1
ATOM 5144 C CA . ASP B 1 270 ? 9.781 16.969 31.562 1 41.25 270 ASP B CA 1
ATOM 5145 C C . ASP B 1 270 ? 10.281 17.734 30.328 1 41.25 270 ASP B C 1
ATOM 5147 O O . ASP B 1 270 ? 10.258 17.203 29.219 1 41.25 270 ASP B O 1
ATOM 5151 N N . ASP B 1 271 ? 10.445 19.156 30.344 1 42.25 271 ASP B N 1
ATOM 5152 C CA . ASP B 1 271 ? 10.836 20.391 29.672 1 42.25 271 ASP B CA 1
ATOM 5153 C C . ASP B 1 271 ? 11.602 20.109 28.391 1 42.25 271 ASP B C 1
ATOM 5155 O O . ASP B 1 271 ? 11.922 21.016 27.625 1 42.25 271 ASP B O 1
ATOM 5159 N N . ILE B 1 272 ? 12.57 19.109 28.312 1 45.22 272 ILE B N 1
ATOM 5160 C CA . ILE B 1 272 ? 13.672 19.297 27.359 1 45.22 272 ILE B CA 1
ATOM 5161 C C . ILE B 1 272 ? 13.375 18.531 26.078 1 45.22 272 ILE B C 1
ATOM 5163 O O . ILE B 1 272 ? 13.148 17.328 26.094 1 45.22 272 ILE B O 1
ATOM 5167 N N . VAL B 1 273 ? 12.828 19.031 25.062 1 49.72 273 VAL B N 1
ATOM 5168 C CA . VAL B 1 273 ? 12.703 18.453 23.719 1 49.72 273 VAL B CA 1
ATOM 5169 C C . VAL B 1 273 ? 14.078 18.391 23.062 1 49.72 273 VAL B C 1
ATOM 5171 O O . VAL B 1 273 ? 14.672 19.422 22.75 1 49.72 273 VAL B O 1
ATOM 5174 N N . GLU B 1 274 ? 15.039 17.484 23.5 1 51.69 274 GLU B N 1
ATOM 5175 C CA . GLU B 1 274 ? 16.25 17.391 22.688 1 51.69 274 GLU B CA 1
ATOM 5176 C C . GLU B 1 274 ? 15.969 16.734 21.344 1 51.69 274 GLU B C 1
ATOM 5178 O O . GLU B 1 274 ? 15.109 15.867 21.234 1 51.69 274 GLU B O 1
ATOM 5183 N N . TYR B 1 275 ? 16.109 17.5 20.25 1 55.06 275 TYR B N 1
ATOM 5184 C CA . TYR B 1 275 ? 15.969 16.891 18.938 1 55.06 275 TYR B CA 1
ATOM 5185 C C . TYR B 1 275 ? 17.266 16.219 18.516 1 55.06 275 TYR B C 1
ATOM 5187 O O . TYR B 1 275 ? 18.344 16.781 18.688 1 55.06 275 TYR B O 1
ATOM 5195 N N . ASP B 1 276 ? 17.438 14.953 18.875 1 55.03 276 ASP B N 1
ATOM 5196 C CA . ASP B 1 276 ? 18.516 14.188 18.266 1 55.03 276 ASP B CA 1
ATOM 5197 C C . ASP B 1 276 ? 18.125 13.695 16.875 1 55.03 276 ASP B C 1
ATOM 5199 O O . ASP B 1 276 ? 16.938 13.492 16.594 1 55.03 276 ASP B O 1
ATOM 5203 N N . VAL B 1 277 ? 19.094 14.094 15.883 1 54.66 277 VAL B N 1
ATOM 5204 C CA . VAL B 1 277 ? 18.938 13.602 14.516 1 54.66 277 VAL B CA 1
ATOM 5205 C C . VAL B 1 277 ? 18.984 12.078 14.508 1 54.66 277 VAL B C 1
ATOM 5207 O O . VAL B 1 277 ? 20.016 11.477 14.812 1 54.66 277 VAL B O 1
ATOM 5210 N N . ILE B 1 278 ? 18.094 11.336 15.031 1 53.75 278 ILE B N 1
ATOM 5211 C CA . ILE B 1 278 ? 18.156 9.891 15.18 1 53.75 278 ILE B CA 1
ATOM 5212 C C . ILE B 1 278 ? 18.234 9.242 13.797 1 53.75 278 ILE B C 1
ATOM 5214 O O . ILE B 1 278 ? 18.938 8.25 13.602 1 53.75 278 ILE B O 1
ATOM 5218 N N . GLY B 1 279 ? 17.469 9.516 12.625 1 62.94 279 GLY B N 1
ATOM 5219 C CA . GLY B 1 279 ? 17.281 8.117 12.273 1 62.94 279 GLY B CA 1
ATOM 5220 C C . GLY B 1 279 ? 17.156 7.898 10.773 1 62.94 279 GLY B C 1
ATOM 5221 O O . GLY B 1 279 ? 17.516 6.836 10.266 1 62.94 279 GLY B O 1
ATOM 5222 N N . VAL B 1 280 ? 16.656 8.836 9.852 1 80.81 280 VAL B N 1
ATOM 5223 C CA . VAL B 1 280 ? 16.438 8.398 8.477 1 80.81 280 VAL B CA 1
ATOM 5224 C C . VAL B 1 280 ? 17.719 8.594 7.66 1 80.81 280 VAL B C 1
ATOM 5226 O O . VAL B 1 280 ? 18.281 9.688 7.621 1 80.81 280 VAL B O 1
ATOM 5229 N N . THR B 1 281 ? 18.312 7.555 7.125 1 88.25 281 THR B N 1
ATOM 5230 C CA . THR B 1 281 ? 19.547 7.586 6.355 1 88.25 281 THR B CA 1
ATOM 5231 C C . THR B 1 281 ? 19.312 8.211 4.98 1 88.25 281 THR B C 1
ATOM 5233 O O . THR B 1 281 ? 18.172 8.289 4.516 1 88.25 281 THR B O 1
ATOM 5236 N N . ASP B 1 282 ? 20.391 8.664 4.367 1 91.88 282 ASP B N 1
ATOM 5237 C CA . ASP B 1 282 ? 20.312 9.203 3.012 1 91.88 282 ASP B CA 1
ATOM 5238 C C . ASP B 1 282 ? 19.766 8.156 2.039 1 91.88 282 ASP B C 1
ATOM 5240 O O . ASP B 1 282 ? 19.062 8.5 1.088 1 91.88 282 ASP B O 1
ATOM 5244 N N . GLU B 1 283 ? 20.109 6.902 2.273 1 94.06 283 GLU B N 1
ATOM 5245 C CA . GLU B 1 283 ? 19.594 5.816 1.441 1 94.06 283 GLU B CA 1
ATOM 5246 C C . GLU B 1 283 ? 18.078 5.715 1.537 1 94.06 283 GLU B C 1
ATOM 5248 O O . GLU B 1 283 ? 17.391 5.613 0.518 1 94.06 283 GLU B O 1
ATOM 5253 N N . MET B 1 284 ? 17.578 5.801 2.73 1 94.06 284 MET B N 1
ATOM 5254 C CA . MET B 1 284 ? 16.141 5.727 2.943 1 94.06 284 MET B CA 1
ATOM 5255 C C . MET B 1 284 ? 15.438 6.922 2.312 1 94.06 284 MET B C 1
ATOM 5257 O O . MET B 1 284 ? 14.375 6.773 1.706 1 94.06 284 MET B O 1
ATOM 5261 N N . LYS B 1 285 ? 16.078 8.133 2.434 1 95.44 285 LYS B N 1
ATOM 5262 C CA . LYS B 1 285 ? 15.492 9.328 1.823 1 95.44 285 LYS B CA 1
ATOM 5263 C C . LYS B 1 285 ? 15.422 9.188 0.305 1 95.44 285 LYS B C 1
ATOM 5265 O O . LYS B 1 285 ? 14.422 9.562 -0.311 1 95.44 285 LYS B O 1
ATOM 5270 N N . ALA B 1 286 ? 16.484 8.656 -0.246 1 97.25 286 ALA B N 1
ATOM 5271 C CA . ALA B 1 286 ? 16.531 8.484 -1.695 1 97.25 286 ALA B CA 1
ATOM 5272 C C . ALA B 1 286 ? 15.492 7.477 -2.168 1 97.25 286 ALA B C 1
ATOM 5274 O O . ALA B 1 286 ? 14.852 7.68 -3.199 1 97.25 286 ALA B O 1
ATOM 5275 N N . ILE B 1 287 ? 15.352 6.375 -1.41 1 97.25 287 ILE B N 1
ATOM 5276 C CA . ILE B 1 287 ? 14.367 5.355 -1.752 1 97.25 287 ILE B CA 1
ATOM 5277 C C . ILE B 1 287 ? 12.953 5.941 -1.651 1 97.25 287 ILE B C 1
ATOM 5279 O O . ILE B 1 287 ? 12.133 5.75 -2.547 1 97.25 287 ILE B O 1
ATOM 5283 N N . PHE B 1 288 ? 12.719 6.719 -0.559 1 97.12 288 PHE B N 1
ATOM 5284 C CA . PHE B 1 288 ? 11.438 7.402 -0.397 1 97.12 288 PHE B CA 1
ATOM 5285 C C . PHE B 1 288 ? 11.141 8.289 -1.6 1 97.12 288 PHE B C 1
ATOM 5287 O O . PHE B 1 288 ? 10.062 8.203 -2.189 1 97.12 288 PHE B O 1
ATOM 5294 N N . ALA B 1 289 ? 12.086 9.102 -1.957 1 98.38 289 ALA B N 1
ATOM 5295 C CA . ALA B 1 289 ? 11.914 10.062 -3.041 1 98.38 289 ALA B CA 1
ATOM 5296 C C . ALA B 1 289 ? 11.703 9.359 -4.375 1 98.38 289 ALA B C 1
ATOM 5298 O O . ALA B 1 289 ? 10.852 9.766 -5.176 1 98.38 289 ALA B O 1
ATOM 5299 N N . GLY B 1 290 ? 12.484 8.32 -4.645 1 98.44 290 GLY B N 1
ATOM 5300 C CA . GLY B 1 290 ? 12.32 7.559 -5.871 1 98.44 290 GLY B CA 1
ATOM 5301 C C . GLY B 1 290 ? 10.93 6.961 -6.023 1 98.44 290 GLY B C 1
ATOM 5302 O O . GLY B 1 290 ? 10.328 7.047 -7.094 1 98.44 290 GLY B O 1
ATOM 5303 N N . ILE B 1 291 ? 10.445 6.391 -4.98 1 98.12 291 ILE B N 1
ATOM 5304 C CA . ILE B 1 291 ? 9.133 5.754 -4.988 1 98.12 291 ILE B CA 1
ATOM 5305 C C . ILE B 1 291 ? 8.039 6.812 -5.133 1 98.12 291 ILE B C 1
ATOM 5307 O O . ILE B 1 291 ? 7.109 6.652 -5.926 1 98.12 291 ILE B O 1
ATOM 5311 N N . TYR B 1 292 ? 8.156 7.934 -4.34 1 98.5 292 TYR B N 1
ATOM 5312 C CA . TYR B 1 292 ? 7.211 9.039 -4.465 1 98.5 292 TYR B CA 1
ATOM 5313 C C . TYR B 1 292 ? 7.145 9.539 -5.898 1 98.5 292 TYR B C 1
ATOM 5315 O O . TYR B 1 292 ? 6.059 9.68 -6.465 1 98.5 292 TYR B O 1
ATOM 5323 N N . LEU B 1 293 ? 8.289 9.766 -6.504 1 98.75 293 LEU B N 1
ATOM 5324 C CA . LEU B 1 293 ? 8.359 10.336 -7.844 1 98.75 293 LEU B CA 1
ATOM 5325 C C . LEU B 1 293 ? 7.867 9.328 -8.883 1 98.75 293 LEU B C 1
ATOM 5327 O O . LEU B 1 293 ? 7.234 9.711 -9.875 1 98.75 293 LEU B O 1
ATOM 5331 N N . SER B 1 294 ? 8.18 8.008 -8.68 1 98.06 294 SER B N 1
ATOM 5332 C CA . SER B 1 294 ? 7.68 6.98 -9.586 1 98.06 294 SER B CA 1
ATOM 5333 C C . SER B 1 294 ? 6.152 6.988 -9.633 1 98.06 294 SER B C 1
ATOM 5335 O O . SER B 1 294 ? 5.562 6.852 -10.711 1 98.06 294 SER B O 1
ATOM 5337 N N . GLU B 1 295 ? 5.555 7.129 -8.469 1 97.5 295 GLU B N 1
ATOM 5338 C CA . GLU B 1 295 ? 4.102 7.172 -8.383 1 97.5 295 GLU B CA 1
ATOM 5339 C C . GLU B 1 295 ? 3.551 8.461 -8.977 1 97.5 295 GLU B C 1
ATOM 5341 O O . GLU B 1 295 ? 2.604 8.438 -9.766 1 97.5 295 GLU B O 1
ATOM 5346 N N . ALA B 1 296 ? 4.137 9.586 -8.617 1 97.88 296 ALA B N 1
ATOM 5347 C CA . ALA B 1 296 ? 3.654 10.906 -9.016 1 97.88 296 ALA B CA 1
ATOM 5348 C C . ALA B 1 296 ? 3.762 11.086 -10.531 1 97.88 296 ALA B C 1
ATOM 5350 O O . ALA B 1 296 ? 2.873 11.672 -11.156 1 97.88 296 ALA B O 1
ATOM 5351 N N . LEU B 1 297 ? 4.855 10.57 -11.102 1 97.44 297 LEU B N 1
ATOM 5352 C CA . LEU B 1 297 ? 5.137 10.805 -12.508 1 97.44 297 LEU B CA 1
ATOM 5353 C C . LEU B 1 297 ? 4.68 9.625 -13.359 1 97.44 297 LEU B C 1
ATOM 5355 O O . LEU B 1 297 ? 4.781 9.664 -14.586 1 97.44 297 LEU B O 1
ATOM 5359 N N . GLU B 1 298 ? 4.254 8.539 -12.742 1 94.06 298 GLU B N 1
ATOM 5360 C CA . GLU B 1 298 ? 3.807 7.324 -13.422 1 94.06 298 GLU B CA 1
ATOM 5361 C C . GLU B 1 298 ? 4.891 6.781 -14.352 1 94.06 298 GLU B C 1
ATOM 5363 O O . GLU B 1 298 ? 4.613 6.438 -15.5 1 94.06 298 GLU B O 1
ATOM 5368 N N . LYS B 1 299 ? 6.039 6.84 -13.875 1 94.62 299 LYS B N 1
ATOM 5369 C CA . LYS B 1 299 ? 7.207 6.25 -14.523 1 94.62 299 LYS B CA 1
ATOM 5370 C C . LYS B 1 299 ? 8.234 5.789 -13.492 1 94.62 299 LYS B C 1
ATOM 5372 O O . LYS B 1 299 ? 8.203 6.223 -12.344 1 94.62 299 LYS B O 1
ATOM 5377 N N . ASN B 1 300 ? 9.125 4.961 -13.969 1 93.69 300 ASN B N 1
ATOM 5378 C CA . ASN B 1 300 ? 10.117 4.438 -13.039 1 93.69 300 ASN B CA 1
ATOM 5379 C C . ASN B 1 300 ? 11.195 5.473 -12.727 1 93.69 300 ASN B C 1
ATOM 5381 O O . ASN B 1 300 ? 11.828 6.016 -13.633 1 93.69 300 ASN B O 1
ATOM 5385 N N . VAL B 1 301 ? 11.383 5.789 -11.531 1 97.38 301 VAL B N 1
ATOM 5386 C CA . VAL B 1 301 ? 12.438 6.664 -11.023 1 97.38 301 VAL B CA 1
ATOM 5387 C C . VAL B 1 301 ? 13.258 5.93 -9.969 1 97.38 301 VAL B C 1
ATOM 5389 O O . VAL B 1 301 ? 12.734 5.539 -8.93 1 97.38 301 VAL B O 1
ATOM 5392 N N . LEU B 1 302 ? 14.469 5.762 -10.234 1 96.81 302 LEU B N 1
ATOM 5393 C CA . LEU B 1 302 ? 15.336 5.055 -9.305 1 96.81 302 LEU B CA 1
ATOM 5394 C C . LEU B 1 302 ? 15.945 6.016 -8.289 1 96.81 302 LEU B C 1
ATOM 5396 O O . LEU B 1 302 ? 16.188 7.184 -8.602 1 96.81 302 LEU B O 1
ATOM 5400 N N . PRO B 1 303 ? 16.203 5.523 -7.074 1 97.44 303 PRO B N 1
ATOM 5401 C CA . PRO B 1 303 ? 16.844 6.363 -6.055 1 97.44 303 PRO B CA 1
ATOM 5402 C C . PRO B 1 303 ? 18.156 6.977 -6.527 1 97.44 303 PRO B C 1
ATOM 5404 O O . PRO B 1 303 ? 18.531 8.062 -6.078 1 97.44 303 PRO B O 1
ATOM 5407 N N . SER B 1 304 ? 18.797 6.34 -7.453 1 96.12 304 SER B N 1
ATOM 5408 C CA . SER B 1 304 ? 20.109 6.793 -7.91 1 96.12 304 SER B CA 1
ATOM 5409 C C . SER B 1 304 ? 19.984 7.848 -9.008 1 96.12 304 SER B C 1
ATOM 5411 O O . SER B 1 304 ? 20.969 8.461 -9.406 1 96.12 304 SER B O 1
ATOM 5413 N N . ASP B 1 305 ? 18.781 8.109 -9.477 1 97.19 305 ASP B N 1
ATOM 5414 C CA . ASP B 1 305 ? 18.578 9.062 -10.562 1 97.19 305 ASP B CA 1
ATOM 5415 C C . ASP B 1 305 ? 18.875 10.484 -10.102 1 97.19 305 ASP B C 1
ATOM 5417 O O . ASP B 1 305 ? 18.641 10.836 -8.945 1 97.19 305 ASP B O 1
ATOM 5421 N N . GLU B 1 306 ? 19.297 11.328 -11.031 1 97.44 306 GLU B N 1
ATOM 5422 C CA . GLU B 1 306 ? 19.609 12.727 -10.75 1 97.44 306 GLU B CA 1
ATOM 5423 C C . GLU B 1 306 ? 18.375 13.484 -10.281 1 97.44 306 GLU B C 1
ATOM 5425 O O . GLU B 1 306 ? 18.469 14.391 -9.453 1 97.44 306 GLU B O 1
ATOM 5430 N N . MET B 1 307 ? 17.266 13.133 -10.797 1 97.38 307 MET B N 1
ATOM 5431 C CA . MET B 1 307 ? 16.031 13.828 -10.43 1 97.38 307 MET B CA 1
ATOM 5432 C C . MET B 1 307 ? 15.727 13.648 -8.945 1 97.38 307 MET B C 1
ATOM 5434 O O . MET B 1 307 ? 15.141 14.539 -8.32 1 97.38 307 MET B O 1
ATOM 5438 N N . VAL B 1 308 ? 16.141 12.5 -8.453 1 98.44 308 VAL B N 1
ATOM 5439 C CA . VAL B 1 308 ? 15.922 12.242 -7.031 1 98.44 308 VAL B CA 1
ATOM 5440 C C . VAL B 1 308 ? 16.828 13.148 -6.199 1 98.44 308 VAL B C 1
ATOM 5442 O O . VAL B 1 308 ? 16.391 13.695 -5.184 1 98.44 308 VAL B O 1
ATOM 5445 N N . LYS B 1 309 ? 18.062 13.336 -6.59 1 97.25 309 LYS B N 1
ATOM 5446 C CA . LYS B 1 309 ? 18.984 14.242 -5.906 1 97.25 309 LYS B CA 1
ATOM 5447 C C . LYS B 1 309 ? 18.453 15.672 -5.918 1 97.25 309 LYS B C 1
ATOM 5449 O O . LYS B 1 309 ? 18.5 16.359 -4.898 1 97.25 309 LYS B O 1
ATOM 5454 N N . ASP B 1 310 ? 17.984 16.031 -7.039 1 97.75 310 ASP B N 1
ATOM 5455 C CA . ASP B 1 310 ? 17.406 17.375 -7.18 1 97.75 310 ASP B CA 1
ATOM 5456 C C . ASP B 1 310 ? 16.188 17.547 -6.277 1 97.75 310 ASP B C 1
ATOM 5458 O O . ASP B 1 310 ? 16.016 18.594 -5.648 1 97.75 310 ASP B O 1
ATOM 5462 N N . PHE B 1 311 ? 15.375 16.578 -6.277 1 98.69 311 PHE B N 1
ATOM 5463 C CA . PHE B 1 311 ? 14.18 16.594 -5.445 1 98.69 311 PHE B CA 1
ATOM 5464 C C . PHE B 1 311 ? 14.539 16.75 -3.977 1 98.69 311 PHE B C 1
ATOM 5466 O O . PHE B 1 311 ? 13.977 17.609 -3.287 1 98.69 311 PHE B O 1
ATOM 5473 N N . LEU B 1 312 ? 15.492 16 -3.52 1 97.69 312 LEU B N 1
ATOM 5474 C CA . LEU B 1 312 ? 15.867 16.016 -2.109 1 97.69 312 LEU B CA 1
ATOM 5475 C C . LEU B 1 312 ? 16.578 17.312 -1.742 1 97.69 312 LEU B C 1
ATOM 5477 O O . LEU B 1 312 ? 16.438 17.812 -0.622 1 97.69 312 LEU B O 1
ATOM 5481 N N . THR B 1 313 ? 17.328 17.875 -2.654 1 97.25 313 THR B N 1
ATOM 5482 C CA . THR B 1 313 ? 17.922 19.188 -2.43 1 97.25 313 THR B CA 1
ATOM 5483 C C . THR B 1 313 ? 16.859 20.25 -2.248 1 97.25 313 THR B C 1
ATOM 5485 O O . THR B 1 313 ? 16.938 21.078 -1.339 1 97.25 313 THR B O 1
ATOM 5488 N N . SER B 1 314 ? 15.898 20.219 -3.086 1 98.56 314 SER B N 1
ATOM 5489 C CA . SER B 1 314 ? 14.797 21.172 -2.982 1 98.56 314 SER B CA 1
ATOM 5490 C C . SER B 1 314 ? 14.008 20.969 -1.691 1 98.56 314 SER B C 1
ATOM 5492 O O . SER B 1 314 ? 13.555 21.938 -1.076 1 98.56 314 SER B O 1
ATOM 5494 N N . VAL B 1 315 ? 13.836 19.719 -1.31 1 98.31 315 VAL B N 1
ATOM 5495 C CA . VAL B 1 315 ? 13.148 19.422 -0.058 1 98.31 315 VAL B CA 1
ATOM 5496 C C . VAL B 1 315 ? 13.891 20.078 1.106 1 98.31 315 VAL B C 1
ATOM 5498 O O . VAL B 1 315 ? 13.273 20.594 2.033 1 98.31 315 VAL B O 1
ATOM 5501 N N . ARG B 1 316 ? 15.188 20.094 1.09 1 96.25 316 ARG B N 1
ATOM 5502 C CA . ARG B 1 316 ? 15.984 20.719 2.135 1 96.25 316 ARG B CA 1
ATOM 5503 C C . ARG B 1 316 ? 15.688 22.219 2.209 1 96.25 316 ARG B C 1
ATOM 5505 O O . ARG B 1 316 ? 15.594 22.781 3.301 1 96.25 316 ARG B O 1
ATOM 5512 N N . ILE B 1 317 ? 15.539 22.781 1.09 1 98.12 317 ILE B N 1
ATOM 5513 C CA . ILE B 1 317 ? 15.234 24.203 1.052 1 98.12 317 ILE B CA 1
ATOM 5514 C C . ILE B 1 317 ? 13.844 24.453 1.619 1 98.12 317 ILE B C 1
ATOM 5516 O O . ILE B 1 317 ? 13.648 25.344 2.449 1 98.12 317 ILE B O 1
ATOM 5520 N N . HIS B 1 318 ? 12.891 23.656 1.238 1 98.38 318 HIS B N 1
ATOM 5521 C CA . HIS B 1 318 ? 11.523 23.797 1.713 1 98.38 318 HIS B CA 1
ATOM 5522 C C . HIS B 1 318 ? 11.422 23.5 3.205 1 98.38 318 HIS B C 1
ATOM 5524 O O . HIS B 1 318 ? 10.461 23.891 3.861 1 98.38 318 HIS B O 1
ATOM 5530 N N . THR B 1 319 ? 12.398 22.75 3.734 1 96.88 319 THR B N 1
ATOM 5531 C CA . THR B 1 319 ? 12.422 22.453 5.16 1 96.88 319 THR B CA 1
ATOM 5532 C C . THR B 1 319 ? 12.5 23.75 5.98 1 96.88 319 THR B C 1
ATOM 5534 O O . THR B 1 319 ? 11.977 23.812 7.094 1 96.88 319 THR B O 1
ATOM 5537 N N . LEU B 1 320 ? 13.141 24.797 5.406 1 97.69 320 LEU B N 1
ATOM 5538 C CA . LEU B 1 320 ? 13.188 26.094 6.086 1 97.69 320 LEU B CA 1
ATOM 5539 C C . LEU B 1 320 ? 11.781 26.609 6.359 1 97.69 320 LEU B C 1
ATOM 5541 O O . LEU B 1 320 ? 11.469 27.016 7.484 1 97.69 320 LEU B O 1
ATOM 5545 N N . GLY B 1 321 ? 10.984 26.578 5.316 1 97.25 321 GLY B N 1
ATOM 5546 C CA . GLY B 1 321 ? 9.609 27.016 5.473 1 97.25 321 GLY B CA 1
ATOM 5547 C C . GLY B 1 321 ? 8.812 26.156 6.43 1 97.25 321 GLY B C 1
ATOM 5548 O O . GLY B 1 321 ? 8.023 26.672 7.227 1 97.25 321 GLY B O 1
ATOM 5549 N N . SER B 1 322 ? 8.961 24.844 6.324 1 95.94 322 SER B N 1
ATOM 5550 C CA . SER B 1 322 ? 8.273 23.922 7.219 1 95.94 322 SER B CA 1
ATOM 5551 C C . SER B 1 322 ? 8.641 24.172 8.672 1 95.94 322 SER B C 1
ATOM 5553 O O . SER B 1 322 ? 7.773 24.188 9.547 1 95.94 322 SER B O 1
ATOM 5555 N N . ALA B 1 323 ? 9.922 24.391 8.945 1 94.88 323 ALA B N 1
ATOM 5556 C CA . ALA B 1 323 ? 10.391 24.672 10.305 1 94.88 323 ALA B CA 1
ATOM 5557 C C . ALA B 1 323 ? 9.75 25.953 10.852 1 94.88 323 ALA B C 1
ATOM 5559 O O . ALA B 1 323 ? 9.32 25.984 12.008 1 94.88 323 ALA B O 1
ATOM 5560 N N . LEU B 1 324 ? 9.719 27 10.039 1 96.69 324 LEU B N 1
ATOM 5561 C CA . LEU B 1 324 ? 9.109 28.266 10.461 1 96.69 324 LEU B CA 1
ATOM 5562 C C . LEU B 1 324 ? 7.617 28.078 10.719 1 96.69 324 LEU B C 1
ATOM 5564 O O . LEU B 1 324 ? 7.082 28.625 11.688 1 96.69 324 LEU B O 1
ATOM 5568 N N . PHE B 1 325 ? 6.988 27.328 9.836 1 95.62 325 PHE B N 1
ATOM 5569 C CA . PHE B 1 325 ? 5.57 27.031 9.977 1 95.62 325 PHE B CA 1
ATOM 5570 C C . PHE B 1 325 ? 5.281 26.406 11.336 1 95.62 325 PHE B C 1
ATOM 5572 O O . PHE B 1 325 ? 4.418 26.875 12.07 1 95.62 325 PHE B O 1
ATOM 5579 N N . TRP B 1 326 ? 5.973 25.406 11.703 1 93.12 326 TRP B N 1
ATOM 5580 C CA . TRP B 1 326 ? 5.691 24.656 12.922 1 93.12 326 TRP B CA 1
ATOM 5581 C C . TRP B 1 326 ? 6.156 25.438 14.156 1 93.12 326 TRP B C 1
ATOM 5583 O O . TRP B 1 326 ? 5.586 25.297 15.242 1 93.12 326 TRP B O 1
ATOM 5593 N N . SER B 1 327 ? 7.215 26.281 13.984 1 94.06 327 SER B N 1
ATOM 5594 C CA . SER B 1 327 ? 7.566 27.188 15.07 1 94.06 327 SER B CA 1
ATOM 5595 C C . SER B 1 327 ? 6.434 28.156 15.367 1 94.06 327 SER B C 1
ATOM 5597 O O . SER B 1 327 ? 6.066 28.359 16.531 1 94.06 327 SER B O 1
ATOM 5599 N N . LEU B 1 328 ? 5.93 28.766 14.328 1 95.19 328 LEU B N 1
ATOM 5600 C CA . LEU B 1 328 ? 4.824 29.703 14.477 1 95.19 328 LEU B CA 1
ATOM 5601 C C . LEU B 1 328 ? 3.584 29.016 15.031 1 95.19 328 LEU B C 1
ATOM 5603 O O . LEU B 1 328 ? 2.854 29.578 15.844 1 95.19 328 LEU B O 1
ATOM 5607 N N . TRP B 1 329 ? 3.342 27.797 14.57 1 92.19 329 TRP B N 1
ATOM 5608 C CA . TRP B 1 329 ? 2.232 27 15.094 1 92.19 329 TRP B CA 1
ATOM 5609 C C . TRP B 1 329 ? 2.34 26.859 16.609 1 92.19 329 TRP B C 1
ATOM 5611 O O . TRP B 1 329 ? 1.344 27 17.328 1 92.19 329 TRP B O 1
ATOM 5621 N N . GLY B 1 330 ? 3.533 26.547 17.094 1 90.06 330 GLY B N 1
ATOM 5622 C CA . GLY B 1 330 ? 3.738 26.453 18.531 1 90.06 330 GLY B CA 1
ATOM 5623 C C . GLY B 1 330 ? 3.359 27.719 19.266 1 90.06 330 GLY B C 1
ATOM 5624 O O . GLY B 1 330 ? 2.754 27.656 20.344 1 90.06 330 GLY B O 1
ATOM 5625 N N . LEU B 1 331 ? 3.678 28.859 18.719 1 92.94 331 LEU B N 1
ATOM 5626 C CA . LEU B 1 331 ? 3.357 30.141 19.328 1 92.94 331 LEU B CA 1
ATOM 5627 C C . LEU B 1 331 ? 1.852 30.391 19.312 1 92.94 331 LEU B C 1
ATOM 5629 O O . LEU B 1 331 ? 1.293 30.891 20.297 1 92.94 331 LEU B O 1
ATOM 5633 N N . LEU B 1 332 ? 1.212 30.062 18.234 1 89.94 332 LEU B N 1
ATOM 5634 C CA . LEU B 1 332 ? -0.235 30.234 18.156 1 89.94 332 LEU B CA 1
ATOM 5635 C C . LEU B 1 332 ? -0.941 29.375 19.188 1 89.94 332 LEU B C 1
ATOM 5637 O O . LEU B 1 332 ? -1.904 29.812 19.828 1 89.94 332 LEU B O 1
ATOM 5641 N N . MET B 1 333 ? -0.435 28.172 19.328 1 87.12 333 MET B N 1
ATOM 5642 C CA . MET B 1 333 ? -1.024 27.281 20.312 1 87.12 333 MET B CA 1
ATOM 5643 C C . MET B 1 333 ? -0.796 27.797 21.734 1 87.12 333 MET B C 1
ATOM 5645 O O . MET B 1 333 ? -1.661 27.641 22.594 1 87.12 333 MET B O 1
ATOM 5649 N N . LEU B 1 334 ? 0.33 28.359 21.969 1 86.94 334 LEU B N 1
ATOM 5650 C CA . LEU B 1 334 ? 0.642 28.953 23.266 1 86.94 334 LEU B CA 1
ATOM 5651 C C . LEU B 1 334 ? -0.364 30.047 23.625 1 86.94 334 LEU B C 1
ATOM 5653 O O . LEU B 1 334 ? -0.688 30.234 24.797 1 86.94 334 LEU B O 1
ATOM 5657 N N . GLY B 1 335 ? -0.901 30.688 22.641 1 86 335 GLY B N 1
ATOM 5658 C CA . GLY B 1 335 ? -1.835 31.781 22.844 1 86 335 GLY B CA 1
ATOM 5659 C C . GLY B 1 335 ? -3.264 31.312 23.062 1 86 335 GLY B C 1
ATOM 5660 O O . GLY B 1 335 ? -4.137 32.125 23.406 1 86 335 GLY B O 1
ATOM 5661 N N . GLN B 1 336 ? -3.502 30.062 22.875 1 82.31 336 GLN B N 1
ATOM 5662 C CA . GLN B 1 336 ? -4.848 29.531 23.062 1 82.31 336 GLN B CA 1
ATOM 5663 C C . GLN B 1 336 ? -5.188 29.375 24.531 1 82.31 336 GLN B C 1
ATOM 5665 O O . GLN B 1 336 ? -4.293 29.25 25.375 1 82.31 336 GLN B O 1
ATOM 5670 N N . PRO B 1 337 ? -6.512 29.422 24.812 1 78.75 337 PRO B N 1
ATOM 5671 C CA . PRO B 1 337 ? -6.906 29.156 26.188 1 78.75 337 PRO B CA 1
ATOM 5672 C C . PRO B 1 337 ? -6.492 27.766 26.656 1 78.75 337 PRO B C 1
ATOM 5674 O O . PRO B 1 337 ? -6.539 26.797 25.891 1 78.75 337 PRO B O 1
ATOM 5677 N N . VAL B 1 338 ? -6.129 27.734 27.891 1 75.38 338 VAL B N 1
ATOM 5678 C CA . VAL B 1 338 ? -5.641 26.484 28.484 1 75.38 338 VAL B CA 1
ATOM 5679 C C . VAL B 1 338 ? -6.695 25.391 28.344 1 75.38 338 VAL B C 1
ATOM 5681 O O . VAL B 1 338 ? -6.367 24.219 28.219 1 75.38 338 VAL B O 1
ATOM 5684 N N . SER B 1 339 ? -7.902 25.766 28.281 1 69.5 339 SER B N 1
ATOM 5685 C CA . SER B 1 339 ? -9.016 24.828 28.25 1 69.5 339 SER B CA 1
ATOM 5686 C C . SER B 1 339 ? -9.039 24.031 26.953 1 69.5 339 SER B C 1
ATOM 5688 O O . SER B 1 339 ? -9.633 22.953 26.891 1 69.5 339 SER B O 1
ATOM 5690 N N . VAL B 1 340 ? -8.312 24.594 26.016 1 67.75 340 VAL B N 1
ATOM 5691 C CA . VAL B 1 340 ? -8.406 23.938 24.719 1 67.75 340 VAL B CA 1
ATOM 5692 C C . VAL B 1 340 ? -7.105 23.188 24.422 1 67.75 340 VAL B C 1
ATOM 5694 O O . VAL B 1 340 ? -6.992 22.5 23.406 1 67.75 340 VAL B O 1
ATOM 5697 N N . LEU B 1 341 ? -6.172 23.359 25.359 1 69.06 341 LEU B N 1
ATOM 5698 C CA . LEU B 1 341 ? -4.863 22.766 25.094 1 69.06 341 LEU B CA 1
ATOM 5699 C C . LEU B 1 341 ? -4.777 21.359 25.688 1 69.06 341 LEU B C 1
ATOM 5701 O O . LEU B 1 341 ? -5.293 21.109 26.781 1 69.06 341 LEU B O 1
ATOM 5705 N N . ASN B 1 342 ? -4.141 20.469 24.828 1 63.62 342 ASN B N 1
ATOM 5706 C CA . ASN B 1 342 ? -3.979 19.094 25.266 1 63.62 342 ASN B CA 1
ATOM 5707 C C . ASN B 1 342 ? -2.666 18.891 26.031 1 63.62 342 ASN B C 1
ATOM 5709 O O . ASN B 1 342 ? -2.471 17.859 26.672 1 63.62 342 ASN B O 1
ATOM 5713 N N . VAL B 1 343 ? -1.778 19.797 25.875 1 71.5 343 VAL B N 1
ATOM 5714 C CA . VAL B 1 343 ? -0.464 19.719 26.5 1 71.5 343 VAL B CA 1
ATOM 5715 C C . VAL B 1 343 ? -0.145 21.031 27.203 1 71.5 343 VAL B C 1
ATOM 5717 O O . VAL B 1 343 ? -0.711 22.078 26.859 1 71.5 343 VAL B O 1
ATOM 5720 N N . PRO B 1 344 ? 0.681 20.969 28.156 1 74.81 344 PRO B N 1
ATOM 5721 C CA . PRO B 1 344 ? 1.019 22.188 28.891 1 74.81 344 PRO B CA 1
ATOM 5722 C C . PRO B 1 344 ? 1.57 23.281 27.984 1 74.81 344 PRO B C 1
ATOM 5724 O O . PRO B 1 344 ? 2.209 23 26.969 1 74.81 344 PRO B O 1
ATOM 5727 N N . GLN B 1 345 ? 1.301 24.453 28.438 1 79.12 345 GLN B N 1
ATOM 5728 C CA . GLN B 1 345 ? 1.745 25.609 27.672 1 79.12 345 GLN B CA 1
ATOM 5729 C C . GLN B 1 345 ? 3.258 25.594 27.469 1 79.12 345 GLN B C 1
ATOM 5731 O O . GLN B 1 345 ? 3.758 26.031 26.438 1 79.12 345 GLN B O 1
ATOM 5736 N N . ALA B 1 346 ? 3.936 25.094 28.438 1 81.88 346 ALA B N 1
ATOM 5737 C CA . ALA B 1 346 ? 5.395 25.047 28.375 1 81.88 346 ALA B CA 1
ATOM 5738 C C . ALA B 1 346 ? 5.867 24.234 27.172 1 81.88 346 ALA B C 1
ATOM 5740 O O . ALA B 1 346 ? 6.914 24.516 26.594 1 81.88 346 ALA B O 1
ATOM 5741 N N . PHE B 1 347 ? 5.09 23.312 26.75 1 83.31 347 PHE B N 1
ATOM 5742 C CA . PHE B 1 347 ? 5.414 22.484 25.609 1 83.31 347 PHE B CA 1
ATOM 5743 C C . PHE B 1 347 ? 5.48 23.312 24.328 1 83.31 347 PHE B C 1
ATOM 5745 O O . PHE B 1 347 ? 6.414 23.172 23.547 1 83.31 347 PHE B O 1
ATOM 5752 N N . TYR B 1 348 ? 4.551 24.172 24.234 1 86.88 348 TYR B N 1
ATOM 5753 C CA . TYR B 1 348 ? 4.445 24.922 22.984 1 86.88 348 TYR B CA 1
ATOM 5754 C C . TYR B 1 348 ? 5.578 25.938 22.875 1 86.88 348 TYR B C 1
ATOM 5756 O O . TYR B 1 348 ? 6.047 26.234 21.766 1 86.88 348 TYR B O 1
ATOM 5764 N N . ARG B 1 349 ? 5.973 26.453 24.047 1 88.94 349 ARG B N 1
ATOM 5765 C CA . ARG B 1 349 ? 7.133 27.344 24.062 1 88.94 349 ARG B CA 1
ATOM 5766 C C . ARG B 1 349 ? 8.383 26.609 23.578 1 88.94 349 ARG B C 1
ATOM 5768 O O . ARG B 1 349 ? 9.109 27.125 22.719 1 88.94 349 ARG B O 1
ATOM 5775 N N . GLN B 1 350 ? 8.562 25.469 24.156 1 87.12 350 GLN B N 1
ATOM 5776 C CA . GLN B 1 350 ? 9.727 24.672 23.812 1 87.12 350 GLN B CA 1
ATOM 5777 C C . GLN B 1 350 ? 9.648 24.172 22.359 1 87.12 350 GLN B C 1
ATOM 5779 O O . GLN B 1 350 ? 10.664 24.094 21.672 1 87.12 350 GLN B O 1
ATOM 5784 N N . TYR B 1 351 ? 8.469 23.828 21.969 1 88.19 351 TYR B N 1
ATOM 5785 C CA . TYR B 1 351 ? 8.211 23.375 20.609 1 88.19 351 TYR B CA 1
ATOM 5786 C C . TYR B 1 351 ? 8.625 24.438 19.594 1 88.19 351 TYR B C 1
ATOM 5788 O O . TYR B 1 351 ? 9.312 24.141 18.609 1 88.19 351 TYR B O 1
ATOM 5796 N N . SER B 1 352 ? 8.227 25.641 19.859 1 91.94 352 SER B N 1
ATOM 5797 C CA . SER B 1 352 ? 8.555 26.734 18.953 1 91.94 352 SER B CA 1
ATOM 5798 C C . SER B 1 352 ? 10.062 26.953 18.875 1 91.94 352 SER B C 1
ATOM 5800 O O . SER B 1 352 ? 10.609 27.141 17.797 1 91.94 352 SER B O 1
ATOM 5802 N N . LYS B 1 353 ? 10.688 26.953 20.016 1 91.25 353 LYS B N 1
ATOM 5803 C CA . LYS B 1 353 ? 12.133 27.141 20.062 1 91.25 353 LYS B CA 1
ATOM 5804 C C . LYS B 1 353 ? 12.867 26.031 19.328 1 91.25 353 LYS B C 1
ATOM 5806 O O . LYS B 1 353 ? 13.883 26.281 18.672 1 91.25 353 LYS B O 1
ATOM 5811 N N . LEU B 1 354 ? 12.352 24.875 19.484 1 88.25 354 LEU B N 1
ATOM 5812 C CA . LEU B 1 354 ? 12.953 23.719 18.844 1 88.25 354 LEU B CA 1
ATOM 5813 C C . LEU B 1 354 ? 12.953 23.875 17.328 1 88.25 354 LEU B C 1
ATOM 5815 O O . LEU B 1 354 ? 13.977 23.641 16.672 1 88.25 354 LEU B O 1
ATOM 5819 N N . PHE B 1 355 ? 11.906 24.25 16.75 1 92.19 355 PHE B N 1
ATOM 5820 C CA . PHE B 1 355 ? 11.797 24.344 15.305 1 92.19 355 PHE B CA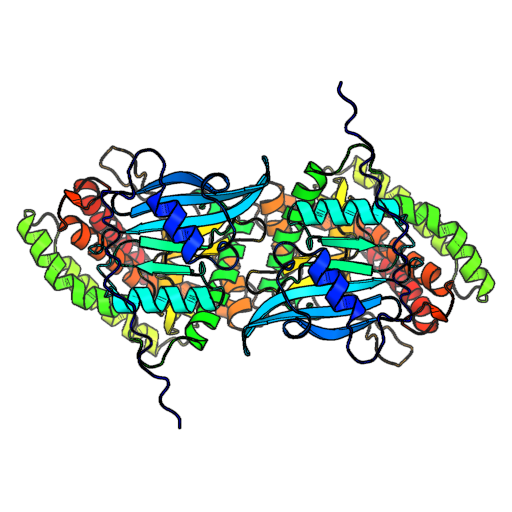 1
ATOM 5821 C C . PHE B 1 355 ? 12.578 25.531 14.781 1 92.19 355 PHE B C 1
ATOM 5823 O O . PHE B 1 355 ? 13.047 25.531 13.641 1 92.19 355 PHE B O 1
ATOM 5830 N N . LEU B 1 356 ? 12.727 26.578 15.633 1 93.5 356 LEU B N 1
ATOM 5831 C CA . LEU B 1 356 ? 13.594 27.688 15.234 1 93.5 356 LEU B CA 1
ATOM 5832 C C . LEU B 1 356 ? 15.055 27.25 15.18 1 93.5 356 LEU B C 1
ATOM 5834 O O . LEU B 1 356 ? 15.797 27.656 14.281 1 93.5 356 LEU B O 1
ATOM 5838 N N . LYS B 1 357 ? 15.391 26.453 16.203 1 91.5 357 LYS B N 1
ATOM 5839 C CA . LYS B 1 357 ? 16.734 25.891 16.188 1 91.5 357 LYS B CA 1
ATOM 5840 C C . LYS B 1 357 ? 16.938 25 14.961 1 91.5 357 LYS B C 1
ATOM 5842 O O . LYS B 1 357 ? 18 25.031 14.328 1 91.5 357 LYS B O 1
ATOM 5847 N N . TYR B 1 358 ? 15.938 24.188 14.68 1 91 358 TYR B N 1
ATOM 5848 C CA . TYR B 1 358 ? 15.984 23.312 13.516 1 91 358 TYR B CA 1
ATOM 5849 C C . TYR B 1 358 ? 16.156 24.125 12.234 1 91 358 TYR B C 1
ATOM 5851 O O . TYR B 1 358 ? 16.938 23.75 11.359 1 91 358 TYR B O 1
ATOM 5859 N N . TYR B 1 359 ? 15.43 25.203 12.125 1 94.5 359 TYR B N 1
ATOM 5860 C CA . TYR B 1 359 ? 15.586 26.125 11 1 94.5 359 TYR B CA 1
ATOM 5861 C C . TYR B 1 359 ? 17.031 26.562 10.852 1 94.5 359 TYR B C 1
ATOM 5863 O O . TYR B 1 359 ? 17.594 26.531 9.75 1 94.5 359 TYR B O 1
ATOM 5871 N N . ASP B 1 360 ? 17.656 27.016 11.961 1 95.69 360 ASP B N 1
ATOM 5872 C CA . ASP B 1 360 ? 19.031 27.516 11.945 1 95.69 360 ASP B CA 1
ATOM 5873 C C . ASP B 1 360 ? 20 26.422 11.508 1 95.69 360 ASP B C 1
ATOM 5875 O O . ASP B 1 360 ? 20.938 26.672 10.758 1 95.69 360 ASP B O 1
ATOM 5879 N N . ASP B 1 361 ? 19.75 25.203 12.016 1 92.12 361 ASP B N 1
ATOM 5880 C CA . ASP B 1 361 ? 20.625 24.078 11.672 1 92.12 361 ASP B CA 1
ATOM 5881 C C . ASP B 1 361 ? 20.531 23.766 10.18 1 92.12 361 ASP B C 1
ATOM 5883 O O . ASP B 1 361 ? 21.547 23.516 9.531 1 92.12 361 ASP B O 1
ATOM 5887 N N . VAL B 1 362 ? 19.344 23.75 9.656 1 93.5 362 VAL B N 1
ATOM 5888 C CA . VAL B 1 362 ? 19.141 23.453 8.242 1 93.5 362 VAL B CA 1
ATOM 5889 C C . VAL B 1 362 ? 19.766 24.547 7.383 1 93.5 362 VAL B C 1
ATOM 5891 O O . VAL B 1 362 ? 20.453 24.25 6.398 1 93.5 362 VAL B O 1
ATOM 5894 N N . LEU B 1 363 ? 19.547 25.812 7.75 1 97.19 363 LEU B N 1
ATOM 5895 C CA . LEU B 1 363 ? 20.109 26.938 7 1 97.19 363 LEU B CA 1
ATOM 5896 C C . LEU B 1 363 ? 21.625 26.875 6.984 1 97.19 363 LEU B C 1
ATOM 5898 O O . LEU B 1 363 ? 22.25 27.094 5.945 1 97.19 363 LEU B O 1
ATOM 5902 N N . SER B 1 364 ? 22.188 26.609 8.148 1 96.62 364 SER B N 1
ATOM 5903 C CA . SER B 1 364 ? 23.625 26.469 8.242 1 96.62 364 SER B CA 1
ATOM 5904 C C . SER B 1 364 ? 24.156 25.375 7.32 1 96.62 364 SER B C 1
ATOM 5906 O O . SER B 1 364 ? 25.188 25.547 6.672 1 96.62 364 SER B O 1
ATOM 5908 N N . GLY B 1 365 ? 23.453 24.266 7.324 1 94.62 365 GLY B N 1
ATOM 5909 C CA . GLY B 1 365 ? 23.828 23.188 6.438 1 94.62 365 GLY B CA 1
ATOM 5910 C C . GLY B 1 365 ? 23.734 23.547 4.969 1 94.62 365 GLY B C 1
ATOM 5911 O O . GLY B 1 365 ? 24.625 23.203 4.18 1 94.62 365 GLY B O 1
ATOM 5912 N N . LEU B 1 366 ? 22.719 24.266 4.578 1 96.88 366 LEU B N 1
ATOM 5913 C CA . LEU B 1 366 ? 22.531 24.703 3.197 1 96.88 366 LEU B CA 1
ATOM 5914 C C . LEU B 1 366 ? 23.641 25.672 2.773 1 96.88 366 LEU B C 1
ATOM 5916 O O . LEU B 1 366 ? 24.156 25.578 1.655 1 96.88 366 LEU B O 1
ATOM 5920 N N . LYS B 1 367 ? 24 26.578 3.609 1 97.25 367 LYS B N 1
ATOM 5921 C CA . LYS B 1 367 ? 25.078 27.516 3.328 1 97.25 367 LYS B CA 1
ATOM 5922 C C . LYS B 1 367 ? 26.422 26.797 3.182 1 97.25 367 LYS B C 1
ATOM 5924 O O . LYS B 1 367 ? 27.188 27.094 2.268 1 97.25 367 LYS B O 1
ATOM 5929 N N . LYS B 1 368 ? 26.672 25.875 4.035 1 97.06 368 LYS B N 1
ATOM 5930 C CA . LYS B 1 368 ? 27.906 25.094 3.98 1 97.06 368 LYS B CA 1
ATOM 5931 C C . LYS B 1 368 ? 28.031 24.344 2.66 1 97.06 368 LYS B C 1
ATOM 5933 O O . LYS B 1 368 ? 29.125 24.203 2.111 1 97.06 368 LYS B O 1
ATOM 5938 N N . ASP B 1 369 ? 26.906 23.859 2.18 1 95.56 369 ASP B N 1
ATOM 5939 C CA . ASP B 1 369 ? 26.875 23.078 0.948 1 95.56 369 ASP B CA 1
ATOM 5940 C C . ASP B 1 369 ? 26.828 23.984 -0.28 1 95.56 369 ASP B C 1
ATOM 5942 O O . ASP B 1 369 ? 26.828 23.5 -1.414 1 95.56 369 ASP B O 1
ATOM 5946 N N . GLY B 1 370 ? 26.734 25.297 -0.13 1 94.75 370 GLY B N 1
ATOM 5947 C CA . GLY B 1 370 ? 26.734 26.25 -1.226 1 94.75 370 GLY B CA 1
ATOM 5948 C C . GLY B 1 370 ? 25.406 26.281 -1.979 1 94.75 370 GLY B C 1
ATOM 5949 O O . GLY B 1 370 ? 25.375 26.594 -3.17 1 94.75 370 GLY B O 1
ATOM 5950 N N . LEU B 1 371 ? 24.344 25.906 -1.29 1 94.12 371 LEU B N 1
ATOM 5951 C CA . LEU B 1 371 ? 23.062 25.797 -1.957 1 94.12 371 LEU B CA 1
ATOM 5952 C C . LEU B 1 371 ? 22.266 27.094 -1.82 1 94.12 371 LEU B C 1
ATOM 5954 O O . LEU B 1 371 ? 21.297 27.312 -2.551 1 94.12 371 LEU B O 1
ATOM 5958 N N . VAL B 1 372 ? 22.641 27.844 -0.781 1 94.12 372 VAL B N 1
ATOM 5959 C CA . VAL B 1 372 ? 22.016 29.141 -0.612 1 94.12 372 VAL B CA 1
ATOM 5960 C C . VAL B 1 372 ? 23.062 30.188 -0.247 1 94.12 372 VAL B C 1
ATOM 5962 O O . VAL B 1 372 ? 24.141 29.844 0.254 1 94.12 372 VAL B O 1
#

Solvent-accessible surface area (backbone atoms only — not comparable to full-atom values): 39733 Å² total; per-residue (Å²): 133,81,75,85,72,82,80,69,74,78,76,74,78,71,71,66,60,84,54,31,69,43,97,76,41,56,48,54,45,50,51,43,28,72,47,35,87,89,25,68,84,55,55,67,88,33,47,49,76,42,85,71,44,78,46,76,50,31,44,33,30,37,40,29,36,45,55,86,93,40,76,74,45,59,30,29,37,36,34,45,53,85,80,64,57,90,77,37,55,70,66,60,42,48,52,47,47,44,54,31,11,76,65,71,65,31,56,33,63,57,40,76,54,97,46,36,33,33,28,49,50,74,74,56,44,61,39,50,83,69,44,56,65,21,44,30,52,34,42,34,39,24,34,41,48,24,47,44,29,53,53,47,41,73,68,51,62,87,84,57,70,72,64,36,46,57,62,53,46,48,62,63,44,46,65,57,29,46,54,36,35,56,73,58,72,52,80,56,66,57,68,57,52,53,51,50,51,54,52,48,52,53,52,48,53,54,45,60,73,74,46,86,40,72,23,70,40,72,34,33,36,53,71,54,75,49,45,70,34,27,28,44,29,94,62,38,43,44,61,46,79,61,67,54,43,43,18,18,38,45,10,32,48,54,24,48,52,53,44,57,46,27,43,47,60,72,83,65,91,72,91,70,66,58,65,47,76,69,61,76,47,72,66,55,51,30,45,31,45,8,22,19,47,7,45,60,66,72,40,64,37,52,45,84,37,67,67,34,54,47,27,53,54,44,17,56,56,27,30,44,50,42,22,51,39,51,16,49,48,19,35,50,56,49,60,46,59,70,86,66,46,78,60,61,57,67,52,24,56,50,44,17,52,49,25,50,50,50,28,51,52,52,51,52,52,36,42,75,70,66,75,97,136,81,76,87,69,83,80,69,74,78,76,75,77,70,72,65,60,84,52,30,69,42,96,76,40,55,47,54,45,50,51,44,29,71,48,36,87,91,25,70,83,56,54,68,88,34,46,47,76,42,83,70,44,79,46,76,52,30,44,33,28,36,41,30,36,44,56,85,93,40,77,73,45,60,29,30,37,38,33,44,53,84,82,64,57,91,77,37,55,70,67,60,43,49,53,49,46,44,55,32,12,75,65,72,64,30,57,33,64,56,39,76,54,97,43,36,35,35,27,50,48,75,74,57,42,60,39,49,83,69,46,55,65,21,44,29,50,34,42,33,39,24,33,42,51,24,46,44,29,54,53,47,40,72,67,51,61,86,85,56,71,70,64,36,46,61,61,54,46,49,61,63,45,46,66,56,30,47,54,36,34,58,74,57,70,52,79,54,65,57,69,59,51,53,50,49,52,53,50,48,52,53,53,49,54,55,45,60,75,75,45,88,39,72,25,70,38,74,36,35,36,53,73,54,75,48,45,70,31,26,29,46,29,95,63,37,42,42,60,46,78,61,66,55,44,41,18,20,36,45,10,32,47,53,23,46,50,54,44,59,47,28,42,48,60,71,85,60,91,70,87,71,64,58,64,49,78,68,64,76,47,72,67,56,52,30,47,31,44,8,23,19,47,8,46,61,67,72,39,64,37,51,44,84,36,67,67,34,54,47,27,54,54,44,18,58,58,28,31,44,50,42,22,50,40,52,16,49,48,18,36,50,56,48,60,45,61,70,89,68,47,79,59,61,58,68,51,23,55,48,45,18,52,48,24,50,51,49,28,52,52,50,50,52,50,35,42,75,70,66,75,97

Sequence (744 aa):
MEDLKDQQVDASARVDLTELEKDDFSGLKDLCIKHVPFWASVSRGQIRVKLMAQVLTNRLYRADLMEGDSVLHSLIVKRFNVFGSVINNADTQIETFELLGENDLGPRIFYRFRDVIIQEFIVGNTLERLSLLNLSCLTSMASELARFHKSATAIAPPHWDRNPVVLRTVNTWLPEARKVVEANGNFLDIDGLERKVGEFRAILDAHLKASDSYANKVLFCHNDLYYKNLLNTPHGVRLIDFDYAGFNYVGAEVAKVIDQLDIQYMEDDDDIVEYDVIGVTDEMKAIFAGIYLSEALEKNVLPSDEMVKDFLTSVRIHTLGSALFWSLWGLLMLGQPVSVLNVPQAFYRQYSKLFLKYYDDVLSGLKKDGLVMEDLKDQQVDASARVDLTELEKDDFSGLKDLCIKHVPFWASVSRGQIRVKLMAQVLTNRLYRADLMEGDSVLHSLIVKRFNVFGSVINNADTQIETFELLGENDLGPRIFYRFRDVIIQEFIVGNTLERLSLLNLSCLTSMASELARFHKSATAIAPPHWDRNPVVLRTVNTWLPEARKVVEANGNFLDIDGLERKVGEFRAILDAHLKASDSYANKVLFCHNDLYYKNLLNTPHGVRLIDFDYAGFNYVGAEVAKVIDQLDIQYMEDDDDIVEYDVIGVTDEMKAIFAGIYLSEALEKNVLPSDEMVKDFLTSVRIHTLGSALFWSLWGLLMLGQPVSVLNVPQAFYRQYSKLFLKYYDDVLSGLKKDGLV

pLDDT: mean 84.29, std 18.29, range [22.44, 98.81]

InterPro domains:
  IPR011009 Protein kinase-like domain superfamily [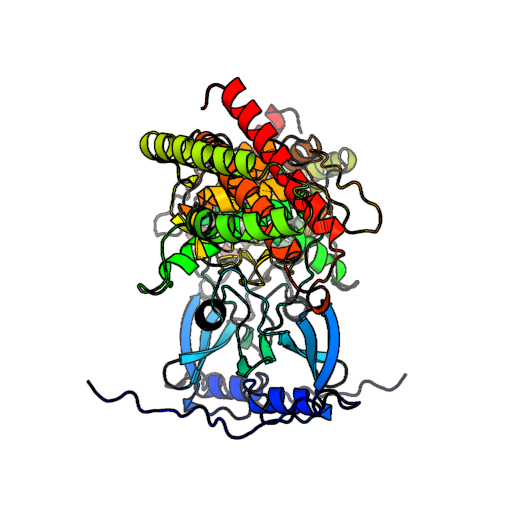SSF56112] (31-359)

Radius of gyration: 29.09 Å; Cα contacts (8 Å, |Δi|>4): 1195; chains: 2; bounding box: 66×79×65 Å

Nearest PDB structures (foldseek):
  3c5i-assembly4_D  TM=8.608E-01  e=4.006E-20  Plasmodium knowlesi
  6yxt-assembly1_A  TM=8.560E-01  e=4.633E-20  Plasmodium falciparum 3D7
  3c5i-assembly3_C  TM=8.542E-01  e=6.828E-20  Plasmodium knowlesi
  3c5i-assembly2_B  TM=8.475E-01  e=1.136E-18  Plasmodium knowlesi
  3fi8-assembly1_A  TM=8.579E-01  e=1.937E-18  Plasmodium falciparum 3D7

Foldseek 3Di:
DDDPDCPDPPPPPPPVCVVCPDPQSVVVLVVCCPFPPPSVPPDSVQKDKDFDDDFLFKTKIKIFGHDDPDTDFIKIKIFGNLPDQPQDHPVVQVVLQCQCCVVVQEWHWRDDDDRITITGDAPFAQFDLCNCLDLQQVQLVLLSQLVSQQVSQVSPDPPADQPASLLVCLVVLLVVLVVLCVVVPVPDDSVVLVVLNVVLVVLLVVDLVVDPALQQDKTWGLLDVDSRQWGQHPVHIHGYDSSNTGIHGNLLRVLNVQQSCQQDAPLDDDLDSDRHRPDQDLVSQLSSQQSNCCNNVVHGGHSVDPSSVSNVLVSLSSNLSNLSSQLSVLSNLLPDDPSSDSGDSSVSVNRNVVSVVVNVVSVVVCVVVVND/DDPPDCPPPPPPPPPVCVVCPDPQSVVVLVVCCPFPPPSVPPDSVQKDKDFDDDFLFKTKIKIFGHDDPDTDFIKIKIFGNLPDQPQDHPVVQVVLQCQCCVVVQEWHWRDDDDRITITGDADFAQFDLCNCLDLQQVQLVLLSQLVSQQVSQVSPDPPADQPASLLVCLVVLLVVLVVLCVVVPVPDDSVVLVVLNVVLVVLLVVDLVVDPALQQDWTWGLLDVDSRQWGQHPVHIHGYDSSNTGIHGNLLRVLNVQQSCQFDAPLDDDQARPRHRPDQDLVSQLSSQQSNCCNNVVHGGHSVDPSSVRNVLVSLSSNLSNLSSQLSVLSNLLPDDPSSDSGDSSVSVNRNVVSVVVNVVSVVVCVVVVND

Secondary structure (DSSP, 8-state):
----------------GGGTTSTT-HHHHHHHHHHSTT-TT--GGGEEEEEEEE-SSEEEEEEEEEETTEEEEEEEEEEE-TT--SSS-HHHHHHHHHHHHHTTSSPPEEEEETTEEEEE---SEEPPGGGGGSHHHHHHHHHHHHHHHHHHHHH--TTS--S-HHHHHHHHHHHHHHHHHHHTTT-S-HHHHHHHHHHHHHHHHHHHHH---GGG-EEEE-----GGGEEEETTEEEE---TT-EEEEHHHHHHHHHHHHH-----SSSS----------HHHHHHHHHHHHHHHHTS---TTSHHHHHHHHHHHHHHHHHHHHHHHHHHHHHTS-GGG-SS-HHHHHHHHHHHHHHHHHHHHHHHHTT--/----------------GGGTTSTT-HHHHHHHHHHSTT-TT--GGGEEEEEEEEETTEEEEEEEEEETTEEEEEEEEEEE-TT--SSS-HHHHHHHHHHHHHTTSSPPEEEEETTEEEEE---SEEPPGGGGGSHHHHHHHHHHHHHHHHHHHHH--TTS--S-HHHHHHHHHHHHHHHHHHHTTT-S-HHHHHHHHHHHHHHHHHHHHH---GGG-EEEE-----GGGEEEETTEEEE---TT-EEEEHHHHHHHHHHHHH-----SSSS-------S--HHHHHHHHHHHHHHHHTS---TTSHHHHHHHHHHHHHHHHHHHHHHHHHHHHHTS-GGG-SS-HHHHHHHHHHHHHHHHHHHHHHHHTT--

Organism: NCBI:txid1537102